Protein AF-A0A0D2JDR6-F1 (afdb_monomer)

Nearest PDB structures (foldseek):
  6xr1-assembly1_A  TM=2.570E-01  e=1.522E-04  synthetic construct
  6e9t-assembly1_B  TM=3.190E-01  e=8.571E-01  synthetic construct
  8qah-assembly1_A  TM=3.171E-01  e=9.928E-01  synthetic construct
  8qai-assembly1_A  TM=2.479E-01  e=4.761E-01  synthetic construct
  8qah-assembly2_B  TM=2.322E-01  e=1.193E+00  synthetic construct

Sequence (736 aa):
MDPAVQAMADRVEAALALVCDPALRTAARRREGASTTRRLLFIATTGIETACAALPQGLLLRPAAIASLRAIMVDESASILESDLAIATCTCFLKAPSCLRQMADAGYAQALMRLAARGACSGTPLGQACLVMHALCMCSPSVRRDLLMMPEDAAGVLISAAKAPRIQQRAGVGGPLLMLGVLSRDRREHGSGDSSAATAAEAAAAAEVAERIAGDSALMEVVRRHLAGNGGMFEPALRLVESLLSHHARRRPREAAAAALGDGSSVLRCGGGVRLGDPHLENRISVLAPLLATCGDVQRAAVADAVVKHGFIGHLLRALTDPSFNIKCKAISVLVELCDCPLSCAAVCAHPAALASLAGAMRAAGAAVGAAGGDEARGFASLANDALLGIRLLIAHSAAAGDAFAAMALAPSGSGILDEVARQLATPVLHPHPRLGARRYLRVLYAAATALDAITRAARGGGRLAALRTRRPLVRGAAQALVRVADDFRRDEHPRGGGPPEQNEDWVLDAAEMLLAALDRLTDATADDGGADAALGALRESGPEALQTFTDAAVRAAGALLAVRSDGGPGAEAYEQRLLQDEALAADMPLRLAMRFEDLQQQQQQQQEQPHGLAGSTISNGCGRRGRAAGAAPSAAGAAAVSGRERRGTGSSSSGSHALPVIGERSGQGLGRAGGDRCAACGKTPADGVRLRLCRGCRSVRYCSLACMRSAWPGHRQACQERQAAASAAAAPQTV

Organism: NCBI:txid145388

Radius of gyration: 38.15 Å; Cα contacts (8 Å, |Δi|>4): 828; chains: 1; bounding box: 114×77×124 Å

Secondary structure (DSSP, 8-state):
--HHHHHHHHHHHHHHHHHH-HHHHHHHHHHS-HHHHHHHHHHHHHHHHHHHHHPPTT----HHHHHHHHHHHH-TT--HHHHHHHHHHHHHHTT-HHHHHHHHHTTHHHHHHHHHHTT---STHHHHHHHHHHHHHHH-HHHHHHHHT-SS-HHHHHHHHHH-HHHHHH--S-HHHHHHHHHH---TTS--TT-HHHHHHHHHHHHHHHHHHHH-HHHHHHHHHHHTS-STTHHHHHHHHHHHHT-TT-HHHHHHHHHHHTTTHHHHHTTT-PPTT-TTHHHHHHHHHHHHHHS-HHHHHHHHHHHHHTTHHHHHHHHTTSS-HHHHHHHHHHHHHHHHSHHHHHHHHHSTTHHHHHHHHHHHHHHHHTT--HHHHHHHHHHHHHHHHHHHHHHHH-HHHHHHHHHHHHSGGGHHHHHHHHHHHH-----SSTTHHHHHHHHHHHHHHHHHHHHHHHHHHTT-HHHHHT-HHHHHHHHHHHHHHHHHHHHH-S--SSPPPPTHHHHHHHHHHHHHHHHHHHH-TTSSSSHHHHHHHHHHTT-HHHHHHHHHHHHHHHHHHHHHHHS--TTHHHHHHHHHHHHHHHTTHHHHHHHHHHHHHHHHHHHHHS--TTS-------------------------------------------------------------SS-TTT---GGGT---EE-TTTS--EESSHHHHHHHHHHHHHHHHHHHHHHHHHHS----

Solvent-accessible surface area (backbone atoms only — not comparable to full-atom values): 40844 Å² total; per-residue (Å²): 127,60,68,70,60,51,54,44,52,53,48,48,45,50,49,50,49,60,69,67,32,66,66,55,52,53,48,51,75,71,73,57,66,80,64,59,61,51,51,56,48,51,52,50,52,53,51,44,44,56,45,52,74,69,55,64,94,78,63,71,78,56,69,66,57,57,50,52,56,48,51,54,44,60,42,86,82,53,50,58,66,58,51,43,51,51,42,52,54,49,51,45,37,70,83,36,72,60,40,38,41,54,42,34,76,69,52,44,58,62,30,53,47,52,47,59,64,66,63,59,55,86,58,68,50,49,32,49,44,29,44,43,48,41,52,28,37,74,66,26,70,65,38,43,46,52,57,63,66,45,91,60,66,55,62,60,46,36,52,52,52,57,58,34,65,71,49,67,72,68,36,76,48,37,18,39,38,39,38,52,16,60,57,22,41,71,68,80,86,65,83,69,87,86,57,69,67,68,52,49,54,47,44,50,39,14,48,51,48,27,46,54,55,40,68,33,63,68,48,37,50,50,36,27,56,28,35,32,34,83,51,74,36,22,65,22,32,46,47,28,39,48,21,26,55,64,41,82,90,45,68,60,21,33,52,33,34,47,57,36,42,54,40,39,47,33,67,57,48,30,83,76,52,82,52,94,83,46,90,54,51,55,61,50,36,57,44,47,28,58,46,47,74,69,42,55,72,71,52,33,50,40,31,28,50,37,36,59,78,67,54,43,60,63,54,38,51,49,32,46,69,45,91,49,66,67,42,23,44,33,27,36,48,32,48,31,56,32,33,72,37,71,73,30,25,53,55,46,65,68,37,84,60,44,65,56,39,34,50,48,40,24,27,54,20,50,62,42,35,80,75,40,62,75,69,56,19,52,51,25,50,49,40,24,40,40,23,38,42,32,51,32,38,38,33,75,76,27,66,67,48,23,45,51,52,20,52,49,40,71,35,87,91,10,52,51,46,48,53,39,42,16,47,57,29,53,57,71,90,82,60,95,51,80,67,74,51,47,59,56,48,44,52,38,44,27,17,36,22,46,48,46,29,33,32,48,51,41,22,54,77,65,75,41,41,44,71,54,21,68,39,44,60,41,56,44,10,46,46,53,36,40,32,53,51,27,52,53,57,62,70,55,76,65,72,83,65,94,64,80,83,58,83,68,53,58,44,48,49,53,23,41,53,29,34,51,56,27,50,41,63,47,50,36,69,86,55,89,67,68,16,20,59,39,28,51,45,41,47,55,75,60,36,67,70,49,41,52,47,39,30,55,16,39,50,46,40,43,50,52,54,53,54,68,69,66,65,72,48,98,62,40,67,69,50,45,62,54,39,74,75,44,53,80,53,67,71,44,45,42,56,53,45,32,54,52,41,51,52,51,45,53,53,52,51,52,62,69,65,52,67,84,78,79,86,76,77,83,78,84,75,81,90,86,84,88,82,85,83,89,83,79,85,83,87,89,78,83,85,86,87,82,88,82,83,83,79,86,82,87,80,86,80,84,88,86,89,82,82,84,86,88,88,81,90,75,85,88,81,80,95,69,93,78,78,64,74,36,16,76,56,79,60,54,29,59,89,75,74,41,69,67,42,63,40,87,77,48,66,70,51,26,22,60,42,71,66,39,44,60,73,38,35,82,79,39,51,64,63,32,51,55,46,40,53,52,51,56,62,69,65,54,78,81,87,125

Structure (mmCIF, N/CA/C/O backbone):
data_AF-A0A0D2JDR6-F1
#
_entry.id   AF-A0A0D2JDR6-F1
#
loop_
_atom_site.group_PDB
_atom_site.id
_atom_site.type_symbol
_atom_site.label_atom_id
_atom_site.label_alt_id
_atom_site.label_comp_id
_atom_site.label_asym_id
_atom_site.label_entity_id
_atom_site.label_seq_id
_atom_site.pdbx_PDB_ins_code
_atom_site.Cartn_x
_atom_site.Cartn_y
_atom_site.Cartn_z
_atom_site.occupancy
_atom_site.B_iso_or_equiv
_atom_site.auth_seq_id
_atom_site.auth_comp_id
_atom_site.auth_asym_id
_atom_site.auth_atom_id
_atom_site.pdbx_PDB_model_num
ATOM 1 N N . MET A 1 1 ? 54.634 16.281 -10.674 1.00 61.72 1 MET A N 1
ATOM 2 C CA . MET A 1 1 ? 54.167 14.951 -11.121 1.00 61.72 1 MET A CA 1
ATOM 3 C C . MET A 1 1 ? 55.330 13.991 -11.023 1.00 61.72 1 MET A C 1
ATOM 5 O O . MET A 1 1 ? 56.448 14.424 -11.273 1.00 61.72 1 MET A O 1
ATOM 9 N N . ASP A 1 2 ? 55.083 12.740 -10.639 1.00 81.38 2 ASP A N 1
ATOM 10 C CA . ASP A 1 2 ? 56.110 11.694 -10.668 1.00 81.38 2 ASP A CA 1
ATOM 11 C C . ASP A 1 2 ? 56.667 11.564 -12.108 1.00 81.38 2 ASP A C 1
ATOM 13 O O . ASP A 1 2 ? 55.871 11.412 -13.045 1.00 81.38 2 ASP A O 1
ATOM 17 N N . PRO A 1 3 ? 57.992 11.668 -12.324 1.00 80.81 3 PRO A N 1
ATOM 18 C CA . PRO A 1 3 ? 58.598 11.550 -13.650 1.00 80.81 3 PRO A CA 1
ATOM 19 C C . PRO A 1 3 ? 58.279 10.220 -14.351 1.00 80.81 3 PRO A C 1
ATOM 21 O O . PRO A 1 3 ? 58.197 10.198 -15.578 1.00 80.81 3 PRO A O 1
ATOM 24 N N . ALA A 1 4 ? 58.020 9.134 -13.613 1.00 73.31 4 ALA A N 1
ATOM 25 C CA . ALA A 1 4 ? 57.590 7.862 -14.195 1.00 73.31 4 ALA A CA 1
ATOM 26 C C . ALA A 1 4 ? 56.189 7.960 -14.825 1.00 73.31 4 ALA A C 1
ATOM 28 O O . ALA A 1 4 ? 55.940 7.419 -15.903 1.00 73.31 4 ALA A O 1
ATOM 29 N N . VAL A 1 5 ? 55.287 8.709 -14.188 1.00 68.81 5 VAL A N 1
ATOM 30 C CA . VAL A 1 5 ? 53.920 8.936 -14.675 1.00 68.81 5 VAL A CA 1
ATOM 31 C C . VAL A 1 5 ? 53.923 9.862 -15.892 1.00 68.81 5 VAL A C 1
ATOM 33 O O . VAL A 1 5 ? 53.205 9.610 -16.859 1.00 68.81 5 VAL A O 1
ATOM 36 N N . GLN A 1 6 ? 54.772 10.894 -15.883 1.00 77.50 6 GLN A N 1
ATOM 37 C CA . GLN A 1 6 ? 54.958 11.781 -17.033 1.00 77.50 6 GLN A CA 1
ATOM 38 C C . GLN A 1 6 ? 55.521 11.017 -18.239 1.00 77.50 6 GLN A C 1
ATOM 40 O O . GLN A 1 6 ? 54.956 11.091 -19.327 1.00 77.50 6 GLN A O 1
ATOM 45 N N . ALA A 1 7 ? 56.554 10.196 -18.029 1.00 78.38 7 ALA A N 1
ATOM 46 C CA . ALA A 1 7 ? 57.124 9.358 -19.080 1.00 78.38 7 ALA A CA 1
ATOM 47 C C . ALA A 1 7 ? 56.100 8.368 -19.660 1.00 78.38 7 ALA A C 1
ATOM 49 O O . ALA A 1 7 ? 56.141 8.056 -20.849 1.00 78.38 7 ALA A O 1
ATOM 50 N N . MET A 1 8 ? 55.167 7.872 -18.845 1.00 71.19 8 MET A N 1
ATOM 51 C CA . MET A 1 8 ? 54.102 6.992 -19.320 1.00 71.19 8 MET A CA 1
ATOM 52 C C . MET A 1 8 ? 53.042 7.743 -20.134 1.00 71.19 8 MET A C 1
ATOM 54 O O . MET A 1 8 ? 52.621 7.243 -21.176 1.00 71.19 8 MET A O 1
ATOM 58 N N . ALA A 1 9 ? 52.662 8.956 -19.721 1.00 71.50 9 ALA A N 1
ATOM 59 C CA . ALA A 1 9 ? 51.778 9.822 -20.501 1.00 71.50 9 ALA A CA 1
ATOM 60 C C . ALA A 1 9 ? 52.396 10.182 -21.864 1.00 71.50 9 ALA A C 1
ATOM 62 O O . ALA A 1 9 ? 51.727 10.061 -22.889 1.00 71.50 9 ALA A O 1
ATOM 63 N N . ASP A 1 10 ? 53.689 10.518 -21.889 1.00 78.31 10 ASP A N 1
ATOM 64 C CA . ASP A 1 10 ? 54.413 10.828 -23.125 1.00 78.31 10 ASP A CA 1
ATOM 65 C C . ASP A 1 10 ? 54.530 9.590 -24.044 1.00 78.31 10 ASP A C 1
ATOM 67 O O . ASP A 1 10 ? 54.461 9.717 -25.264 1.00 78.31 10 ASP A O 1
ATOM 71 N N . ARG A 1 11 ? 54.623 8.367 -23.491 1.00 76.44 11 ARG A N 1
ATOM 72 C CA . ARG A 1 11 ? 54.581 7.115 -24.280 1.00 76.44 11 ARG A CA 1
ATOM 73 C C . ARG A 1 11 ? 53.215 6.857 -24.909 1.00 76.44 11 ARG A C 1
ATOM 75 O O . ARG A 1 11 ? 53.161 6.419 -26.057 1.00 76.44 11 ARG A O 1
ATOM 82 N N . VAL A 1 12 ? 52.127 7.114 -24.182 1.00 72.88 12 VAL A N 1
ATOM 83 C CA . VAL A 1 12 ? 50.764 7.014 -24.732 1.00 72.88 12 VAL A CA 1
ATOM 84 C C . VAL A 1 12 ? 50.573 8.044 -25.839 1.00 72.88 12 VAL A C 1
ATOM 86 O O . VAL A 1 12 ? 50.060 7.711 -26.903 1.00 72.88 12 VAL A O 1
ATOM 89 N N . GLU A 1 13 ? 51.036 9.274 -25.627 1.00 75.06 13 GLU A N 1
ATOM 90 C CA . GLU A 1 13 ? 50.954 10.345 -26.619 1.00 75.06 13 GLU A CA 1
ATOM 91 C C . GLU A 1 13 ? 51.784 10.029 -27.870 1.00 75.06 13 GLU A C 1
ATOM 93 O O . GLU A 1 13 ? 51.283 10.175 -28.981 1.00 75.06 13 GLU A O 1
ATOM 98 N N . ALA A 1 14 ? 52.999 9.499 -27.712 1.00 77.94 14 ALA A N 1
ATOM 99 C CA . ALA A 1 14 ? 53.830 9.053 -28.828 1.00 77.94 14 ALA A CA 1
ATOM 100 C C . ALA A 1 14 ? 53.193 7.886 -29.600 1.00 77.94 14 ALA A C 1
ATOM 102 O O . ALA A 1 14 ? 53.212 7.879 -30.831 1.00 77.94 14 ALA A O 1
ATOM 103 N N . ALA A 1 15 ? 52.590 6.920 -28.900 1.00 74.19 15 ALA A N 1
ATOM 104 C CA . ALA A 1 15 ? 51.867 5.819 -29.531 1.00 74.19 15 ALA A CA 1
ATOM 105 C C . ALA A 1 15 ? 50.641 6.319 -30.314 1.00 74.19 15 ALA A C 1
ATOM 107 O O . ALA A 1 15 ? 50.420 5.893 -31.447 1.00 74.19 15 ALA A O 1
ATOM 108 N N . LEU A 1 16 ? 49.878 7.263 -29.750 1.00 72.69 16 LEU A N 1
ATOM 109 C CA . LEU A 1 16 ? 48.751 7.900 -30.431 1.00 72.69 16 LEU A CA 1
ATOM 110 C C . LEU A 1 16 ? 49.211 8.713 -31.643 1.00 72.69 16 LEU A C 1
ATOM 112 O O . LEU A 1 16 ? 48.622 8.582 -32.712 1.00 72.69 16 LEU A O 1
ATOM 116 N N . ALA A 1 17 ? 50.278 9.501 -31.517 1.00 78.12 17 ALA A N 1
ATOM 117 C CA . ALA A 1 17 ? 50.835 10.286 -32.615 1.00 78.12 17 ALA A CA 1
ATOM 118 C C . ALA A 1 17 ? 51.295 9.394 -33.778 1.00 78.12 17 ALA A C 1
ATOM 120 O O . ALA A 1 17 ? 50.984 9.685 -34.932 1.00 78.12 17 ALA A O 1
ATOM 121 N N . LEU A 1 18 ? 51.952 8.269 -33.475 1.00 74.50 18 LEU A N 1
ATOM 122 C CA . LEU A 1 18 ? 52.395 7.289 -34.469 1.00 74.50 18 LEU A CA 1
ATOM 123 C C . LEU A 1 18 ? 51.217 6.674 -35.241 1.00 74.50 18 LEU A C 1
ATOM 125 O O . LEU A 1 18 ? 51.289 6.480 -36.451 1.00 74.50 18 LEU A O 1
ATOM 129 N N . VAL A 1 19 ? 50.119 6.385 -34.541 1.00 71.38 19 VAL A N 1
ATOM 130 C CA . VAL A 1 19 ? 48.874 5.872 -35.133 1.00 71.38 19 VAL A CA 1
ATOM 131 C C . VAL A 1 19 ? 48.177 6.940 -35.983 1.00 71.38 19 VAL A C 1
ATOM 133 O O . VAL A 1 19 ? 47.602 6.626 -37.026 1.00 71.38 19 VAL A O 1
ATOM 136 N N . CYS A 1 20 ? 48.220 8.201 -35.551 1.00 72.44 20 CYS A N 1
ATOM 137 C CA . CYS A 1 20 ? 47.551 9.314 -36.221 1.00 72.44 20 CYS A CA 1
ATOM 138 C C . CYS A 1 20 ? 48.311 9.833 -37.454 1.00 72.44 20 CYS A C 1
ATOM 140 O O . CYS A 1 20 ? 47.731 10.575 -38.252 1.00 72.44 20 CYS A O 1
ATOM 142 N N . ASP A 1 21 ? 49.576 9.454 -37.651 1.00 81.31 21 ASP A N 1
ATOM 143 C CA . ASP A 1 21 ? 50.417 9.954 -38.742 1.00 81.31 21 ASP A CA 1
ATOM 144 C C . ASP A 1 21 ? 49.872 9.526 -40.131 1.00 81.31 21 ASP A C 1
ATOM 146 O O . ASP A 1 21 ? 49.854 8.335 -40.465 1.00 81.31 21 ASP A O 1
ATOM 150 N N . PRO A 1 22 ? 49.423 10.472 -40.983 1.00 74.75 22 PRO A N 1
ATOM 151 C CA . PRO A 1 22 ? 48.917 10.178 -42.326 1.00 74.75 22 PRO A CA 1
ATOM 152 C C . PRO A 1 22 ? 49.938 9.481 -43.238 1.00 74.75 22 PRO A C 1
ATOM 154 O O . PRO A 1 22 ? 49.554 8.688 -44.105 1.00 74.75 22 PRO A O 1
ATOM 157 N N . ALA A 1 23 ? 51.233 9.759 -43.067 1.00 77.75 23 ALA A N 1
ATOM 158 C CA . ALA A 1 23 ? 52.304 9.187 -43.873 1.00 77.75 23 ALA A CA 1
ATOM 159 C C . ALA A 1 23 ? 52.525 7.712 -43.523 1.00 77.75 23 ALA A C 1
ATOM 161 O O . ALA A 1 23 ? 52.591 6.876 -44.427 1.00 77.75 23 ALA A O 1
ATOM 162 N N . LEU A 1 24 ? 52.537 7.370 -42.230 1.00 69.12 24 LEU A N 1
ATOM 163 C CA . LEU A 1 24 ? 52.586 5.976 -41.776 1.00 69.12 24 LEU A CA 1
ATOM 164 C C . LEU A 1 24 ? 51.322 5.209 -42.172 1.00 69.12 24 LEU A C 1
ATOM 166 O O . LEU A 1 24 ? 51.422 4.069 -42.628 1.00 69.12 24 LEU A O 1
ATOM 170 N N . ARG A 1 25 ? 50.146 5.847 -42.110 1.00 69.06 25 ARG A N 1
ATOM 171 C CA . ARG A 1 25 ? 48.881 5.275 -42.604 1.00 69.06 25 ARG A CA 1
ATOM 172 C C . ARG A 1 25 ? 48.943 4.949 -44.095 1.00 69.06 25 ARG A C 1
ATOM 174 O O . ARG A 1 25 ? 48.587 3.848 -44.518 1.00 69.06 25 ARG A O 1
ATOM 181 N N . THR A 1 26 ? 49.442 5.882 -44.898 1.00 72.88 26 THR A N 1
ATOM 182 C CA . THR A 1 26 ? 49.574 5.708 -46.351 1.00 72.88 26 THR A CA 1
ATOM 183 C C . THR A 1 26 ? 50.638 4.664 -46.700 1.00 72.88 26 THR A C 1
ATOM 185 O O . THR A 1 26 ? 50.440 3.866 -47.616 1.00 72.88 26 THR A O 1
ATOM 188 N N . ALA A 1 27 ? 51.744 4.617 -45.953 1.00 68.50 27 ALA A N 1
ATOM 189 C CA . ALA A 1 27 ? 52.803 3.626 -46.123 1.00 68.50 27 ALA A CA 1
ATOM 190 C C . ALA A 1 27 ? 52.337 2.207 -45.751 1.00 68.50 27 ALA A C 1
ATOM 192 O O . ALA A 1 27 ? 52.567 1.273 -46.522 1.00 68.50 27 ALA A O 1
ATOM 193 N N . ALA A 1 28 ? 51.619 2.053 -44.634 1.00 63.12 28 ALA A N 1
ATOM 194 C CA . ALA A 1 28 ? 51.037 0.782 -44.206 1.00 63.12 28 ALA A CA 1
ATOM 195 C C . ALA A 1 28 ? 50.004 0.252 -45.214 1.00 63.12 28 ALA A C 1
ATOM 197 O O . ALA A 1 28 ? 49.991 -0.941 -45.499 1.00 63.12 28 ALA A O 1
ATOM 198 N N . ARG A 1 29 ? 49.192 1.134 -45.820 1.00 66.75 29 ARG A N 1
ATOM 199 C CA . ARG A 1 29 ? 48.246 0.761 -46.892 1.00 66.75 29 ARG A CA 1
ATOM 200 C C . ARG A 1 29 ? 48.942 0.309 -48.185 1.00 66.75 29 ARG A C 1
ATOM 202 O O . ARG A 1 29 ? 48.348 -0.444 -48.949 1.00 66.75 29 ARG A O 1
ATOM 209 N N . ARG A 1 30 ? 50.169 0.776 -48.456 1.00 72.69 30 ARG A N 1
ATOM 210 C CA . ARG A 1 30 ? 50.883 0.531 -49.724 1.00 72.69 30 ARG A CA 1
ATOM 211 C C . ARG A 1 30 ? 51.831 -0.668 -49.711 1.00 72.69 30 ARG A C 1
ATOM 213 O O . ARG A 1 30 ? 52.105 -1.182 -50.791 1.00 72.69 30 ARG A O 1
ATOM 220 N N . ARG A 1 31 ? 52.392 -1.070 -48.562 1.00 58.88 31 ARG A N 1
ATOM 221 C CA . ARG A 1 31 ? 53.557 -1.979 -48.552 1.00 58.88 31 ARG A CA 1
ATOM 222 C C . ARG A 1 31 ? 53.323 -3.403 -48.059 1.00 58.88 31 ARG A C 1
ATOM 224 O O . ARG A 1 31 ? 54.016 -4.282 -48.551 1.00 58.88 31 ARG A O 1
ATOM 231 N N . GLU A 1 32 ? 52.392 -3.683 -47.151 1.00 58.03 32 GLU A N 1
ATOM 232 C CA . GLU A 1 32 ? 52.292 -5.026 -46.557 1.00 58.03 32 GLU A CA 1
ATOM 233 C C . GLU A 1 32 ? 50.845 -5.362 -46.186 1.00 58.03 32 GLU A C 1
ATOM 235 O O . GLU A 1 32 ? 50.112 -4.516 -45.681 1.00 58.03 32 GLU A O 1
ATOM 240 N N . GLY A 1 33 ? 50.414 -6.595 -46.466 1.00 62.78 33 GLY A N 1
ATOM 241 C CA . GLY A 1 33 ? 49.032 -7.037 -46.256 1.00 62.78 33 GLY A CA 1
ATOM 242 C C . GLY A 1 33 ? 48.537 -6.893 -44.808 1.00 62.78 33 GLY A C 1
ATOM 243 O O . GLY A 1 33 ? 49.309 -6.663 -43.880 1.00 62.78 33 GLY A O 1
ATOM 244 N N . ALA A 1 34 ? 47.231 -7.113 -44.601 1.00 61.09 34 ALA A N 1
ATOM 245 C CA . ALA A 1 34 ? 46.470 -6.886 -43.356 1.00 61.09 34 ALA A CA 1
ATOM 246 C C . ALA A 1 34 ? 47.070 -7.443 -42.033 1.00 61.09 34 ALA A C 1
ATOM 248 O O . ALA A 1 34 ? 46.591 -7.116 -40.947 1.00 61.09 34 ALA A O 1
ATOM 249 N N . SER A 1 35 ? 48.106 -8.280 -42.106 1.00 67.50 35 SER A N 1
ATOM 250 C CA . SER A 1 35 ? 48.873 -8.843 -40.990 1.00 67.50 35 SER A CA 1
ATOM 251 C C . SER A 1 35 ? 49.709 -7.801 -40.227 1.00 67.50 35 SER A C 1
ATOM 253 O O . SER A 1 35 ? 49.631 -7.742 -38.997 1.00 67.50 35 SER A O 1
ATOM 255 N N . THR A 1 36 ? 50.485 -6.957 -40.920 1.00 69.25 36 THR A N 1
ATOM 256 C CA . THR A 1 36 ? 51.422 -6.020 -40.263 1.00 69.25 36 THR A CA 1
ATOM 257 C C . THR A 1 36 ? 50.670 -4.901 -39.545 1.00 69.25 36 THR A C 1
ATOM 259 O O . THR A 1 36 ? 50.969 -4.584 -38.393 1.00 69.25 36 THR A O 1
ATOM 262 N N . THR A 1 37 ? 49.615 -4.371 -40.168 1.00 66.44 37 THR A N 1
ATOM 263 C CA . THR A 1 37 ? 48.755 -3.351 -39.556 1.00 66.44 37 THR A CA 1
ATOM 264 C C . THR A 1 37 ? 48.070 -3.877 -38.293 1.00 66.44 37 THR A C 1
ATOM 266 O O . THR A 1 37 ? 48.038 -3.173 -37.290 1.00 66.44 37 THR A O 1
ATOM 269 N N . ARG A 1 38 ? 47.600 -5.137 -38.282 1.00 68.62 38 ARG A N 1
ATOM 270 C CA . ARG A 1 38 ? 47.027 -5.770 -37.078 1.00 68.62 38 ARG A CA 1
ATOM 271 C C . ARG A 1 38 ? 48.042 -5.922 -35.943 1.00 68.62 38 ARG A C 1
ATOM 273 O O . ARG A 1 38 ? 47.671 -5.725 -34.791 1.00 68.62 38 ARG A O 1
ATOM 280 N N . ARG A 1 39 ? 49.307 -6.246 -36.242 1.00 73.88 39 ARG A N 1
ATOM 281 C CA . ARG A 1 39 ? 50.368 -6.346 -35.220 1.00 73.88 39 ARG A CA 1
ATOM 282 C C . ARG A 1 39 ? 50.695 -4.995 -34.593 1.00 73.88 39 ARG A C 1
ATOM 284 O O . ARG A 1 39 ? 50.770 -4.909 -33.373 1.00 73.88 39 ARG A O 1
ATOM 291 N N . LEU A 1 40 ? 50.847 -3.949 -35.406 1.00 67.62 40 LEU A N 1
ATOM 292 C CA . LEU A 1 40 ? 51.085 -2.591 -34.903 1.00 67.62 40 LEU A CA 1
ATOM 293 C C . LEU A 1 40 ? 49.915 -2.101 -34.046 1.00 67.62 40 LEU A C 1
ATOM 295 O O . LEU A 1 40 ? 50.133 -1.533 -32.979 1.00 67.62 40 LEU A O 1
ATOM 299 N N . LEU A 1 41 ? 48.682 -2.405 -34.462 1.00 66.69 41 LEU A N 1
ATOM 300 C CA . LEU A 1 41 ? 47.494 -2.097 -33.676 1.00 66.69 41 LEU A CA 1
ATOM 301 C C . LEU A 1 41 ? 47.496 -2.831 -32.336 1.00 66.69 41 LEU A C 1
ATOM 303 O O . LEU A 1 41 ? 47.289 -2.211 -31.302 1.00 66.69 41 LEU A O 1
ATOM 307 N N . PHE A 1 42 ? 47.767 -4.137 -32.334 1.00 73.69 42 PHE A N 1
ATOM 308 C CA . PHE A 1 42 ? 47.809 -4.939 -31.112 1.00 73.69 42 PHE A CA 1
ATOM 309 C C . PHE A 1 42 ? 48.840 -4.397 -30.113 1.00 73.69 42 PHE A C 1
ATOM 311 O O . PHE A 1 42 ? 48.538 -4.261 -28.928 1.00 73.69 42 PHE A O 1
ATOM 318 N N . ILE A 1 43 ? 50.024 -4.011 -30.596 1.00 74.12 43 ILE A N 1
ATOM 319 C CA . ILE A 1 43 ? 51.077 -3.397 -29.776 1.00 74.12 43 ILE A CA 1
ATOM 320 C C . ILE A 1 43 ? 50.606 -2.055 -29.201 1.00 74.12 43 ILE A C 1
ATOM 322 O O . ILE A 1 43 ? 50.753 -1.827 -28.001 1.00 74.12 43 ILE A O 1
ATOM 326 N N . ALA A 1 44 ? 49.993 -1.195 -30.021 1.00 69.94 44 ALA A N 1
ATOM 327 C CA . ALA A 1 44 ? 49.460 0.088 -29.567 1.00 69.94 44 ALA A CA 1
ATOM 328 C C . ALA A 1 44 ? 48.347 -0.094 -28.520 1.00 69.94 44 ALA A C 1
ATOM 330 O O . ALA A 1 44 ? 48.382 0.541 -27.470 1.00 69.94 44 ALA A O 1
ATOM 331 N N . THR A 1 45 ? 47.407 -1.011 -28.761 1.00 67.75 45 THR A N 1
ATOM 332 C CA . THR A 1 45 ? 46.274 -1.272 -27.856 1.00 67.75 45 THR A CA 1
ATOM 333 C C . THR A 1 45 ? 46.752 -1.821 -26.511 1.00 67.75 45 THR A C 1
ATOM 335 O O . THR A 1 45 ? 46.358 -1.316 -25.466 1.00 67.75 45 THR A O 1
ATOM 338 N N . THR A 1 46 ? 47.672 -2.791 -26.529 1.00 74.06 46 THR A N 1
ATOM 339 C CA . THR A 1 46 ? 48.252 -3.381 -25.309 1.00 74.06 46 THR A CA 1
ATOM 340 C C . THR A 1 46 ? 49.073 -2.350 -24.528 1.00 74.06 46 THR A C 1
ATOM 342 O O . THR A 1 46 ? 49.031 -2.307 -23.297 1.00 74.06 46 THR A O 1
ATOM 345 N N . GLY A 1 47 ? 49.801 -1.479 -25.237 1.00 74.75 47 GLY A N 1
ATOM 346 C CA . GLY A 1 47 ? 50.538 -0.367 -24.638 1.00 74.75 47 GLY A CA 1
ATOM 347 C C . GLY A 1 47 ? 49.619 0.642 -23.946 1.00 74.75 47 GLY A C 1
ATOM 348 O O . GLY A 1 47 ? 49.900 1.045 -22.819 1.00 74.75 47 GLY A O 1
ATOM 349 N N . ILE A 1 48 ? 48.497 0.994 -24.581 1.00 69.88 48 ILE A N 1
ATOM 350 C CA . ILE A 1 48 ? 47.473 1.879 -24.011 1.00 69.88 48 ILE A CA 1
ATOM 351 C C . ILE A 1 48 ? 46.798 1.222 -22.802 1.00 69.88 48 ILE A C 1
ATOM 353 O O . ILE A 1 48 ? 46.689 1.866 -21.766 1.00 69.88 48 ILE A O 1
ATOM 357 N N . GLU A 1 49 ? 46.411 -0.055 -22.874 1.00 68.94 49 GLU A N 1
ATOM 358 C CA . GLU A 1 49 ? 45.809 -0.777 -21.740 1.00 68.94 49 GLU A CA 1
ATOM 359 C C . GLU A 1 49 ? 46.733 -0.809 -20.518 1.00 68.94 49 GLU A C 1
ATOM 361 O O . GLU A 1 49 ? 46.304 -0.512 -19.400 1.00 68.94 49 GLU A O 1
ATOM 366 N N . THR A 1 50 ? 48.011 -1.126 -20.740 1.00 73.69 50 THR A N 1
ATOM 367 C CA . THR A 1 50 ? 49.027 -1.197 -19.682 1.00 73.69 50 THR A CA 1
ATOM 368 C C . THR A 1 50 ? 49.272 0.181 -19.069 1.00 73.69 50 THR A C 1
ATOM 370 O O . THR A 1 50 ? 49.338 0.317 -17.848 1.00 73.69 50 THR A O 1
ATOM 373 N N . ALA A 1 51 ? 49.347 1.221 -19.904 1.00 68.44 51 ALA A N 1
ATOM 374 C CA . ALA A 1 51 ? 49.513 2.589 -19.437 1.00 68.44 51 ALA A CA 1
ATOM 375 C C . ALA A 1 51 ? 48.276 3.089 -18.677 1.00 68.44 51 ALA A C 1
ATOM 377 O O . ALA A 1 51 ? 48.406 3.646 -17.593 1.00 68.44 51 ALA A O 1
ATOM 378 N N . CYS A 1 52 ? 47.065 2.839 -19.176 1.00 66.56 52 CYS A N 1
ATOM 379 C CA . CYS A 1 52 ? 45.829 3.216 -18.494 1.00 66.56 52 CYS A CA 1
ATOM 380 C C . CYS A 1 52 ? 45.660 2.507 -17.145 1.00 66.56 52 CYS A C 1
ATOM 382 O O . CYS A 1 52 ? 45.157 3.120 -16.207 1.00 66.56 52 CYS A O 1
ATOM 384 N N . ALA A 1 53 ? 46.097 1.250 -17.019 1.00 70.94 53 ALA A N 1
ATOM 385 C CA . ALA A 1 53 ? 46.043 0.511 -15.758 1.00 70.94 53 ALA A CA 1
ATOM 386 C C . ALA A 1 53 ? 46.994 1.066 -14.681 1.00 70.94 53 ALA A C 1
ATOM 388 O O . ALA A 1 53 ? 46.726 0.896 -13.494 1.00 70.94 53 ALA A O 1
ATOM 389 N N . ALA A 1 54 ? 48.080 1.729 -15.084 1.00 71.56 54 ALA A N 1
ATOM 390 C CA . ALA A 1 54 ? 49.090 2.278 -14.181 1.00 71.56 54 ALA A CA 1
ATOM 391 C C . ALA A 1 54 ? 48.955 3.799 -13.945 1.00 71.56 54 ALA A C 1
ATOM 393 O O . ALA A 1 54 ? 49.742 4.375 -13.192 1.00 71.56 54 ALA A O 1
ATOM 394 N N . LEU A 1 55 ? 47.969 4.468 -14.558 1.00 66.88 55 LEU A N 1
ATOM 395 C CA . LEU A 1 55 ? 47.711 5.891 -14.332 1.00 66.88 55 LEU A CA 1
ATOM 396 C C . LEU A 1 55 ? 47.039 6.122 -12.962 1.00 66.88 55 LEU A C 1
ATOM 398 O O . LEU A 1 55 ? 45.985 5.540 -12.696 1.00 66.88 55 LEU A O 1
ATOM 402 N N . PRO A 1 56 ? 47.582 7.001 -12.097 1.00 66.94 56 PRO A N 1
ATOM 403 C CA . PRO A 1 56 ? 46.909 7.385 -10.861 1.00 66.94 56 PRO A CA 1
ATOM 404 C C . PRO A 1 56 ? 45.615 8.162 -11.150 1.00 66.94 56 PRO A C 1
ATOM 406 O O . PRO A 1 56 ? 45.520 8.911 -12.129 1.00 66.94 56 PRO A O 1
ATOM 409 N N . GLN A 1 57 ? 44.614 8.005 -10.275 1.00 64.69 57 GLN A N 1
ATOM 410 C CA . GLN A 1 57 ? 43.349 8.740 -10.360 1.00 64.69 57 GLN A CA 1
ATOM 411 C C . GLN A 1 57 ? 43.627 10.253 -10.368 1.00 64.69 57 GLN A C 1
ATOM 413 O O . GLN A 1 57 ? 44.188 10.785 -9.415 1.00 64.69 57 GLN A O 1
ATOM 418 N N . GLY A 1 58 ? 43.249 10.941 -11.450 1.00 60.22 58 GLY A N 1
ATOM 419 C CA . GLY A 1 58 ? 43.390 12.396 -11.574 1.00 60.22 58 GLY A CA 1
ATOM 420 C C . GLY A 1 58 ? 44.323 12.890 -12.680 1.00 60.22 58 GLY A C 1
ATOM 421 O O . GLY A 1 58 ? 44.370 14.098 -12.901 1.00 60.22 58 GLY A O 1
ATOM 422 N N . LEU A 1 59 ? 45.014 12.012 -13.423 1.00 69.94 59 LEU A N 1
ATOM 423 C CA . LEU A 1 59 ? 45.671 12.465 -14.652 1.00 69.94 59 LEU A CA 1
ATOM 424 C C . LEU A 1 59 ? 44.641 12.864 -15.711 1.00 69.94 59 LEU A C 1
ATOM 426 O O . LEU A 1 59 ? 43.611 12.208 -15.895 1.00 69.94 59 LEU A O 1
ATOM 430 N N . LEU A 1 60 ? 44.965 13.946 -16.406 1.00 73.19 60 LEU A N 1
ATOM 431 C CA . LEU A 1 60 ? 44.212 14.491 -17.520 1.00 73.19 60 LEU A CA 1
ATOM 432 C C . LEU A 1 60 ? 44.986 14.216 -18.808 1.00 73.19 60 LEU A C 1
ATOM 434 O O . LEU A 1 60 ? 46.206 14.386 -18.851 1.00 73.19 60 LEU A O 1
ATOM 438 N N . LEU A 1 61 ? 44.283 13.799 -19.858 1.00 73.88 61 LEU A N 1
ATOM 439 C CA . LEU A 1 61 ? 44.882 13.688 -21.183 1.00 73.88 61 LEU A CA 1
ATOM 440 C C . LEU A 1 61 ? 45.230 15.091 -21.685 1.00 73.88 61 LEU A C 1
ATOM 442 O O . LEU A 1 61 ? 44.478 16.050 -21.480 1.00 73.88 61 LEU A O 1
ATOM 446 N N . ARG A 1 62 ? 46.363 15.215 -22.381 1.00 82.69 62 ARG A N 1
ATOM 447 C CA . ARG A 1 62 ? 46.699 16.465 -23.066 1.00 82.69 62 ARG A CA 1
ATOM 448 C C . ARG A 1 62 ? 45.652 16.750 -24.154 1.00 82.69 62 ARG A C 1
ATOM 450 O O . ARG A 1 62 ? 45.265 15.826 -24.876 1.00 82.69 62 ARG A O 1
ATOM 457 N N . PRO A 1 63 ? 45.232 18.015 -24.339 1.00 79.19 63 PRO A N 1
ATOM 458 C CA . PRO A 1 63 ? 44.266 18.388 -25.374 1.00 79.19 63 PRO A CA 1
ATOM 459 C C . PRO A 1 63 ? 44.643 17.919 -26.788 1.00 79.19 63 PRO A C 1
ATOM 461 O O . PRO A 1 63 ? 43.757 17.604 -27.575 1.00 79.19 63 PRO A O 1
ATOM 464 N N . ALA A 1 64 ? 45.939 17.812 -27.105 1.00 78.25 64 ALA A N 1
ATOM 465 C CA . ALA A 1 64 ? 46.426 17.334 -28.402 1.00 78.25 64 ALA A CA 1
ATOM 466 C C . ALA A 1 64 ? 46.104 15.849 -28.660 1.00 78.25 64 ALA A C 1
ATOM 468 O O . ALA A 1 64 ? 45.647 15.491 -29.749 1.00 78.25 64 ALA A O 1
ATOM 469 N N . ALA A 1 65 ? 46.262 14.991 -27.648 1.00 77.38 65 ALA A N 1
ATOM 470 C CA . ALA A 1 65 ? 45.878 13.582 -27.727 1.00 77.38 65 ALA A CA 1
ATOM 471 C C . ALA A 1 65 ? 44.355 13.434 -27.905 1.00 77.38 65 ALA A C 1
ATOM 473 O O . ALA A 1 65 ? 43.893 12.666 -28.751 1.00 77.38 65 ALA A O 1
ATOM 474 N N . ILE A 1 66 ? 43.578 14.244 -27.174 1.00 77.56 66 ILE A N 1
ATOM 475 C CA . ILE A 1 66 ? 42.115 14.317 -27.296 1.00 77.56 66 ILE A CA 1
ATOM 476 C C . ILE A 1 66 ? 41.698 14.833 -28.688 1.00 77.56 66 ILE A C 1
ATOM 478 O O . ILE A 1 66 ? 40.740 14.337 -29.274 1.00 77.56 66 ILE A O 1
ATOM 482 N N . ALA A 1 67 ? 42.397 15.802 -29.272 1.00 79.69 67 ALA A N 1
ATOM 483 C CA . ALA A 1 67 ? 42.085 16.280 -30.619 1.00 79.69 67 ALA A CA 1
ATOM 484 C C . ALA A 1 67 ? 42.378 15.213 -31.690 1.00 79.69 67 ALA A C 1
ATOM 486 O O . ALA A 1 67 ? 41.586 15.029 -32.613 1.00 79.69 67 ALA A O 1
ATOM 487 N N . SER A 1 68 ? 43.477 14.472 -31.532 1.00 79.69 68 SER A N 1
ATOM 488 C CA . SER A 1 68 ? 43.933 13.467 -32.501 1.00 79.69 68 SER A CA 1
ATOM 489 C C . SER A 1 68 ? 43.000 12.253 -32.569 1.00 79.69 68 SER A C 1
ATOM 491 O O . SER A 1 68 ? 42.574 11.847 -33.649 1.00 79.69 68 SER A O 1
ATOM 493 N N . LEU A 1 69 ? 42.595 11.726 -31.412 1.00 76.25 69 LEU A N 1
ATOM 494 C CA . LEU A 1 69 ? 41.609 10.644 -31.320 1.00 76.25 69 LEU A CA 1
ATOM 495 C C . LEU A 1 69 ? 40.234 11.071 -31.877 1.00 76.25 69 LEU A C 1
ATOM 497 O O . LEU A 1 69 ? 39.593 10.306 -32.598 1.00 76.25 69 LEU A O 1
ATOM 501 N N . ARG A 1 70 ? 39.807 12.318 -31.628 1.00 78.69 70 ARG A N 1
ATOM 502 C CA . ARG A 1 70 ? 38.570 12.868 -32.205 1.00 78.69 70 ARG A CA 1
ATOM 503 C C . ARG A 1 70 ? 38.658 12.973 -33.727 1.00 78.69 70 ARG A C 1
ATOM 505 O O . ARG A 1 70 ? 37.690 12.637 -34.404 1.00 78.69 70 ARG A O 1
ATOM 512 N N . ALA A 1 71 ? 39.794 13.417 -34.263 1.00 80.00 71 ALA A N 1
ATOM 513 C CA . ALA A 1 71 ? 40.004 13.529 -35.704 1.00 80.00 71 ALA A CA 1
ATOM 514 C C . ALA A 1 71 ? 39.880 12.167 -36.405 1.00 80.00 71 ALA A C 1
ATOM 516 O O . ALA A 1 71 ? 39.199 12.086 -37.423 1.00 80.00 71 ALA A O 1
ATOM 517 N N . ILE A 1 72 ? 40.437 11.096 -35.820 1.00 78.25 72 ILE A N 1
ATOM 518 C CA . ILE A 1 72 ? 40.277 9.723 -36.335 1.00 78.25 72 ILE A CA 1
ATOM 519 C C . ILE A 1 72 ? 38.800 9.324 -36.401 1.00 78.25 72 ILE A C 1
ATOM 521 O O . ILE A 1 72 ? 38.355 8.756 -37.391 1.00 78.25 72 ILE A O 1
ATOM 525 N N . MET A 1 73 ? 38.030 9.613 -35.352 1.00 73.12 73 MET A N 1
ATOM 526 C CA . MET A 1 73 ? 36.633 9.178 -35.272 1.00 73.12 73 MET A CA 1
ATOM 527 C C . MET A 1 73 ? 35.686 9.974 -36.178 1.00 73.12 73 MET A C 1
ATOM 529 O O . MET A 1 73 ? 34.636 9.464 -36.566 1.00 73.12 73 MET A O 1
ATOM 533 N N . VAL A 1 74 ? 36.019 11.229 -36.490 1.00 77.50 74 VAL A N 1
ATOM 534 C CA . VAL A 1 74 ? 35.211 12.073 -37.384 1.00 77.50 74 VAL A CA 1
ATOM 535 C C . VAL A 1 74 ? 35.530 11.796 -38.857 1.00 77.50 74 VAL A C 1
ATOM 537 O O . VAL A 1 74 ? 34.632 11.914 -39.693 1.00 77.50 74 VAL A O 1
ATOM 540 N N . ASP A 1 75 ? 36.761 11.382 -39.171 1.00 81.31 75 ASP A N 1
ATOM 541 C CA . ASP A 1 75 ? 37.205 11.067 -40.531 1.00 81.31 75 ASP A CA 1
ATOM 542 C C . ASP A 1 75 ? 36.326 9.976 -41.169 1.00 81.31 75 ASP A C 1
ATOM 544 O O . ASP A 1 75 ? 36.194 8.857 -40.672 1.00 81.31 75 ASP A O 1
ATOM 548 N N . GLU A 1 76 ? 35.668 10.318 -42.276 1.00 74.38 76 GLU A N 1
ATOM 549 C CA . GLU A 1 76 ? 34.789 9.404 -43.017 1.00 74.38 76 GLU A CA 1
ATOM 550 C C . GLU A 1 76 ? 35.572 8.342 -43.789 1.00 74.38 76 GLU A C 1
ATOM 552 O O . GLU A 1 76 ? 35.029 7.296 -44.136 1.00 74.38 76 GLU A O 1
ATOM 557 N N . SER A 1 77 ? 36.857 8.602 -44.031 1.00 77.62 77 SER A N 1
ATOM 558 C CA . SER A 1 77 ? 37.770 7.721 -44.755 1.00 77.62 77 SER A CA 1
ATOM 559 C C . SER A 1 77 ? 38.574 6.786 -43.841 1.00 77.62 77 SER A C 1
ATOM 561 O O . SER A 1 77 ? 39.402 5.995 -44.323 1.00 77.62 77 SER A O 1
ATOM 563 N N . ALA A 1 78 ? 38.329 6.863 -42.527 1.00 73.94 78 ALA A N 1
ATOM 564 C CA . ALA A 1 78 ? 38.938 5.985 -41.543 1.00 73.94 78 ALA A CA 1
ATOM 565 C C . ALA A 1 78 ? 38.543 4.525 -41.809 1.00 73.94 78 ALA A C 1
ATOM 567 O O . ALA A 1 78 ? 37.387 4.173 -42.045 1.00 73.94 78 ALA A O 1
ATOM 568 N N . SER A 1 79 ? 39.538 3.649 -41.775 1.00 77.81 79 SER A N 1
ATOM 569 C CA . SER A 1 79 ? 39.357 2.209 -41.893 1.00 77.81 79 SER A CA 1
ATOM 570 C C . SER A 1 79 ? 38.678 1.625 -40.647 1.00 77.81 79 SER A C 1
ATOM 572 O O . SER A 1 79 ? 38.743 2.184 -39.548 1.00 77.81 79 SER A O 1
ATOM 574 N N . ILE A 1 80 ? 38.077 0.438 -40.797 1.00 72.50 80 ILE A N 1
ATOM 575 C CA . ILE A 1 80 ? 37.503 -0.344 -39.682 1.00 72.50 80 ILE A CA 1
ATOM 576 C C . ILE A 1 80 ? 38.529 -0.509 -38.550 1.00 72.50 80 ILE A C 1
ATOM 578 O O . ILE A 1 80 ? 38.205 -0.378 -37.378 1.00 72.50 80 ILE A O 1
ATOM 582 N N . LEU A 1 81 ? 39.796 -0.713 -38.909 1.00 70.75 81 LEU A N 1
ATOM 583 C CA . LEU A 1 81 ? 40.879 -0.930 -37.959 1.00 70.75 81 LEU A CA 1
ATOM 584 C C . LEU A 1 81 ? 41.207 0.325 -37.125 1.00 70.75 81 LEU A C 1
ATOM 586 O O . LEU A 1 81 ? 41.476 0.226 -35.932 1.00 70.75 81 LEU A O 1
ATOM 590 N N . GLU A 1 82 ? 41.161 1.511 -37.734 1.00 72.38 82 GLU A N 1
ATOM 591 C CA . GLU A 1 82 ? 41.354 2.791 -37.031 1.00 72.38 82 GLU A CA 1
ATOM 592 C C . GLU A 1 82 ? 40.180 3.083 -36.083 1.00 72.38 82 GLU A C 1
ATOM 594 O O . GLU A 1 82 ? 40.376 3.579 -34.973 1.00 72.38 82 GLU A O 1
ATOM 599 N N . SER A 1 83 ? 38.973 2.688 -36.493 1.00 71.62 83 SER A N 1
ATOM 600 C CA . SER A 1 83 ? 37.754 2.768 -35.682 1.00 71.62 83 SER A CA 1
ATOM 601 C C . SER A 1 83 ? 37.829 1.847 -34.458 1.00 71.62 83 SER A C 1
ATOM 603 O O . SER A 1 83 ? 37.539 2.273 -33.340 1.00 71.62 83 SER A O 1
ATOM 605 N N . ASP A 1 84 ? 38.285 0.606 -34.649 1.00 73.94 84 ASP A N 1
ATOM 606 C CA . ASP A 1 84 ? 38.467 -0.378 -33.578 1.00 73.94 84 ASP A CA 1
ATOM 607 C C . ASP A 1 84 ? 39.501 0.088 -32.548 1.00 73.94 84 ASP A C 1
ATOM 609 O O . ASP A 1 84 ? 39.278 -0.034 -31.342 1.00 73.94 84 ASP A O 1
ATOM 613 N N . LEU A 1 85 ? 40.611 0.677 -33.004 1.00 75.81 85 LEU A N 1
ATOM 614 C CA . LEU A 1 85 ? 41.636 1.222 -32.116 1.00 75.81 85 LEU A CA 1
ATOM 615 C C . LEU A 1 85 ? 41.123 2.421 -31.314 1.00 75.81 85 LEU A C 1
ATOM 617 O O . LEU A 1 85 ? 41.389 2.511 -30.113 1.00 75.81 85 LEU A O 1
ATOM 621 N N . ALA A 1 86 ? 40.365 3.321 -31.944 1.00 75.19 86 ALA A N 1
ATOM 622 C CA . ALA A 1 86 ? 39.731 4.432 -31.243 1.00 75.19 86 ALA A CA 1
ATOM 623 C C . ALA A 1 86 ? 38.763 3.927 -30.157 1.00 75.19 86 ALA A C 1
ATOM 625 O O . ALA A 1 86 ? 38.816 4.403 -29.021 1.00 75.19 86 ALA A O 1
ATOM 626 N N . ILE A 1 87 ? 37.941 2.915 -30.455 1.00 73.12 87 ILE A N 1
ATOM 627 C CA . ILE A 1 87 ? 37.006 2.309 -29.492 1.00 73.12 87 ILE A CA 1
ATOM 628 C C . ILE A 1 87 ? 37.754 1.612 -28.351 1.00 73.12 87 ILE A C 1
ATOM 630 O O . ILE A 1 87 ? 37.400 1.805 -27.185 1.00 73.12 87 ILE A O 1
ATOM 634 N N . ALA A 1 88 ? 38.801 0.842 -28.648 1.00 77.44 88 ALA A N 1
ATOM 635 C CA . ALA A 1 88 ? 39.601 0.167 -27.629 1.00 77.44 88 ALA A CA 1
ATOM 636 C C . ALA A 1 88 ? 40.296 1.176 -26.701 1.00 77.44 88 ALA A C 1
ATOM 638 O O . ALA A 1 88 ? 40.243 1.040 -25.478 1.00 77.44 88 ALA A O 1
ATOM 639 N N . THR A 1 89 ? 40.836 2.256 -27.268 1.00 76.31 89 THR A N 1
ATOM 640 C CA . THR A 1 89 ? 41.430 3.370 -26.516 1.00 76.31 89 THR A CA 1
ATOM 641 C C . THR A 1 89 ? 40.391 4.040 -25.612 1.00 76.31 89 THR A C 1
ATOM 643 O O . THR A 1 89 ? 40.631 4.226 -24.421 1.00 76.31 89 THR A O 1
ATOM 646 N N . CYS A 1 90 ? 39.184 4.307 -26.124 1.00 74.94 90 CYS A N 1
ATOM 647 C CA . CYS A 1 90 ? 38.082 4.837 -25.318 1.00 74.94 90 CYS A CA 1
ATOM 648 C C . CYS A 1 90 ? 37.639 3.870 -24.205 1.00 74.94 90 CYS A C 1
ATOM 650 O O . CYS A 1 90 ? 37.309 4.297 -23.100 1.00 74.94 90 CYS A O 1
ATOM 652 N N . THR A 1 91 ? 37.661 2.564 -24.474 1.00 76.62 91 THR A N 1
ATOM 653 C CA . THR A 1 91 ? 37.304 1.517 -23.505 1.00 76.62 91 THR A CA 1
ATOM 654 C C . THR A 1 91 ? 38.320 1.453 -22.364 1.00 76.62 91 THR A C 1
ATOM 656 O O . THR A 1 91 ? 37.936 1.250 -21.214 1.00 76.62 91 THR A O 1
ATOM 659 N N . CYS A 1 92 ? 39.602 1.707 -22.635 1.00 76.31 92 CYS A N 1
ATOM 660 C CA . CYS A 1 92 ? 40.630 1.817 -21.596 1.00 76.31 92 CYS A CA 1
ATOM 661 C C . CYS A 1 92 ? 40.349 2.986 -20.641 1.00 76.31 92 CYS A C 1
ATOM 663 O O . CYS A 1 92 ? 40.516 2.850 -19.426 1.00 76.31 92 CYS A O 1
ATOM 665 N N . PHE A 1 93 ? 39.845 4.104 -21.171 1.00 76.75 93 PHE A N 1
ATOM 666 C CA . PHE A 1 93 ? 39.491 5.280 -20.373 1.00 76.75 93 PHE A CA 1
ATOM 667 C C . PHE A 1 93 ? 38.239 5.097 -19.508 1.00 76.75 93 PHE A C 1
ATOM 669 O O . PHE A 1 93 ? 38.058 5.866 -18.566 1.00 76.75 93 PHE A O 1
ATOM 676 N N . LEU A 1 94 ? 37.429 4.049 -19.720 1.00 73.94 94 LEU A N 1
ATOM 677 C CA . LEU A 1 94 ? 36.301 3.721 -18.833 1.00 73.94 94 LEU A CA 1
ATOM 678 C C . LEU A 1 94 ? 36.723 3.506 -17.373 1.00 73.94 94 LEU A C 1
ATOM 680 O O . LEU A 1 94 ? 35.917 3.697 -16.465 1.00 73.94 94 LEU A O 1
ATOM 684 N N . LYS A 1 95 ? 37.984 3.124 -17.137 1.00 77.62 95 LYS A N 1
ATOM 685 C CA . LYS A 1 95 ? 38.539 2.913 -15.793 1.00 77.62 95 LYS A CA 1
ATOM 686 C C . LYS A 1 95 ? 38.951 4.219 -15.093 1.00 77.62 95 LYS A C 1
ATOM 688 O O . LYS A 1 95 ? 39.263 4.184 -13.906 1.00 77.62 95 LYS A O 1
ATOM 693 N N . ALA A 1 96 ? 38.935 5.360 -15.793 1.00 80.44 96 ALA A N 1
ATOM 694 C CA . ALA A 1 96 ? 39.387 6.661 -15.297 1.00 80.44 96 ALA A CA 1
ATOM 695 C C . ALA A 1 96 ? 38.292 7.747 -15.457 1.00 80.44 96 ALA A C 1
ATOM 697 O O . ALA A 1 96 ? 38.191 8.379 -16.513 1.00 80.44 96 ALA A O 1
ATOM 698 N N . PRO A 1 97 ? 37.491 8.035 -14.409 1.00 72.81 97 PRO A N 1
ATOM 699 C CA . PRO A 1 97 ? 36.365 8.977 -14.483 1.00 72.81 97 PRO A CA 1
ATOM 700 C C . PRO A 1 97 ? 36.735 10.402 -14.934 1.00 72.81 97 PRO A C 1
ATOM 702 O O . PRO A 1 97 ? 35.943 11.064 -15.605 1.00 72.81 97 PRO A O 1
ATOM 705 N N . SER A 1 98 ? 37.942 10.877 -14.601 1.00 76.06 98 SER A N 1
ATOM 706 C CA . SER A 1 98 ? 38.446 12.192 -15.028 1.00 76.06 98 SER A CA 1
ATOM 707 C C . SER A 1 98 ? 38.622 12.282 -16.546 1.00 76.06 98 SER A C 1
ATOM 709 O O . SER A 1 98 ? 38.245 13.286 -17.147 1.00 76.06 98 SER A O 1
ATOM 711 N N . CYS A 1 99 ? 39.126 11.217 -17.176 1.00 76.94 99 CYS A N 1
ATOM 712 C CA . CYS A 1 99 ? 39.315 11.146 -18.624 1.00 76.94 99 CYS A CA 1
ATOM 713 C C . CYS A 1 99 ? 37.970 11.113 -19.362 1.00 76.94 99 CYS A C 1
ATOM 715 O O . CYS A 1 99 ? 37.802 11.819 -20.354 1.00 76.94 99 CYS A O 1
ATOM 717 N N . LEU A 1 100 ? 36.982 10.374 -18.842 1.00 74.75 100 LEU A N 1
ATOM 718 C CA . LEU A 1 100 ? 35.632 10.345 -19.418 1.00 74.75 100 LEU A CA 1
ATOM 719 C C . LEU A 1 100 ? 34.986 11.729 -19.447 1.00 74.75 100 LEU A C 1
ATOM 721 O O . LEU A 1 100 ? 34.371 12.099 -20.444 1.00 74.75 100 LEU A O 1
ATOM 725 N N . ARG A 1 101 ? 35.156 12.518 -18.382 1.00 76.31 101 ARG A N 1
ATOM 726 C CA . ARG A 1 101 ? 34.618 13.881 -18.329 1.00 76.31 101 ARG A CA 1
ATOM 727 C C . ARG A 1 101 ? 35.284 14.804 -19.354 1.00 76.31 101 ARG A C 1
ATOM 729 O O . ARG A 1 101 ? 34.589 15.529 -20.050 1.00 76.31 101 ARG A O 1
ATOM 736 N N . GLN A 1 102 ? 36.602 14.708 -19.529 1.00 79.31 102 GLN A N 1
ATOM 737 C CA . GLN A 1 102 ? 37.302 15.476 -20.565 1.00 79.31 102 GLN A CA 1
ATOM 738 C C . GLN A 1 102 ? 36.889 15.085 -21.986 1.00 79.31 102 GLN A C 1
ATOM 740 O O . GLN A 1 102 ? 36.720 15.947 -22.843 1.00 79.31 102 GLN A O 1
ATOM 745 N N . MET A 1 103 ? 36.721 13.788 -22.248 1.00 76.31 103 MET A N 1
ATOM 746 C CA . MET A 1 103 ? 36.250 13.301 -23.546 1.00 76.31 103 MET A CA 1
ATOM 747 C C . MET A 1 103 ? 34.822 13.769 -23.832 1.00 76.31 103 MET A C 1
ATOM 749 O O . MET A 1 103 ? 34.515 14.179 -24.953 1.00 76.31 103 MET A O 1
ATOM 753 N N . ALA A 1 104 ? 33.963 13.734 -22.810 1.00 74.75 104 ALA A N 1
ATOM 754 C CA . ALA A 1 104 ? 32.611 14.264 -22.865 1.00 74.75 104 ALA A CA 1
ATOM 755 C C . ALA A 1 104 ? 32.608 15.747 -23.267 1.00 74.75 104 ALA A C 1
ATOM 757 O O . ALA A 1 104 ? 31.967 16.104 -24.254 1.00 74.75 104 ALA A O 1
ATOM 758 N N . ASP A 1 105 ? 33.393 16.574 -22.575 1.00 77.69 105 ASP A N 1
ATOM 759 C CA . ASP A 1 105 ? 33.496 18.013 -22.844 1.00 77.69 105 ASP A CA 1
ATOM 760 C C . ASP A 1 105 ? 34.123 18.313 -24.224 1.00 77.69 105 ASP A C 1
ATOM 762 O O . ASP A 1 105 ? 33.862 19.351 -24.827 1.00 77.69 105 ASP A O 1
ATOM 766 N N . ALA A 1 106 ? 34.907 17.379 -24.773 1.00 79.44 106 ALA A N 1
ATOM 767 C CA . ALA A 1 106 ? 35.522 17.489 -26.095 1.00 79.44 106 ALA A CA 1
ATOM 768 C C . ALA A 1 106 ? 34.625 17.028 -27.266 1.00 79.44 106 ALA A C 1
ATOM 770 O O . ALA A 1 106 ? 35.086 17.024 -28.414 1.00 79.44 106 ALA A O 1
ATOM 771 N N . GLY A 1 107 ? 33.367 16.639 -27.016 1.00 76.62 107 GLY A N 1
ATOM 772 C CA . GLY A 1 107 ? 32.401 16.267 -28.060 1.00 76.62 107 GLY A CA 1
ATOM 773 C C . GLY A 1 107 ? 32.573 14.851 -28.627 1.00 76.62 107 GLY A C 1
ATOM 774 O O . GLY A 1 107 ? 32.167 14.579 -29.758 1.00 76.62 107 GLY A O 1
ATOM 775 N N . TYR A 1 108 ? 33.178 13.929 -27.869 1.00 76.62 108 TYR A N 1
ATOM 776 C CA . TYR A 1 108 ? 33.430 12.552 -28.329 1.00 76.62 108 TYR A CA 1
ATOM 777 C C . TYR A 1 108 ? 32.170 11.731 -28.577 1.00 76.62 108 TYR A C 1
ATOM 779 O O . TYR A 1 108 ? 32.184 10.831 -29.414 1.00 76.62 108 TYR A O 1
ATOM 787 N N . ALA A 1 109 ? 31.082 12.026 -27.867 1.00 70.94 109 ALA A N 1
ATOM 788 C CA . ALA A 1 109 ? 29.844 11.264 -27.975 1.00 70.94 109 ALA A CA 1
ATOM 789 C C . ALA A 1 109 ? 29.268 11.294 -29.398 1.00 70.94 109 ALA A C 1
ATOM 791 O O . ALA A 1 109 ? 28.885 10.255 -29.931 1.00 70.94 109 ALA A O 1
ATOM 792 N N . GLN A 1 110 ? 29.303 12.461 -30.047 1.00 74.81 110 GLN A N 1
ATOM 793 C CA . GLN A 1 110 ? 28.842 12.626 -31.425 1.00 74.81 110 GLN A CA 1
ATOM 794 C C . GLN A 1 110 ? 29.690 11.810 -32.409 1.00 74.81 110 GLN A C 1
ATOM 796 O O . GLN A 1 110 ? 29.167 11.169 -33.319 1.00 74.81 110 GLN A O 1
ATOM 801 N N . ALA A 1 111 ? 31.008 11.806 -32.211 1.00 78.00 111 ALA A N 1
ATOM 802 C CA . ALA A 1 111 ? 31.931 11.083 -33.072 1.00 78.00 111 ALA A CA 1
ATOM 803 C C . ALA A 1 111 ? 31.844 9.554 -32.860 1.00 78.00 111 ALA A C 1
ATOM 805 O O . ALA A 1 111 ? 31.871 8.812 -33.838 1.00 78.00 111 ALA A O 1
ATOM 806 N N . LEU A 1 112 ? 31.624 9.073 -31.626 1.00 72.12 112 LEU A N 1
ATOM 807 C CA . LEU A 1 112 ? 31.343 7.652 -31.350 1.00 72.12 112 LEU A CA 1
ATOM 808 C C . LEU A 1 112 ? 30.014 7.199 -31.963 1.00 72.12 112 LEU A C 1
ATOM 810 O O . LEU A 1 112 ? 29.939 6.098 -32.506 1.00 72.12 112 LEU A O 1
ATOM 814 N N . MET A 1 113 ? 28.976 8.039 -31.916 1.00 70.94 113 MET A N 1
ATOM 815 C CA . MET A 1 113 ? 27.680 7.722 -32.522 1.00 70.94 113 MET A CA 1
ATOM 816 C C . MET A 1 113 ? 27.752 7.639 -34.042 1.00 70.94 113 MET A C 1
ATOM 818 O O . MET A 1 113 ? 27.210 6.699 -34.617 1.00 70.94 113 MET A O 1
ATOM 822 N N . ARG A 1 114 ? 28.456 8.565 -34.703 1.00 75.56 114 ARG A N 1
ATOM 823 C CA . ARG A 1 114 ? 28.679 8.499 -36.157 1.00 75.56 114 ARG A CA 1
ATOM 824 C C . ARG A 1 114 ? 29.429 7.236 -36.555 1.00 75.56 114 ARG A C 1
ATOM 826 O O . ARG A 1 114 ? 29.057 6.571 -37.520 1.00 75.56 114 ARG A O 1
ATOM 833 N N . LEU A 1 115 ? 30.437 6.863 -35.770 1.00 72.38 115 LEU A N 1
ATOM 834 C CA . LEU A 1 115 ? 31.173 5.614 -35.947 1.00 72.38 115 LEU A CA 1
ATOM 835 C C . LEU A 1 115 ? 30.253 4.389 -35.823 1.00 72.38 115 LEU A C 1
ATOM 837 O O . LEU A 1 115 ? 30.312 3.477 -36.647 1.00 72.38 115 LEU A O 1
ATOM 841 N N . ALA A 1 116 ? 29.360 4.395 -34.829 1.00 69.12 116 ALA A N 1
ATOM 842 C CA . ALA A 1 116 ? 28.366 3.347 -34.616 1.00 69.12 116 ALA A CA 1
ATOM 843 C C . ALA A 1 116 ? 27.330 3.276 -35.758 1.00 69.12 116 ALA A C 1
ATOM 845 O O . ALA A 1 116 ? 27.000 2.183 -36.223 1.00 69.12 116 ALA A O 1
ATOM 846 N N . ALA A 1 117 ? 26.848 4.427 -36.237 1.00 66.62 117 ALA A N 1
ATOM 847 C CA . ALA A 1 117 ? 25.839 4.548 -37.289 1.00 66.62 117 ALA A CA 1
ATOM 848 C C . ALA A 1 117 ? 26.337 4.079 -38.664 1.00 66.62 117 ALA A C 1
ATOM 850 O O . ALA A 1 117 ? 25.564 3.520 -39.439 1.00 66.62 117 ALA A O 1
ATOM 851 N N . ARG A 1 118 ? 27.635 4.239 -38.957 1.00 70.62 118 ARG A N 1
ATOM 852 C CA . ARG A 1 118 ? 28.245 3.823 -40.233 1.00 70.62 118 ARG A CA 1
ATOM 853 C C . ARG A 1 118 ? 28.241 2.308 -40.464 1.00 70.62 118 ARG A C 1
ATOM 855 O O . ARG A 1 118 ? 28.633 1.867 -41.539 1.00 70.62 118 ARG A O 1
ATOM 862 N N . GLY A 1 119 ? 27.852 1.491 -39.479 1.00 58.91 119 GLY A N 1
ATOM 863 C CA . GLY A 1 119 ? 27.800 0.030 -39.623 1.00 58.91 119 GLY A CA 1
ATOM 864 C C . GLY A 1 119 ? 29.160 -0.620 -39.918 1.00 58.91 119 GLY A C 1
ATOM 865 O O . GLY A 1 119 ? 29.223 -1.819 -40.183 1.00 58.91 119 GLY A O 1
ATOM 866 N N . ALA A 1 120 ? 30.251 0.151 -39.843 1.00 53.53 120 ALA A N 1
ATOM 867 C CA . ALA A 1 120 ? 31.616 -0.276 -40.144 1.00 53.53 120 ALA A CA 1
ATOM 868 C C . ALA A 1 120 ? 32.162 -1.276 -39.106 1.00 53.53 120 ALA A C 1
ATOM 870 O O . ALA A 1 120 ? 33.147 -1.969 -39.343 1.00 53.53 120 ALA A O 1
ATOM 871 N N . CYS A 1 121 ? 31.485 -1.402 -37.968 1.00 50.94 121 CYS A N 1
ATOM 872 C CA . CYS A 1 121 ? 31.839 -2.294 -36.879 1.00 50.94 121 CYS A CA 1
ATOM 873 C C . CYS A 1 121 ? 31.278 -3.707 -37.115 1.00 50.94 121 CYS A C 1
ATOM 875 O O . CYS A 1 121 ? 30.319 -4.129 -36.464 1.00 50.94 121 CYS A O 1
ATOM 877 N N . SER A 1 122 ? 31.869 -4.481 -38.029 1.00 44.81 122 SER A N 1
ATOM 878 C CA . SER A 1 122 ? 31.563 -5.912 -38.155 1.00 44.81 122 SER A CA 1
ATOM 879 C C . SER A 1 122 ? 32.233 -6.716 -37.021 1.00 44.81 122 SER A C 1
ATOM 881 O O . SER A 1 122 ? 33.197 -7.439 -37.258 1.00 44.81 122 SER A O 1
ATOM 883 N N . GLY A 1 123 ? 31.759 -6.595 -35.772 1.00 61.47 123 GLY A N 1
ATOM 884 C CA . GLY A 1 123 ? 32.330 -7.323 -34.624 1.00 61.47 123 GLY A CA 1
ATOM 885 C C . GLY A 1 123 ? 32.038 -6.744 -33.228 1.00 61.47 123 GLY A C 1
ATOM 886 O O . GLY A 1 123 ? 31.123 -5.947 -33.045 1.00 61.47 123 GLY A O 1
ATOM 887 N N . THR A 1 124 ? 32.861 -7.157 -32.252 1.00 57.12 124 THR A N 1
ATOM 888 C CA . THR A 1 124 ? 32.991 -6.649 -30.864 1.00 57.12 124 THR A CA 1
ATOM 889 C C . THR A 1 124 ? 32.959 -5.117 -30.646 1.00 57.12 124 THR A C 1
ATOM 891 O O . THR A 1 124 ? 32.415 -4.710 -29.614 1.00 57.12 124 THR A O 1
ATOM 894 N N . PRO A 1 125 ? 33.456 -4.245 -31.550 1.00 64.19 125 PRO A N 1
ATOM 895 C CA . PRO A 1 125 ? 33.468 -2.782 -31.381 1.00 64.19 125 PRO A CA 1
ATOM 896 C C . PRO A 1 125 ? 32.129 -2.102 -31.062 1.00 64.19 125 PRO A C 1
ATOM 898 O O . PRO A 1 125 ? 32.118 -1.154 -30.284 1.00 64.19 125 PRO A O 1
ATOM 901 N N . LEU A 1 126 ? 30.983 -2.544 -31.598 1.00 68.62 126 LEU A N 1
ATOM 902 C CA . LEU A 1 126 ? 29.722 -1.812 -31.375 1.00 68.62 126 LEU A CA 1
ATOM 903 C C . LEU A 1 126 ? 29.230 -1.911 -29.920 1.00 68.62 126 LEU A C 1
ATOM 905 O O . LEU A 1 126 ? 28.734 -0.933 -29.359 1.00 68.62 126 LEU A O 1
ATOM 909 N N . GLY A 1 127 ? 29.394 -3.079 -29.292 1.00 67.38 127 GLY A N 1
ATOM 910 C CA . GLY A 1 127 ? 29.063 -3.270 -27.877 1.00 67.38 127 GLY A CA 1
ATOM 911 C C . GLY A 1 127 ? 29.948 -2.413 -26.970 1.00 67.38 127 GLY A C 1
ATOM 912 O O . GLY A 1 127 ? 29.448 -1.769 -26.050 1.00 67.38 127 GLY A O 1
ATOM 913 N N . GLN A 1 128 ? 31.245 -2.336 -27.284 1.00 72.56 128 GLN A N 1
ATOM 914 C CA . GLN A 1 128 ? 32.205 -1.485 -26.578 1.00 72.56 128 GLN A CA 1
ATOM 915 C C . GLN A 1 128 ? 31.921 0.006 -26.792 1.00 72.56 128 GLN A C 1
ATOM 917 O O . GLN A 1 128 ? 31.901 0.760 -25.825 1.00 72.56 128 GLN A O 1
ATOM 922 N N . ALA A 1 129 ? 31.594 0.430 -28.015 1.00 72.31 129 ALA A N 1
ATOM 923 C CA . ALA A 1 129 ? 31.182 1.803 -28.294 1.00 72.31 129 ALA A CA 1
ATOM 924 C C . ALA A 1 129 ? 29.929 2.188 -27.488 1.00 72.31 129 ALA A C 1
ATOM 926 O O . ALA A 1 129 ? 29.904 3.247 -26.867 1.00 72.31 129 ALA A O 1
ATOM 927 N N . CYS A 1 130 ? 28.921 1.310 -27.410 1.00 70.94 130 CYS A N 1
ATOM 928 C CA . CYS A 1 130 ? 27.733 1.552 -26.585 1.00 70.94 130 CYS A CA 1
ATOM 929 C C . CYS A 1 130 ? 28.059 1.642 -25.086 1.00 70.94 130 CYS A C 1
ATOM 931 O O . CYS A 1 130 ? 27.462 2.458 -24.390 1.00 70.94 130 CYS A O 1
ATOM 933 N N . LEU A 1 131 ? 29.012 0.849 -24.582 1.00 70.75 131 LEU A N 1
ATOM 934 C CA . LEU A 1 131 ? 29.481 0.951 -23.195 1.00 70.75 131 LEU A CA 1
ATOM 935 C C . LEU A 1 131 ? 30.199 2.269 -22.915 1.00 70.75 131 LEU A C 1
ATOM 937 O O . LEU A 1 131 ? 29.943 2.897 -21.889 1.00 70.75 131 LEU A O 1
ATOM 941 N N . VAL A 1 132 ? 31.078 2.692 -23.826 1.00 75.38 132 VAL A N 1
ATOM 942 C CA . VAL A 1 132 ? 31.772 3.980 -23.735 1.00 75.38 132 VAL A CA 1
ATOM 943 C C . VAL A 1 132 ? 30.756 5.115 -23.732 1.00 75.38 132 VAL A C 1
ATOM 945 O O . VAL A 1 132 ? 30.807 5.973 -22.856 1.00 75.38 132 VAL A O 1
ATOM 948 N N . MET A 1 133 ? 29.784 5.094 -24.644 1.00 73.88 133 MET A N 1
ATOM 949 C CA . MET A 1 133 ? 28.729 6.106 -24.680 1.00 73.88 133 MET A CA 1
ATOM 950 C C . MET A 1 133 ? 27.879 6.096 -23.409 1.00 73.88 133 MET A C 1
ATOM 952 O O . MET A 1 133 ? 27.597 7.160 -22.868 1.00 73.88 133 MET A O 1
ATOM 956 N N . HIS A 1 134 ? 27.548 4.918 -22.876 1.00 75.88 134 HIS A N 1
ATOM 957 C CA . HIS A 1 134 ? 26.796 4.799 -21.627 1.00 75.88 134 HIS A CA 1
ATOM 958 C C . HIS A 1 134 ? 27.559 5.430 -20.463 1.00 75.88 134 HIS A C 1
ATOM 960 O O . HIS A 1 134 ? 27.000 6.225 -19.711 1.00 75.88 134 HIS A O 1
ATOM 966 N N . ALA A 1 135 ? 28.854 5.140 -20.342 1.00 76.56 135 ALA A N 1
ATOM 967 C CA . ALA A 1 135 ? 29.691 5.751 -19.319 1.00 76.56 135 ALA A CA 1
ATOM 968 C C . ALA A 1 135 ? 29.813 7.272 -19.497 1.00 76.56 135 ALA A C 1
ATOM 970 O O . ALA A 1 135 ? 29.680 8.006 -18.521 1.00 76.56 135 ALA A O 1
ATOM 971 N N . LEU A 1 136 ? 29.984 7.760 -20.730 1.00 76.62 136 LEU A N 1
ATOM 972 C CA . LEU A 1 136 ? 30.027 9.196 -21.019 1.00 76.62 136 LEU A CA 1
ATOM 973 C C . LEU A 1 136 ? 28.705 9.895 -20.649 1.00 76.62 136 LEU A C 1
ATOM 975 O O . LEU A 1 136 ? 28.743 10.961 -20.034 1.00 76.62 136 LEU A O 1
ATOM 979 N N . CYS A 1 137 ? 27.549 9.285 -20.937 1.00 77.31 137 CYS A N 1
ATOM 980 C CA . CYS A 1 137 ? 26.238 9.801 -20.524 1.00 77.31 137 CYS A CA 1
ATOM 981 C C . CYS A 1 137 ? 26.074 9.863 -19.003 1.00 77.31 137 CYS A C 1
ATOM 983 O O . CYS A 1 137 ? 25.471 10.804 -18.489 1.00 77.31 137 CYS A O 1
ATOM 985 N N . MET A 1 138 ? 26.593 8.868 -18.279 1.00 76.31 138 MET A N 1
ATOM 986 C CA . MET A 1 138 ? 26.531 8.843 -16.815 1.00 76.31 138 MET A CA 1
ATOM 987 C C . MET A 1 138 ? 27.474 9.878 -16.183 1.00 76.31 138 MET A C 1
ATOM 989 O O . MET A 1 138 ? 27.160 10.419 -15.124 1.00 76.31 138 MET A O 1
ATOM 993 N N . CYS A 1 139 ? 28.601 10.186 -16.832 1.00 77.94 139 CYS A N 1
ATOM 994 C CA . CYS A 1 139 ? 29.593 11.145 -16.341 1.00 77.94 139 CYS A CA 1
ATOM 995 C C . CYS A 1 139 ? 29.279 12.611 -16.682 1.00 77.94 139 CYS A C 1
ATOM 997 O O . CYS A 1 139 ? 29.697 13.496 -15.933 1.00 77.94 139 CYS A O 1
ATOM 999 N N . SER A 1 140 ? 28.575 12.894 -17.786 1.00 80.56 140 SER A N 1
ATOM 1000 C CA . SER A 1 140 ? 28.289 14.266 -18.227 1.00 80.56 140 SER A CA 1
ATOM 1001 C C . SER A 1 140 ? 26.850 14.440 -18.737 1.00 80.56 140 SER A C 1
ATOM 1003 O O . SER A 1 140 ? 26.484 13.877 -19.773 1.00 80.56 140 SER A O 1
ATOM 1005 N N . PRO A 1 141 ? 26.031 15.284 -18.075 1.00 78.00 141 PRO A N 1
ATOM 1006 C CA . PRO A 1 141 ? 24.704 15.659 -18.568 1.00 78.00 141 PRO A CA 1
ATOM 1007 C C . PRO A 1 141 ? 24.739 16.316 -19.953 1.00 78.00 141 PRO A C 1
ATOM 1009 O O . PRO A 1 141 ? 23.813 16.136 -20.739 1.00 78.00 141 PRO A O 1
ATOM 1012 N N . SER A 1 142 ? 25.814 17.049 -20.265 1.00 77.88 142 SER A N 1
ATOM 1013 C CA . SER A 1 142 ? 25.987 17.714 -21.559 1.00 77.88 142 SER A CA 1
ATOM 1014 C C . SER A 1 142 ? 26.061 16.698 -22.696 1.00 77.88 142 SER A C 1
ATOM 1016 O O . SER A 1 142 ? 25.359 16.855 -23.683 1.00 77.88 142 SER A O 1
ATOM 1018 N N . VAL A 1 143 ? 26.786 15.588 -22.511 1.00 80.19 143 VAL A N 1
ATOM 1019 C CA . VAL A 1 143 ? 26.844 14.501 -23.505 1.00 80.19 143 VAL A CA 1
ATOM 1020 C C . VAL A 1 143 ? 25.474 13.896 -23.763 1.00 80.19 143 VAL A C 1
ATOM 1022 O O . VAL A 1 143 ? 25.113 13.631 -24.906 1.00 80.19 143 VAL A O 1
ATOM 1025 N N . ARG A 1 144 ? 24.700 13.657 -22.704 1.00 79.75 144 ARG A N 1
ATOM 1026 C CA . ARG A 1 144 ? 23.347 13.124 -22.850 1.00 79.75 144 ARG A CA 1
ATOM 1027 C C . ARG A 1 144 ? 22.461 14.085 -23.642 1.00 79.75 144 ARG A C 1
ATOM 1029 O O . ARG A 1 144 ? 21.750 13.643 -24.540 1.00 79.75 144 ARG A O 1
ATOM 1036 N N . ARG A 1 145 ? 22.523 15.380 -23.325 1.00 81.31 145 ARG A N 1
ATOM 1037 C CA . ARG A 1 145 ? 21.806 16.426 -24.059 1.00 81.31 145 ARG A CA 1
ATOM 1038 C C . ARG A 1 145 ? 22.223 16.450 -25.524 1.00 81.31 145 ARG A C 1
ATOM 1040 O O . ARG A 1 145 ? 21.353 16.435 -26.383 1.00 81.31 145 ARG A O 1
ATOM 1047 N N . ASP A 1 146 ? 23.520 16.415 -25.804 1.00 81.31 146 ASP A N 1
ATOM 1048 C CA . ASP A 1 146 ? 24.040 16.427 -27.170 1.00 81.31 146 ASP A CA 1
ATOM 1049 C C . ASP A 1 146 ? 23.538 15.218 -27.964 1.00 81.31 146 ASP A C 1
ATOM 1051 O O . ASP A 1 146 ? 23.109 15.380 -29.100 1.00 81.31 146 ASP A O 1
ATOM 1055 N N . LEU A 1 147 ? 23.506 14.028 -27.349 1.00 78.75 147 LEU A N 1
ATOM 1056 C CA . LEU A 1 147 ? 22.965 12.805 -27.954 1.00 78.75 147 LEU A CA 1
ATOM 1057 C C . LEU A 1 147 ? 21.459 12.880 -28.223 1.00 78.75 147 LEU A C 1
ATOM 1059 O O . LEU A 1 147 ? 21.004 12.410 -29.263 1.00 78.75 147 LEU A O 1
ATOM 1063 N N . LEU A 1 148 ? 20.689 13.461 -27.299 1.00 78.94 148 LEU A N 1
ATOM 1064 C CA . LEU A 1 148 ? 19.248 13.671 -27.464 1.00 78.94 148 LEU A CA 1
ATOM 1065 C C . LEU A 1 148 ? 18.929 14.715 -28.543 1.00 78.94 148 LEU A C 1
ATOM 1067 O O . LEU A 1 148 ? 17.878 14.634 -29.169 1.00 78.94 148 LEU A O 1
ATOM 1071 N N . MET A 1 149 ? 19.832 15.672 -28.761 1.00 78.44 149 MET A N 1
ATOM 1072 C CA . MET A 1 149 ? 19.678 16.768 -29.721 1.00 78.44 149 MET A CA 1
ATOM 1073 C C . MET A 1 149 ? 20.382 16.503 -31.061 1.00 78.44 149 MET A C 1
ATOM 1075 O O . MET A 1 149 ? 20.455 17.403 -31.900 1.00 78.44 149 MET A O 1
ATOM 1079 N N . MET A 1 150 ? 20.924 15.299 -31.283 1.00 76.12 150 MET A N 1
ATOM 1080 C CA . MET A 1 150 ? 21.577 14.983 -32.552 1.00 76.12 150 MET A CA 1
ATOM 1081 C C . MET A 1 150 ? 20.566 15.024 -33.713 1.00 76.12 150 MET A C 1
ATOM 1083 O O . MET A 1 150 ? 19.474 14.470 -33.594 1.00 76.12 150 MET A O 1
ATOM 1087 N N . PRO A 1 151 ? 20.930 15.631 -34.862 1.00 58.00 151 PRO A N 1
ATOM 1088 C CA . PRO A 1 151 ? 20.069 15.660 -36.048 1.00 58.00 151 PRO A CA 1
ATOM 1089 C C . PRO A 1 151 ? 19.949 14.285 -36.727 1.00 58.00 151 PRO A C 1
ATOM 1091 O O . PRO A 1 151 ? 18.998 14.031 -37.460 1.00 58.00 151 PRO A O 1
ATOM 1094 N N . GLU A 1 152 ? 20.920 13.400 -36.496 1.00 64.31 152 GLU A N 1
ATOM 1095 C CA . GLU A 1 152 ? 20.897 12.001 -36.926 1.00 64.31 152 GLU A CA 1
ATOM 1096 C C . GLU A 1 152 ? 20.057 11.182 -35.926 1.00 64.31 152 GLU A C 1
ATOM 1098 O O . GLU A 1 152 ? 20.152 11.416 -34.722 1.00 64.31 152 GLU A O 1
ATOM 1103 N N . ASP A 1 153 ? 19.250 10.216 -36.396 1.00 77.62 153 ASP A N 1
ATOM 1104 C CA . ASP A 1 153 ? 18.350 9.400 -35.556 1.00 77.62 153 ASP A CA 1
ATOM 1105 C C . ASP A 1 153 ? 19.125 8.420 -34.651 1.00 77.62 153 ASP A C 1
ATOM 1107 O O . ASP A 1 153 ? 19.146 7.206 -34.861 1.00 77.62 153 ASP A O 1
ATOM 1111 N N . ALA A 1 154 ? 19.788 8.961 -33.626 1.00 76.88 154 ALA A N 1
ATOM 1112 C CA . ALA A 1 154 ? 20.555 8.234 -32.621 1.00 76.88 154 ALA A CA 1
ATOM 1113 C C . ALA A 1 154 ? 19.729 7.112 -31.975 1.00 76.88 154 ALA A C 1
ATOM 1115 O O . ALA A 1 154 ? 20.217 5.994 -31.793 1.00 76.88 154 ALA A O 1
ATOM 1116 N N . ALA A 1 155 ? 18.457 7.397 -31.682 1.00 79.25 155 ALA A N 1
ATOM 1117 C CA . ALA A 1 155 ? 17.509 6.408 -31.192 1.00 79.25 155 ALA A CA 1
ATOM 1118 C C . ALA A 1 155 ? 17.285 5.300 -32.230 1.00 79.25 155 ALA A C 1
ATOM 1120 O O . ALA A 1 155 ? 17.431 4.131 -31.890 1.00 79.25 155 ALA A O 1
ATOM 1121 N N . GLY A 1 156 ? 17.022 5.634 -33.494 1.00 82.56 156 GLY A N 1
ATOM 1122 C CA . GLY A 1 156 ? 16.867 4.668 -34.586 1.00 82.56 156 GLY A CA 1
ATOM 1123 C C . GLY A 1 156 ? 18.088 3.770 -34.801 1.00 82.56 156 GLY A C 1
ATOM 1124 O O . GLY A 1 156 ? 17.934 2.561 -35.004 1.00 82.56 156 GLY A O 1
ATOM 1125 N N . VAL A 1 157 ? 19.304 4.313 -34.680 1.00 83.06 157 VAL A N 1
ATOM 1126 C CA . VAL A 1 157 ? 20.558 3.539 -34.749 1.00 83.06 157 VAL A CA 1
ATOM 1127 C C . VAL A 1 157 ? 20.656 2.558 -33.579 1.00 83.06 157 VAL A C 1
ATOM 1129 O O . VAL A 1 157 ? 20.909 1.371 -33.791 1.00 83.06 157 VAL A O 1
ATOM 1132 N N . LEU A 1 158 ? 20.400 3.015 -32.350 1.00 81.50 158 LEU A N 1
ATOM 1133 C CA . LEU A 1 158 ? 20.434 2.166 -31.155 1.00 81.50 158 LEU A CA 1
ATOM 1134 C C . LEU A 1 158 ? 19.334 1.096 -31.169 1.00 81.50 158 LEU A C 1
ATOM 1136 O O . LEU A 1 158 ? 19.595 -0.053 -30.817 1.00 81.50 158 LEU A O 1
ATOM 1140 N N . ILE A 1 159 ? 18.130 1.441 -31.627 1.00 83.62 159 ILE A N 1
ATOM 1141 C CA . ILE A 1 159 ? 17.010 0.514 -31.821 1.00 83.62 159 ILE A CA 1
ATOM 1142 C C . ILE A 1 159 ? 17.391 -0.553 -32.859 1.00 83.62 159 ILE A C 1
ATOM 1144 O O . ILE A 1 159 ? 17.203 -1.749 -32.632 1.00 83.62 159 ILE A O 1
ATOM 1148 N N . SER A 1 160 ? 17.979 -0.149 -33.987 1.00 83.69 160 SER A N 1
ATOM 1149 C CA . SER A 1 160 ? 18.430 -1.074 -35.035 1.00 83.69 160 SER A CA 1
ATOM 1150 C C . SER A 1 160 ? 19.539 -2.003 -34.539 1.00 83.69 160 SER A C 1
ATOM 1152 O O . SER A 1 160 ? 19.479 -3.214 -34.766 1.00 83.69 160 SER A O 1
ATOM 1154 N N . ALA A 1 161 ? 20.503 -1.468 -33.787 1.00 81.94 161 ALA A N 1
ATOM 1155 C CA . ALA A 1 161 ? 21.562 -2.244 -33.151 1.00 81.94 161 ALA A CA 1
ATOM 1156 C C . ALA A 1 161 ? 21.009 -3.243 -32.122 1.00 81.94 161 ALA A C 1
ATOM 1158 O O . ALA A 1 161 ? 21.430 -4.401 -32.101 1.00 81.94 161 ALA A O 1
ATOM 1159 N N . ALA A 1 162 ? 20.036 -2.827 -31.306 1.00 82.81 162 ALA A N 1
ATOM 1160 C CA . ALA A 1 162 ? 19.392 -3.678 -30.309 1.00 82.81 162 ALA A CA 1
ATOM 1161 C C . ALA A 1 162 ? 18.635 -4.858 -30.941 1.00 82.81 162 ALA A C 1
ATOM 1163 O O . ALA A 1 162 ? 18.588 -5.932 -30.345 1.00 82.81 162 ALA A O 1
ATOM 1164 N N . LYS A 1 163 ? 18.084 -4.696 -32.151 1.00 87.06 163 LYS A N 1
ATOM 1165 C CA . LYS A 1 163 ? 17.355 -5.752 -32.879 1.00 87.06 163 LYS A CA 1
ATOM 1166 C C . LYS A 1 163 ? 18.258 -6.780 -33.567 1.00 87.06 163 LYS A C 1
ATOM 1168 O O . LYS A 1 163 ? 17.801 -7.882 -33.861 1.00 87.06 163 LYS A O 1
ATOM 1173 N N . ALA A 1 164 ? 19.517 -6.449 -33.843 1.00 84.94 164 ALA A N 1
ATOM 1174 C CA . ALA A 1 164 ? 20.400 -7.284 -34.651 1.00 84.94 164 ALA A CA 1
ATOM 1175 C C . ALA A 1 164 ? 20.839 -8.575 -33.911 1.00 84.94 164 ALA A C 1
ATOM 1177 O O . ALA A 1 164 ? 21.615 -8.502 -32.952 1.00 84.94 164 ALA A O 1
ATOM 1178 N N . PRO A 1 165 ? 20.459 -9.785 -34.382 1.00 78.88 165 PRO A N 1
ATOM 1179 C CA . PRO A 1 165 ? 20.736 -11.044 -33.673 1.00 78.88 165 PRO A CA 1
ATOM 1180 C C . PRO A 1 165 ? 22.231 -11.321 -33.477 1.00 78.88 165 PRO A C 1
ATOM 1182 O O . PRO A 1 165 ? 22.654 -11.838 -32.445 1.00 78.88 165 PRO A O 1
ATOM 1185 N N . ARG A 1 166 ? 23.056 -10.936 -34.462 1.00 76.56 166 ARG A N 1
ATOM 1186 C CA . ARG A 1 166 ? 24.520 -11.094 -34.406 1.00 76.56 166 ARG A CA 1
ATOM 1187 C C . ARG A 1 166 ? 25.152 -10.262 -33.292 1.00 76.56 166 ARG A C 1
ATOM 1189 O O . ARG A 1 166 ? 26.134 -10.700 -32.699 1.00 76.56 166 ARG A O 1
ATOM 1196 N N . ILE A 1 167 ? 24.589 -9.086 -33.012 1.00 70.12 167 ILE A N 1
ATOM 1197 C CA . ILE A 1 167 ? 25.047 -8.208 -31.933 1.00 70.12 167 ILE A CA 1
ATOM 1198 C C . ILE A 1 167 ? 24.616 -8.797 -30.586 1.00 70.12 167 ILE A C 1
ATOM 1200 O O . ILE A 1 167 ? 25.447 -8.912 -29.692 1.00 70.12 167 ILE A O 1
ATOM 1204 N N . GLN A 1 168 ? 23.382 -9.299 -30.477 1.00 71.75 168 GLN A N 1
ATOM 1205 C CA . GLN A 1 168 ? 22.886 -9.968 -29.264 1.00 71.75 168 GLN A CA 1
ATOM 1206 C C . GLN A 1 168 ? 23.716 -11.203 -28.870 1.00 71.75 168 GLN A C 1
ATOM 1208 O O . GLN A 1 168 ? 23.994 -11.401 -27.692 1.00 71.75 168 GLN A O 1
ATOM 1213 N N . GLN A 1 169 ? 24.134 -12.023 -29.841 1.00 72.75 169 GLN A N 1
ATOM 1214 C CA . GLN A 1 169 ? 24.887 -13.258 -29.576 1.00 72.75 169 GLN A CA 1
ATOM 1215 C C . GLN A 1 169 ? 26.364 -13.023 -29.231 1.00 72.75 169 GLN A C 1
ATOM 1217 O O . GLN A 1 169 ? 26.928 -13.772 -28.439 1.00 72.75 169 GLN A O 1
ATOM 1222 N N . ARG A 1 170 ? 27.010 -12.020 -29.842 1.00 66.62 170 ARG A N 1
ATOM 1223 C CA . ARG A 1 170 ? 28.459 -11.788 -29.691 1.00 66.62 170 ARG A CA 1
ATOM 1224 C C . ARG A 1 170 ? 28.818 -10.753 -28.640 1.00 66.62 170 ARG A C 1
ATOM 1226 O O . ARG A 1 170 ? 29.915 -10.823 -28.100 1.00 66.62 170 ARG A O 1
ATOM 1233 N N . ALA A 1 171 ? 27.953 -9.771 -28.393 1.00 53.41 171 ALA A N 1
ATOM 1234 C CA . ALA A 1 171 ? 28.354 -8.618 -27.602 1.00 53.41 171 ALA A CA 1
ATOM 1235 C C . ALA A 1 171 ? 28.503 -8.933 -26.115 1.00 53.41 171 ALA A C 1
ATOM 1237 O O . ALA A 1 171 ? 29.174 -8.164 -25.447 1.00 53.41 171 ALA A O 1
ATOM 1238 N N . GLY A 1 172 ? 27.882 -9.990 -25.571 1.00 57.88 172 GLY A N 1
ATOM 1239 C CA . GLY A 1 172 ? 27.896 -10.272 -24.123 1.00 57.88 172 GLY A CA 1
ATOM 1240 C C . GLY A 1 172 ? 27.379 -9.120 -23.242 1.00 57.88 172 GLY A C 1
ATOM 1241 O O . GLY A 1 172 ? 27.408 -9.213 -22.021 1.00 57.88 172 GLY A O 1
ATOM 1242 N N . VAL A 1 173 ? 26.919 -8.025 -23.849 1.00 60.91 173 VAL A N 1
ATOM 1243 C CA . VAL A 1 173 ? 26.755 -6.726 -23.217 1.00 60.91 173 VAL A CA 1
ATOM 1244 C C . VAL A 1 173 ? 25.556 -6.047 -23.865 1.00 60.91 173 VAL A C 1
ATOM 1246 O O . VAL A 1 173 ? 25.580 -5.702 -25.048 1.00 60.91 173 VAL A O 1
ATOM 1249 N N . GLY A 1 174 ? 24.512 -5.802 -23.075 1.00 73.19 174 GLY A N 1
ATOM 1250 C CA . GLY A 1 174 ? 23.306 -5.089 -23.500 1.00 73.19 174 GLY A CA 1
ATOM 1251 C C . GLY A 1 174 ? 23.483 -3.586 -23.652 1.00 73.19 174 GLY A C 1
ATOM 1252 O O . GLY A 1 174 ? 22.596 -2.828 -23.278 1.00 73.19 174 GLY A O 1
ATOM 1253 N N . GLY A 1 175 ? 24.613 -3.158 -24.216 1.00 78.44 175 GLY A N 1
ATOM 1254 C CA . GLY A 1 175 ? 24.976 -1.757 -24.417 1.00 78.44 175 GLY A CA 1
ATOM 1255 C C . GLY A 1 175 ? 23.882 -0.940 -25.114 1.00 78.44 175 GLY A C 1
ATOM 1256 O O . GLY A 1 175 ? 23.511 0.100 -24.577 1.00 78.44 175 GLY A O 1
ATOM 1257 N N . PRO A 1 176 ? 23.300 -1.402 -26.241 1.00 81.94 176 PRO A N 1
ATOM 1258 C CA . PRO A 1 176 ? 22.216 -0.674 -26.901 1.00 81.94 176 PRO A CA 1
ATOM 1259 C C . PRO A 1 176 ? 20.974 -0.485 -26.017 1.00 81.94 176 PRO A C 1
ATOM 1261 O O . PRO A 1 176 ? 20.421 0.608 -25.973 1.00 81.94 176 PRO A O 1
ATOM 1264 N N . LEU A 1 177 ? 20.558 -1.512 -25.263 1.00 82.00 177 LEU A N 1
ATOM 1265 C CA . LEU A 1 177 ? 19.402 -1.414 -24.360 1.00 82.00 177 LEU A CA 1
ATOM 1266 C C . LEU A 1 177 ? 19.688 -0.499 -23.163 1.00 82.00 177 LEU A C 1
ATOM 1268 O O . LEU A 1 177 ? 18.838 0.311 -22.805 1.00 82.00 177 LEU A O 1
ATOM 1272 N N . LEU A 1 178 ? 20.895 -0.573 -22.589 1.00 80.50 178 LEU A N 1
ATOM 1273 C CA . LEU A 1 178 ? 21.332 0.338 -21.525 1.00 80.50 178 LEU A CA 1
ATOM 1274 C C . LEU A 1 178 ? 21.320 1.791 -22.001 1.00 80.50 178 LEU A C 1
ATOM 1276 O O . LEU A 1 178 ? 20.813 2.660 -21.299 1.00 80.50 178 LEU A O 1
ATOM 1280 N N . MET A 1 179 ? 21.831 2.050 -23.206 1.00 81.44 179 MET A N 1
ATOM 1281 C CA . MET A 1 179 ? 21.819 3.383 -23.808 1.00 81.44 179 MET A CA 1
ATOM 1282 C C . MET A 1 179 ? 20.403 3.895 -24.040 1.00 81.44 179 MET A C 1
ATOM 1284 O O . MET A 1 179 ? 20.107 5.031 -23.685 1.00 81.44 179 MET A O 1
ATOM 1288 N N . LEU A 1 180 ? 19.507 3.060 -24.569 1.00 81.56 180 LEU A N 1
ATOM 1289 C CA . LEU A 1 180 ? 18.098 3.425 -24.720 1.00 81.56 180 LEU A CA 1
ATOM 1290 C C . LEU A 1 180 ? 17.445 3.720 -23.362 1.00 81.56 180 LEU A C 1
ATOM 1292 O O . LEU A 1 180 ? 16.692 4.686 -23.248 1.00 81.56 180 LEU A O 1
ATOM 1296 N N . GLY A 1 181 ? 17.776 2.956 -22.317 1.00 78.81 181 GLY A N 1
ATOM 1297 C CA . GLY A 1 181 ? 17.317 3.207 -20.949 1.00 78.81 181 GLY A CA 1
ATOM 1298 C C . GLY A 1 181 ? 17.826 4.539 -20.393 1.00 78.81 181 GLY A C 1
ATOM 1299 O O . GLY A 1 181 ? 17.053 5.305 -19.821 1.00 78.81 181 GLY A O 1
ATOM 1300 N N . VAL A 1 182 ? 19.104 4.862 -20.609 1.00 84.12 182 VAL A N 1
ATOM 1301 C CA . VAL A 1 182 ? 19.690 6.143 -20.184 1.00 84.12 182 VAL A CA 1
ATOM 1302 C C . VAL A 1 182 ? 19.097 7.311 -20.959 1.00 84.12 182 VAL A C 1
ATOM 1304 O O . VAL A 1 182 ? 18.730 8.303 -20.342 1.00 84.12 182 VAL A O 1
ATOM 1307 N N . LEU A 1 183 ? 18.962 7.212 -22.283 1.00 81.12 183 LEU A N 1
ATOM 1308 C CA . LEU A 1 183 ? 18.397 8.282 -23.106 1.00 81.12 183 LEU A CA 1
ATOM 1309 C C . LEU A 1 183 ? 16.928 8.536 -22.767 1.00 81.12 183 LEU A C 1
ATOM 1311 O O . LEU A 1 183 ? 16.528 9.695 -22.686 1.00 81.12 183 LEU A O 1
ATOM 1315 N N . SER A 1 184 ? 16.160 7.487 -22.473 1.00 79.44 184 SER A N 1
ATOM 1316 C CA . SER A 1 184 ? 14.749 7.613 -22.109 1.00 79.44 184 SER A CA 1
ATOM 1317 C C . SER A 1 184 ? 14.505 8.078 -20.669 1.00 79.44 184 SER A C 1
ATOM 1319 O O . SER A 1 184 ? 13.428 8.582 -20.408 1.00 79.44 184 SER A O 1
ATOM 1321 N N . ARG A 1 185 ? 15.440 7.987 -19.715 1.00 81.00 185 ARG A N 1
ATOM 1322 C CA . ARG A 1 185 ? 15.133 8.264 -18.293 1.00 81.00 185 ARG A CA 1
ATOM 1323 C C . ARG A 1 185 ? 14.776 9.731 -17.991 1.00 81.00 185 ARG A C 1
ATOM 1325 O O . ARG A 1 185 ? 15.634 10.606 -18.109 1.00 81.00 185 ARG A O 1
ATOM 1332 N N . ASP A 1 186 ? 13.565 10.022 -17.521 1.00 72.75 186 ASP A N 1
ATOM 1333 C CA . ASP A 1 186 ? 13.211 11.384 -17.084 1.00 72.75 186 ASP A CA 1
ATOM 1334 C C . ASP A 1 186 ? 14.054 11.792 -15.855 1.00 72.75 186 ASP A C 1
ATOM 1336 O O . ASP A 1 186 ? 14.253 11.005 -14.930 1.00 72.75 186 ASP A O 1
ATOM 1340 N N . ARG A 1 187 ? 14.614 13.008 -15.859 1.00 68.19 187 ARG A N 1
ATOM 1341 C CA . ARG A 1 187 ? 15.593 13.470 -14.855 1.00 68.19 187 ARG A CA 1
ATOM 1342 C C . ARG A 1 187 ? 14.995 14.363 -13.769 1.00 68.19 187 ARG A C 1
ATOM 1344 O O . ARG A 1 187 ? 15.738 14.962 -12.995 1.00 68.19 187 ARG A O 1
ATOM 1351 N N . ARG A 1 188 ? 13.665 14.442 -13.684 1.00 62.66 188 ARG A N 1
ATOM 1352 C CA . ARG A 1 188 ? 12.950 15.299 -12.720 1.00 62.66 188 ARG A CA 1
ATOM 1353 C C . ARG A 1 188 ? 13.247 15.014 -11.240 1.00 62.66 188 ARG A C 1
ATOM 1355 O O . ARG A 1 188 ? 12.880 15.826 -10.401 1.00 62.66 188 ARG A O 1
ATOM 1362 N N . GLU A 1 189 ? 13.925 13.919 -10.901 1.00 53.09 189 GLU A N 1
ATOM 1363 C CA . GLU A 1 189 ? 14.177 13.517 -9.508 1.00 53.09 189 GLU A CA 1
ATOM 1364 C C . GLU A 1 189 ? 15.251 14.341 -8.769 1.00 53.09 189 GLU A C 1
ATOM 1366 O O . GLU A 1 189 ? 15.416 14.172 -7.562 1.00 53.09 189 GLU A O 1
ATOM 1371 N N . HIS A 1 190 ? 15.993 15.241 -9.424 1.00 50.84 190 HIS A N 1
ATOM 1372 C CA . HIS A 1 190 ? 16.992 16.083 -8.746 1.00 50.84 190 HIS A CA 1
ATOM 1373 C C . HIS A 1 190 ? 16.574 17.554 -8.774 1.00 50.84 190 HIS A C 1
ATOM 1375 O O . HIS A 1 190 ? 16.919 18.304 -9.684 1.00 50.84 190 HIS A O 1
ATOM 1381 N N . GLY A 1 191 ? 15.799 17.946 -7.758 1.00 50.12 191 GLY A N 1
ATOM 1382 C CA . GLY A 1 191 ? 15.190 19.268 -7.576 1.00 50.12 191 GLY A CA 1
ATOM 1383 C C . GLY A 1 191 ? 16.163 20.409 -7.260 1.00 50.12 191 GLY A C 1
ATOM 1384 O O . GLY A 1 191 ? 15.987 21.105 -6.266 1.00 50.12 191 GLY A O 1
ATOM 1385 N N . SER A 1 192 ? 17.174 20.632 -8.100 1.00 57.53 192 SER A N 1
ATOM 1386 C CA . SER A 1 192 ? 17.907 21.901 -8.110 1.00 57.53 192 SER A CA 1
ATOM 1387 C C . SER A 1 192 ? 17.089 22.919 -8.911 1.00 57.53 192 SER A C 1
ATOM 1389 O O . SER A 1 192 ? 16.901 22.766 -10.118 1.00 57.53 192 SER A O 1
ATOM 1391 N N . GLY A 1 193 ? 16.543 23.922 -8.221 1.00 57.66 193 GLY A N 1
ATOM 1392 C CA . GLY A 1 193 ? 15.549 24.869 -8.741 1.00 57.66 193 GLY A CA 1
ATOM 1393 C C . GLY A 1 193 ? 16.025 25.838 -9.830 1.00 57.66 193 GLY A C 1
ATOM 1394 O O . GLY A 1 193 ? 15.208 26.596 -10.345 1.00 57.66 193 GLY A O 1
ATOM 1395 N N . ASP A 1 194 ? 17.297 25.800 -10.235 1.00 55.41 194 ASP A N 1
ATOM 1396 C CA . ASP A 1 194 ? 17.914 26.938 -10.929 1.00 55.41 194 ASP A CA 1
ATOM 1397 C C . ASP A 1 194 ? 18.059 26.779 -12.458 1.00 55.41 194 ASP A C 1
ATOM 1399 O O . ASP A 1 194 ? 18.627 27.648 -13.115 1.00 55.41 194 ASP A O 1
ATOM 1403 N N . SER A 1 195 ? 17.523 25.720 -13.090 1.00 60.12 195 SER A N 1
ATOM 1404 C CA . SER A 1 195 ? 17.534 25.619 -14.571 1.00 60.12 195 SER A CA 1
ATOM 1405 C C . SER A 1 195 ? 16.290 24.957 -15.187 1.00 60.12 195 SER A C 1
ATOM 1407 O O . SER A 1 195 ? 16.316 23.832 -15.685 1.00 60.12 195 SER A O 1
ATOM 1409 N N . SER A 1 196 ? 15.160 25.667 -15.201 1.00 70.31 196 SER A N 1
ATOM 1410 C CA . SER A 1 196 ? 13.868 25.123 -15.662 1.00 70.31 196 SER A CA 1
ATOM 1411 C C . SER A 1 196 ? 13.747 24.916 -17.184 1.00 70.31 196 SER A C 1
ATOM 1413 O O . SER A 1 196 ? 13.063 23.994 -17.624 1.00 70.31 196 SER A O 1
ATOM 1415 N N . ALA A 1 197 ? 14.412 25.727 -18.014 1.00 72.44 197 ALA A N 1
ATOM 1416 C CA . ALA A 1 197 ? 14.233 25.663 -19.472 1.00 72.44 197 ALA A CA 1
ATOM 1417 C C . ALA A 1 197 ? 15.036 24.530 -20.140 1.00 72.44 197 ALA A C 1
ATOM 1419 O O . ALA A 1 197 ? 14.501 23.776 -20.954 1.00 72.44 197 ALA A O 1
ATOM 1420 N N . ALA A 1 198 ? 16.313 24.368 -19.775 1.00 69.25 198 ALA A N 1
ATOM 1421 C CA . ALA A 1 198 ? 17.174 23.331 -20.355 1.00 69.25 198 ALA A CA 1
ATOM 1422 C C . ALA A 1 198 ? 16.720 21.916 -19.952 1.00 69.25 198 ALA A C 1
ATOM 1424 O O . ALA A 1 198 ? 16.802 20.982 -20.748 1.00 69.25 198 ALA A O 1
ATOM 1425 N N . THR A 1 199 ? 16.188 21.774 -18.736 1.00 78.19 199 THR A N 1
ATOM 1426 C CA . THR A 1 199 ? 15.624 20.516 -18.230 1.00 78.19 199 THR A CA 1
ATOM 1427 C C . THR A 1 199 ? 14.311 20.150 -18.923 1.00 78.19 199 THR A C 1
ATOM 1429 O O . THR A 1 199 ? 14.071 18.971 -19.175 1.00 78.19 199 THR A O 1
ATOM 1432 N N . ALA A 1 200 ? 13.488 21.133 -19.305 1.00 81.88 200 ALA A N 1
ATOM 1433 C CA . ALA A 1 200 ? 12.256 20.890 -20.052 1.00 81.88 200 ALA A CA 1
ATOM 1434 C C . ALA A 1 200 ? 12.520 20.362 -21.473 1.00 81.88 200 ALA A C 1
ATOM 1436 O O . ALA A 1 200 ? 11.864 19.409 -21.894 1.00 81.88 200 ALA A O 1
ATOM 1437 N N . ALA A 1 201 ? 13.495 20.935 -22.191 1.00 82.56 201 ALA A N 1
ATOM 1438 C CA . ALA A 1 201 ? 13.881 20.465 -23.524 1.00 82.56 201 ALA A CA 1
ATOM 1439 C C . ALA A 1 201 ? 14.473 19.044 -23.485 1.00 82.56 201 ALA A C 1
ATOM 1441 O O . ALA A 1 201 ? 14.091 18.193 -24.286 1.00 82.56 201 ALA A O 1
ATOM 1442 N N . GLU A 1 202 ? 15.342 18.757 -22.509 1.00 80.69 202 GLU A N 1
ATOM 1443 C CA . GLU A 1 202 ? 15.911 17.417 -22.313 1.00 80.69 202 GLU A CA 1
ATOM 1444 C C . GLU A 1 202 ? 14.825 16.381 -21.974 1.00 80.69 202 GLU A C 1
ATOM 1446 O O . GLU A 1 202 ? 14.810 15.292 -22.547 1.00 80.69 202 GLU A O 1
ATOM 1451 N N . ALA A 1 203 ? 13.870 16.731 -21.105 1.00 81.25 203 ALA A N 1
ATOM 1452 C CA . ALA A 1 203 ? 12.739 15.865 -20.775 1.00 81.25 203 ALA A CA 1
ATOM 1453 C C . ALA A 1 203 ? 11.817 15.620 -21.983 1.00 81.25 203 ALA A C 1
ATOM 1455 O O . ALA A 1 203 ? 11.342 14.501 -22.178 1.00 81.25 203 ALA A O 1
ATOM 1456 N N . ALA A 1 204 ? 11.583 16.640 -22.817 1.00 85.50 204 ALA A N 1
ATOM 1457 C CA . ALA A 1 204 ? 10.805 16.499 -24.045 1.00 85.50 204 ALA A CA 1
ATOM 1458 C C . ALA A 1 204 ? 11.489 15.554 -25.047 1.00 85.50 204 ALA A C 1
ATOM 1460 O O . ALA A 1 204 ? 10.831 14.653 -25.568 1.00 85.50 204 ALA A O 1
ATOM 1461 N N . ALA A 1 205 ? 12.802 15.696 -25.249 1.00 84.62 205 ALA A N 1
ATOM 1462 C CA . ALA A 1 205 ? 13.573 14.816 -26.126 1.00 84.62 205 ALA A CA 1
ATOM 1463 C C . ALA A 1 205 ? 13.628 13.372 -25.592 1.00 84.62 205 ALA A C 1
ATOM 1465 O O . ALA A 1 205 ? 13.408 12.421 -26.340 1.00 84.62 205 ALA A O 1
ATOM 1466 N N . ALA A 1 206 ? 13.838 13.182 -24.284 1.00 83.50 206 ALA A N 1
ATOM 1467 C CA . ALA A 1 206 ? 13.796 11.859 -23.655 1.00 83.50 206 ALA A CA 1
ATOM 1468 C C . ALA A 1 206 ? 12.420 11.185 -23.809 1.00 83.50 206 ALA A C 1
ATOM 1470 O O . ALA A 1 206 ? 12.342 9.980 -24.063 1.00 83.50 206 ALA A O 1
ATOM 1471 N N . ALA A 1 207 ? 11.335 11.960 -23.701 1.00 83.62 207 ALA A N 1
ATOM 1472 C CA . ALA A 1 207 ? 9.980 11.473 -23.936 1.00 83.62 207 ALA A CA 1
ATOM 1473 C C . ALA A 1 207 ? 9.751 11.082 -25.406 1.00 83.62 207 ALA A C 1
ATOM 1475 O O . ALA A 1 207 ? 9.119 10.062 -25.666 1.00 83.62 207 ALA A O 1
ATOM 1476 N N . GLU A 1 208 ? 10.285 11.837 -26.370 1.00 87.00 208 GLU A N 1
ATOM 1477 C CA . GLU A 1 208 ? 10.214 11.471 -27.790 1.00 87.00 208 GLU A CA 1
ATOM 1478 C C . GLU A 1 208 ? 10.967 10.164 -28.080 1.00 87.00 208 GLU A C 1
ATOM 1480 O O . GLU A 1 208 ? 10.448 9.280 -28.764 1.00 87.00 208 GLU A O 1
ATOM 1485 N N . VAL A 1 209 ? 12.159 9.992 -27.503 1.00 85.94 209 VAL A N 1
ATOM 1486 C CA . VAL A 1 209 ? 12.915 8.735 -27.599 1.00 85.94 209 VAL A CA 1
ATOM 1487 C C . VAL A 1 209 ? 12.117 7.574 -26.998 1.00 85.94 209 VAL A C 1
ATOM 1489 O O . VAL A 1 209 ? 12.029 6.513 -27.615 1.00 85.94 209 VAL A O 1
ATOM 1492 N N . ALA A 1 210 ? 11.482 7.772 -25.839 1.00 83.38 210 ALA A N 1
ATOM 1493 C CA . ALA A 1 210 ? 10.617 6.768 -25.222 1.00 83.38 210 ALA A CA 1
ATOM 1494 C C . ALA A 1 210 ? 9.415 6.397 -26.111 1.00 83.38 210 ALA A C 1
ATOM 1496 O O . ALA A 1 210 ? 9.097 5.218 -26.239 1.00 83.38 210 ALA A O 1
ATOM 1497 N N . GLU A 1 211 ? 8.781 7.369 -26.772 1.00 86.94 211 GLU A N 1
ATOM 1498 C CA . GLU A 1 211 ? 7.690 7.145 -27.734 1.00 86.94 211 GLU A CA 1
ATOM 1499 C C . GLU A 1 211 ? 8.152 6.351 -28.967 1.00 86.94 211 GLU A C 1
ATOM 1501 O O . GLU A 1 211 ? 7.442 5.450 -29.422 1.00 86.94 211 GLU A O 1
ATOM 1506 N N . ARG A 1 212 ? 9.355 6.631 -29.490 1.00 87.06 212 ARG A N 1
ATOM 1507 C CA . ARG A 1 212 ? 9.948 5.863 -30.601 1.00 87.06 212 ARG A CA 1
ATOM 1508 C C . ARG A 1 212 ? 10.246 4.422 -30.194 1.00 87.06 212 ARG A C 1
ATOM 1510 O O . ARG A 1 212 ? 9.868 3.504 -30.917 1.00 87.06 212 ARG A O 1
ATOM 1517 N N . ILE A 1 213 ? 10.862 4.219 -29.027 1.00 85.19 213 ILE A N 1
ATOM 1518 C CA . ILE A 1 213 ? 11.116 2.885 -28.457 1.00 85.19 213 ILE A CA 1
ATOM 1519 C C . ILE A 1 213 ? 9.797 2.121 -28.303 1.00 85.19 213 ILE A C 1
ATOM 1521 O O . ILE A 1 213 ? 9.686 0.980 -28.741 1.00 85.19 213 ILE A O 1
ATOM 1525 N N . ALA A 1 214 ? 8.786 2.773 -27.728 1.00 84.94 214 ALA A N 1
ATOM 1526 C CA . ALA A 1 214 ? 7.463 2.202 -27.507 1.00 84.94 214 ALA A CA 1
ATOM 1527 C C . ALA A 1 214 ? 6.731 1.841 -28.809 1.00 84.94 214 ALA A C 1
ATOM 1529 O O . ALA A 1 214 ? 5.917 0.919 -28.830 1.00 84.94 214 ALA A O 1
ATOM 1530 N N . GLY A 1 215 ? 7.004 2.571 -29.894 1.00 88.00 215 GLY A N 1
ATOM 1531 C CA . GLY A 1 215 ? 6.458 2.307 -31.221 1.00 88.00 215 GLY A CA 1
ATOM 1532 C C . GLY A 1 215 ? 7.104 1.131 -31.961 1.00 88.00 215 GLY A C 1
ATOM 1533 O O . GLY A 1 215 ? 6.502 0.636 -32.913 1.00 88.00 215 GLY A O 1
ATOM 1534 N N . ASP A 1 216 ? 8.286 0.664 -31.544 1.00 91.25 216 ASP A N 1
ATOM 1535 C CA . ASP A 1 216 ? 9.000 -0.434 -32.204 1.00 91.25 216 ASP A CA 1
ATOM 1536 C C . ASP A 1 216 ? 8.658 -1.791 -31.560 1.00 91.25 216 ASP A C 1
ATOM 1538 O O . ASP A 1 216 ? 9.271 -2.238 -30.586 1.00 91.25 216 ASP A O 1
ATOM 1542 N N . SER A 1 217 ? 7.666 -2.484 -32.127 1.00 88.38 217 SER A N 1
ATOM 1543 C CA . SER A 1 217 ? 7.212 -3.789 -31.627 1.00 88.38 217 SER A CA 1
ATOM 1544 C C . SER A 1 217 ? 8.295 -4.874 -31.672 1.00 88.38 217 SER A C 1
ATOM 1546 O O . SER A 1 217 ? 8.318 -5.752 -30.808 1.00 88.38 217 SER A O 1
ATOM 1548 N N . ALA A 1 218 ? 9.221 -4.809 -32.635 1.00 87.31 218 ALA A N 1
ATOM 1549 C CA . ALA A 1 218 ? 10.309 -5.773 -32.760 1.00 87.31 218 ALA A CA 1
ATOM 1550 C C . ALA A 1 218 ? 11.341 -5.599 -31.637 1.00 87.31 218 ALA A C 1
ATOM 1552 O O . ALA A 1 218 ? 11.839 -6.589 -31.096 1.00 87.31 218 ALA A O 1
ATOM 1553 N N . LEU A 1 219 ? 11.630 -4.355 -31.243 1.00 87.69 219 LEU A N 1
ATOM 1554 C CA . LEU A 1 219 ? 12.446 -4.070 -30.068 1.00 87.69 219 LEU A CA 1
ATOM 1555 C C . LEU A 1 219 ? 11.760 -4.547 -28.784 1.00 87.69 219 LEU A C 1
ATOM 1557 O O . LEU A 1 219 ? 12.403 -5.197 -27.963 1.00 87.69 219 LEU A O 1
ATOM 1561 N N . MET A 1 220 ? 10.463 -4.290 -28.612 1.00 90.12 220 MET A N 1
ATOM 1562 C CA . MET A 1 220 ? 9.751 -4.733 -27.406 1.00 90.12 220 MET A CA 1
ATOM 1563 C C . MET A 1 220 ? 9.674 -6.264 -27.296 1.00 90.12 220 MET A C 1
ATOM 1565 O O . MET A 1 220 ? 9.741 -6.802 -26.192 1.00 90.12 220 MET A O 1
ATOM 1569 N N . GLU A 1 221 ? 9.643 -6.986 -28.420 1.00 89.06 221 GLU A N 1
ATOM 1570 C CA . GLU A 1 221 ? 9.787 -8.448 -28.439 1.00 89.06 221 GLU A CA 1
ATOM 1571 C C . GLU A 1 221 ? 11.196 -8.906 -28.022 1.00 89.06 221 GLU A C 1
ATOM 1573 O O . GLU A 1 221 ? 11.354 -9.898 -27.309 1.00 89.06 221 GLU A O 1
ATOM 1578 N N . VAL A 1 222 ? 12.245 -8.180 -28.424 1.00 88.62 222 VAL A N 1
ATOM 1579 C CA . VAL A 1 222 ? 13.619 -8.420 -27.945 1.00 88.62 222 VAL A CA 1
ATOM 1580 C C . VAL A 1 222 ? 13.707 -8.210 -26.432 1.00 88.62 222 VAL A C 1
ATOM 1582 O O . VAL A 1 222 ? 14.253 -9.059 -25.728 1.00 88.62 222 VAL A O 1
ATOM 1585 N N . VAL A 1 223 ? 13.139 -7.112 -25.926 1.00 89.50 223 VAL A N 1
ATOM 1586 C CA . VAL A 1 223 ? 13.084 -6.800 -24.491 1.00 89.50 223 VAL A CA 1
ATOM 1587 C C . VAL A 1 223 ? 12.358 -7.913 -23.736 1.00 89.50 223 VAL A C 1
ATOM 1589 O O . VAL A 1 223 ? 12.917 -8.459 -22.790 1.00 89.50 223 VAL A O 1
ATOM 1592 N N . ARG A 1 224 ? 11.176 -8.335 -24.203 1.00 89.62 224 ARG A N 1
ATOM 1593 C CA . ARG A 1 224 ? 10.404 -9.446 -23.623 1.00 89.62 224 ARG A CA 1
ATOM 1594 C C . ARG A 1 224 ? 11.213 -10.743 -23.546 1.00 89.62 224 ARG A C 1
ATOM 1596 O O . ARG A 1 224 ? 11.248 -11.381 -22.494 1.00 89.62 224 ARG A O 1
ATOM 1603 N N . ARG A 1 225 ? 11.907 -11.118 -24.628 1.00 88.88 225 ARG A N 1
ATOM 1604 C CA . ARG A 1 225 ? 12.778 -12.307 -24.653 1.00 88.88 225 ARG A CA 1
ATOM 1605 C C . ARG A 1 225 ? 13.931 -12.208 -23.658 1.00 88.88 225 ARG A C 1
ATOM 1607 O O . ARG A 1 225 ? 14.259 -13.203 -23.017 1.00 88.88 225 ARG A O 1
ATOM 1614 N N . HIS A 1 226 ? 14.538 -11.032 -23.512 1.00 89.62 226 HIS A N 1
ATOM 1615 C CA . HIS A 1 226 ? 15.618 -10.825 -22.548 1.00 89.62 226 HIS A CA 1
ATOM 1616 C C . HIS A 1 226 ? 15.136 -10.804 -21.098 1.00 89.62 226 HIS A C 1
ATOM 1618 O O . HIS A 1 226 ? 15.844 -11.317 -20.239 1.00 89.62 226 HIS A O 1
ATOM 1624 N N . LEU A 1 227 ? 13.930 -10.300 -20.830 1.00 87.88 227 LEU A N 1
ATOM 1625 C CA . LEU A 1 227 ? 13.311 -10.362 -19.504 1.00 87.88 227 LEU A CA 1
ATOM 1626 C C . LEU A 1 227 ? 12.959 -11.793 -19.085 1.00 87.88 227 LEU A C 1
ATOM 1628 O O . LEU A 1 227 ? 12.996 -12.099 -17.900 1.00 87.88 227 LEU A O 1
ATOM 1632 N N . ALA A 1 228 ? 12.651 -12.670 -20.044 1.00 85.69 228 ALA A N 1
ATOM 1633 C CA . ALA A 1 228 ? 12.369 -14.081 -19.785 1.00 85.69 228 ALA A CA 1
ATOM 1634 C C . ALA A 1 228 ? 13.627 -14.943 -19.532 1.00 85.69 228 ALA A C 1
ATOM 1636 O O . ALA A 1 228 ? 13.504 -16.091 -19.097 1.00 85.69 228 ALA A O 1
ATOM 1637 N N . GLY A 1 229 ? 14.827 -14.433 -19.833 1.00 84.75 229 GLY A N 1
ATOM 1638 C CA . GLY A 1 229 ? 16.088 -15.171 -19.719 1.00 84.75 229 GLY A CA 1
ATOM 1639 C C . GLY A 1 229 ? 16.995 -14.654 -18.600 1.00 84.75 229 GLY A C 1
ATOM 1640 O O . GLY A 1 229 ? 17.082 -13.459 -18.366 1.00 84.75 229 GLY A O 1
ATOM 1641 N N . ASN A 1 230 ? 17.764 -15.540 -17.961 1.00 75.00 230 ASN A N 1
ATOM 1642 C CA . ASN A 1 230 ? 18.743 -15.178 -16.915 1.00 75.00 230 ASN A CA 1
ATOM 1643 C C . ASN A 1 230 ? 20.094 -14.678 -17.482 1.00 75.00 230 ASN A C 1
ATOM 1645 O O . ASN A 1 230 ? 21.131 -14.798 -16.835 1.00 75.00 230 ASN A O 1
ATOM 1649 N N . GLY A 1 231 ? 20.127 -14.210 -18.732 1.00 81.25 231 GLY A N 1
ATOM 1650 C CA . GLY A 1 231 ? 21.371 -13.786 -19.381 1.00 81.25 231 GLY A CA 1
ATOM 1651 C C . GLY A 1 231 ? 21.813 -12.387 -18.945 1.00 81.25 231 GLY A C 1
ATOM 1652 O O . GLY A 1 231 ? 21.019 -11.617 -18.413 1.00 81.25 231 GLY A O 1
ATOM 1653 N N . GLY A 1 232 ? 23.043 -11.986 -19.292 1.00 82.88 232 GLY A N 1
ATOM 1654 C CA . GLY A 1 232 ? 23.564 -10.624 -19.046 1.00 82.88 232 GLY A CA 1
ATOM 1655 C C . GLY A 1 232 ? 22.779 -9.478 -19.715 1.00 82.88 232 GLY A C 1
ATOM 1656 O O . GLY A 1 232 ? 23.115 -8.310 -19.552 1.00 82.88 232 GLY A O 1
ATOM 1657 N N . MET A 1 233 ? 21.724 -9.806 -20.465 1.00 85.50 233 MET A N 1
ATOM 1658 C CA . MET A 1 233 ? 20.788 -8.873 -21.092 1.00 85.50 233 MET A CA 1
ATOM 1659 C C . MET A 1 233 ? 19.557 -8.564 -20.229 1.00 85.50 233 MET A C 1
ATOM 1661 O O . MET A 1 233 ? 18.843 -7.615 -20.547 1.00 85.50 233 MET A O 1
ATOM 1665 N N . PHE A 1 234 ? 19.314 -9.333 -19.161 1.00 86.62 234 PHE A N 1
ATOM 1666 C CA . PHE A 1 234 ? 18.174 -9.144 -18.263 1.00 86.62 234 PHE A CA 1
ATOM 1667 C C . PHE A 1 234 ? 18.174 -7.735 -17.662 1.00 86.62 234 PHE A C 1
ATOM 1669 O O . PHE A 1 234 ? 17.228 -6.977 -17.847 1.00 86.62 234 PHE A O 1
ATOM 1676 N N . GLU A 1 235 ? 19.281 -7.352 -17.026 1.00 87.12 235 GLU A N 1
ATOM 1677 C CA . GLU A 1 235 ? 19.442 -6.052 -16.370 1.00 87.12 235 GLU A CA 1
ATOM 1678 C C . GLU A 1 235 ? 19.285 -4.861 -17.345 1.00 87.12 235 GLU A C 1
ATOM 1680 O O . GLU A 1 235 ? 18.495 -3.958 -17.066 1.00 87.12 235 GLU A O 1
ATOM 1685 N N . PRO A 1 236 ? 19.946 -4.845 -18.523 1.00 87.75 236 PRO A N 1
ATOM 1686 C CA . PRO A 1 236 ? 19.688 -3.851 -19.564 1.00 87.75 236 PRO A CA 1
ATOM 1687 C C . PRO A 1 236 ? 18.228 -3.735 -20.010 1.00 87.75 236 PRO A C 1
ATOM 168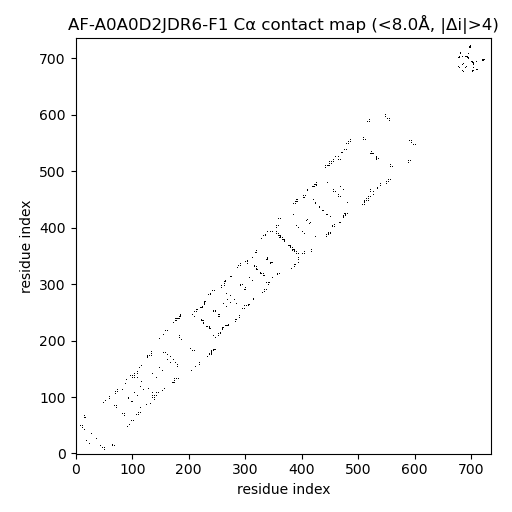9 O O . PRO A 1 236 ? 17.716 -2.626 -20.155 1.00 87.75 236 PRO A O 1
ATOM 1692 N N . ALA A 1 237 ? 17.564 -4.869 -20.250 1.00 88.44 237 ALA A N 1
ATOM 1693 C CA . ALA A 1 237 ? 16.170 -4.895 -20.682 1.00 88.44 237 ALA A CA 1
ATOM 1694 C C . ALA A 1 237 ? 15.245 -4.348 -19.588 1.00 88.44 237 ALA A C 1
ATOM 1696 O O . ALA A 1 237 ? 14.319 -3.589 -19.869 1.00 88.44 237 ALA A O 1
ATOM 1697 N N . LEU A 1 238 ? 15.542 -4.688 -18.338 1.00 87.25 238 LEU A N 1
ATOM 1698 C CA . LEU A 1 238 ? 14.790 -4.258 -17.177 1.00 87.25 238 LEU A CA 1
ATOM 1699 C C . LEU A 1 238 ? 14.911 -2.752 -16.930 1.00 87.25 238 LEU A C 1
ATOM 1701 O O . LEU A 1 238 ? 13.896 -2.080 -16.780 1.00 87.25 238 LEU A O 1
ATOM 1705 N N . ARG A 1 239 ? 16.128 -2.200 -16.992 1.00 87.56 239 ARG A N 1
ATOM 1706 C CA . ARG A 1 239 ? 16.355 -0.750 -16.872 1.00 87.56 239 ARG A CA 1
ATOM 1707 C C . ARG A 1 239 ? 15.649 0.046 -17.959 1.00 87.56 239 ARG A C 1
ATOM 1709 O O . ARG A 1 239 ? 15.145 1.130 -17.693 1.00 87.56 239 ARG A O 1
ATOM 1716 N N . LEU A 1 240 ? 15.609 -0.479 -19.184 1.00 88.81 240 LEU A N 1
ATOM 1717 C CA . LEU A 1 240 ? 14.848 0.149 -20.258 1.00 88.81 240 LEU A CA 1
ATOM 1718 C C . LEU A 1 240 ? 13.356 0.212 -19.905 1.00 88.81 240 LEU A C 1
ATOM 1720 O O . LEU A 1 240 ? 12.735 1.260 -20.055 1.00 88.81 240 LEU A O 1
ATOM 1724 N N . VAL A 1 241 ? 12.794 -0.884 -19.399 1.00 89.75 241 VAL A N 1
ATOM 1725 C CA . VAL A 1 241 ? 11.399 -0.930 -18.951 1.00 89.75 241 VAL A CA 1
ATOM 1726 C C . VAL A 1 241 ? 11.139 0.033 -17.790 1.00 89.75 241 VAL A C 1
ATOM 1728 O O . VAL A 1 241 ? 10.153 0.763 -17.841 1.00 89.75 241 VAL A O 1
ATOM 1731 N N . GLU A 1 242 ? 12.024 0.107 -16.793 1.00 87.12 242 GLU A N 1
ATOM 1732 C CA . GLU A 1 242 ? 11.931 1.092 -15.703 1.00 87.12 242 GLU A CA 1
ATOM 1733 C C . GLU A 1 242 ? 11.877 2.523 -16.239 1.00 87.12 242 GLU A C 1
ATOM 1735 O O . GLU A 1 242 ? 10.985 3.289 -15.867 1.00 87.12 242 GLU A O 1
ATOM 1740 N N . SER A 1 243 ? 12.778 2.866 -17.165 1.00 87.19 243 SER A N 1
ATOM 1741 C CA . SER A 1 243 ? 12.798 4.188 -17.793 1.00 87.19 243 SER A CA 1
ATOM 1742 C C . SER A 1 243 ? 11.514 4.491 -18.569 1.00 87.19 243 SER A C 1
ATOM 1744 O O . SER A 1 243 ? 11.052 5.631 -18.560 1.00 87.19 243 SER A O 1
ATOM 1746 N N . LEU A 1 244 ? 10.903 3.499 -19.224 1.00 87.88 244 LEU A N 1
ATOM 1747 C CA . LEU A 1 244 ? 9.622 3.680 -19.915 1.00 87.88 244 LEU A CA 1
ATOM 1748 C C . LEU A 1 244 ? 8.457 3.861 -18.924 1.00 87.88 244 LEU A C 1
ATOM 1750 O O . LEU A 1 244 ? 7.578 4.690 -19.163 1.00 87.88 244 LEU A O 1
ATOM 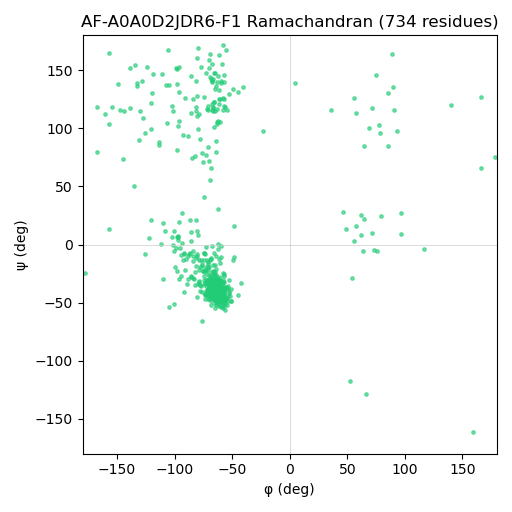1754 N N . LEU A 1 245 ? 8.461 3.137 -17.800 1.00 86.19 245 LEU A N 1
ATOM 1755 C CA . LEU A 1 245 ? 7.434 3.242 -16.755 1.00 86.19 245 LEU A CA 1
ATOM 1756 C C . LEU A 1 245 ? 7.506 4.572 -15.987 1.00 86.19 245 LEU A C 1
ATOM 1758 O O . LEU A 1 245 ? 6.461 5.093 -15.585 1.00 86.19 245 LEU A O 1
ATOM 1762 N N . SER A 1 246 ? 8.700 5.162 -15.842 1.00 85.00 246 SER A N 1
ATOM 1763 C CA . SER A 1 246 ? 8.886 6.458 -15.170 1.00 85.00 246 SER A CA 1
ATOM 1764 C C . SER A 1 246 ? 8.294 7.654 -15.933 1.00 85.00 246 SER A C 1
ATOM 1766 O O . SER A 1 246 ? 8.166 8.742 -15.375 1.00 85.00 246 SER A O 1
ATOM 1768 N N . HIS A 1 247 ? 7.891 7.489 -17.200 1.00 83.88 247 HIS A N 1
ATOM 1769 C CA . HIS A 1 247 ? 7.259 8.558 -17.986 1.00 83.88 247 HIS A CA 1
ATOM 1770 C C . HIS A 1 247 ? 5.805 8.778 -17.592 1.00 83.88 247 HIS A C 1
ATOM 1772 O O . HIS A 1 247 ? 4.876 8.352 -18.283 1.00 83.88 247 HIS A O 1
ATOM 1778 N N . HIS A 1 248 ? 5.578 9.487 -16.483 1.00 77.62 248 HIS A N 1
ATOM 1779 C CA . HIS A 1 248 ? 4.225 9.575 -15.944 1.00 77.62 248 HIS A CA 1
ATOM 1780 C C . HIS A 1 248 ? 3.219 10.340 -16.817 1.00 77.62 248 HIS A C 1
ATOM 1782 O O . HIS A 1 248 ? 2.011 10.120 -16.710 1.00 77.62 248 HIS A O 1
ATOM 1788 N N . ALA A 1 249 ? 3.714 11.214 -17.692 1.00 79.81 249 ALA A N 1
ATOM 1789 C CA . ALA A 1 249 ? 2.899 12.064 -18.552 1.00 79.81 249 ALA A CA 1
ATOM 1790 C C . ALA A 1 249 ? 2.522 11.417 -19.898 1.00 79.81 249 ALA A C 1
ATOM 1792 O O . ALA A 1 249 ? 1.710 11.979 -20.631 1.00 79.81 249 ALA A O 1
ATOM 1793 N N . ARG A 1 250 ? 3.111 10.268 -20.261 1.00 83.06 250 ARG A N 1
ATOM 1794 C CA . ARG A 1 250 ? 2.934 9.655 -21.586 1.00 83.06 250 ARG A CA 1
ATOM 1795 C C . ARG A 1 250 ? 2.339 8.257 -21.458 1.00 83.06 250 ARG A C 1
ATOM 1797 O O . ARG A 1 250 ? 2.901 7.379 -20.811 1.00 83.06 250 ARG A O 1
ATOM 1804 N N . ARG A 1 251 ? 1.183 8.047 -22.092 1.00 86.19 251 ARG A N 1
ATOM 1805 C CA . ARG A 1 251 ? 0.443 6.775 -22.050 1.00 86.19 251 ARG A CA 1
ATOM 1806 C C . ARG A 1 251 ? 1.148 5.672 -22.846 1.00 86.19 251 ARG A C 1
ATOM 1808 O O . ARG A 1 251 ? 1.292 4.566 -22.342 1.00 86.19 251 ARG A O 1
ATOM 1815 N N . ARG A 1 252 ? 1.646 5.980 -24.047 1.00 84.75 252 ARG A N 1
ATOM 1816 C CA . ARG A 1 252 ? 2.196 4.978 -24.974 1.00 84.75 252 ARG A CA 1
ATOM 1817 C C . ARG A 1 252 ? 3.471 4.277 -24.467 1.00 84.75 252 ARG A C 1
ATOM 1819 O O . ARG A 1 252 ? 3.520 3.055 -24.583 1.00 84.75 252 ARG A O 1
ATOM 1826 N N . PRO A 1 253 ? 4.472 4.955 -23.862 1.00 83.69 253 PRO A N 1
ATOM 1827 C CA . PRO A 1 253 ? 5.650 4.287 -23.302 1.00 83.69 253 PRO A CA 1
ATOM 1828 C C . PRO A 1 253 ? 5.299 3.299 -22.196 1.00 83.69 253 PRO A C 1
ATOM 1830 O O . PRO A 1 253 ? 5.835 2.193 -22.163 1.00 83.69 253 PRO A O 1
ATOM 1833 N N . ARG A 1 254 ? 4.334 3.659 -21.345 1.00 84.75 254 ARG A N 1
ATOM 1834 C CA . ARG A 1 254 ? 3.811 2.775 -20.300 1.00 84.75 254 ARG A CA 1
ATOM 1835 C C . ARG A 1 254 ? 3.088 1.572 -20.880 1.00 84.75 254 ARG A C 1
ATOM 1837 O O . ARG A 1 254 ? 3.333 0.458 -20.439 1.00 84.75 254 ARG A O 1
ATOM 1844 N N . GLU A 1 255 ? 2.239 1.779 -21.882 1.00 84.56 255 GLU A N 1
ATOM 1845 C CA . GLU A 1 255 ? 1.537 0.683 -22.558 1.00 84.56 255 GLU A CA 1
ATOM 1846 C C . GLU A 1 255 ? 2.508 -0.275 -23.246 1.00 84.56 255 GLU A C 1
ATOM 1848 O O . GLU A 1 255 ? 2.330 -1.487 -23.153 1.00 84.56 255 GLU A O 1
ATOM 1853 N N . ALA A 1 256 ? 3.566 0.239 -23.878 1.00 85.06 256 ALA A N 1
ATOM 1854 C CA . ALA A 1 256 ? 4.608 -0.594 -24.467 1.00 85.06 256 ALA A CA 1
ATOM 1855 C C . ALA A 1 256 ? 5.400 -1.361 -23.402 1.00 85.06 256 ALA A C 1
ATOM 1857 O O . ALA A 1 256 ? 5.628 -2.559 -23.563 1.00 85.06 256 ALA A O 1
ATOM 1858 N N . ALA A 1 257 ? 5.784 -0.709 -22.300 1.00 85.88 257 ALA A N 1
ATOM 1859 C CA . ALA A 1 257 ? 6.454 -1.360 -21.176 1.00 85.88 257 ALA A CA 1
ATOM 1860 C C . ALA A 1 257 ? 5.588 -2.476 -20.572 1.00 85.88 257 ALA A C 1
ATOM 1862 O O . ALA A 1 257 ? 6.053 -3.607 -20.432 1.00 85.88 257 ALA A O 1
ATOM 1863 N N . ALA A 1 258 ? 4.311 -2.188 -20.305 1.00 83.50 258 ALA A N 1
ATOM 1864 C CA . ALA A 1 258 ? 3.337 -3.167 -19.839 1.00 83.50 258 ALA A CA 1
ATOM 1865 C C . ALA A 1 258 ? 3.162 -4.310 -20.851 1.00 83.50 258 ALA A C 1
ATOM 1867 O O . ALA A 1 258 ? 3.161 -5.476 -20.469 1.00 83.50 258 ALA A O 1
ATOM 1868 N N . ALA A 1 259 ? 3.109 -4.012 -22.153 1.00 84.94 259 ALA A N 1
ATOM 1869 C CA . ALA A 1 259 ? 3.034 -5.032 -23.191 1.00 84.94 259 ALA A CA 1
ATOM 1870 C C . ALA A 1 259 ? 4.289 -5.920 -23.228 1.00 84.94 259 ALA A C 1
ATOM 1872 O O . ALA A 1 259 ? 4.159 -7.137 -23.353 1.00 84.94 259 ALA A O 1
ATOM 1873 N N . ALA A 1 260 ? 5.501 -5.363 -23.117 1.00 85.19 260 ALA A N 1
ATOM 1874 C CA . ALA A 1 260 ? 6.734 -6.157 -23.066 1.00 85.19 260 ALA A CA 1
ATOM 1875 C C . ALA A 1 260 ? 6.790 -7.057 -21.830 1.00 85.19 260 ALA A C 1
ATOM 1877 O O . ALA A 1 260 ? 7.213 -8.208 -21.939 1.00 85.19 260 ALA A O 1
ATOM 1878 N N . LEU A 1 261 ? 6.320 -6.558 -20.688 1.00 83.75 261 LEU A N 1
ATOM 1879 C CA . LEU A 1 261 ? 6.207 -7.332 -19.455 1.00 83.75 261 LEU A CA 1
ATOM 1880 C C . LEU A 1 261 ? 5.113 -8.406 -19.542 1.00 83.75 261 LEU A C 1
ATOM 1882 O O . LEU A 1 261 ? 5.264 -9.474 -18.949 1.00 83.75 261 LEU A O 1
ATOM 1886 N N . GLY A 1 262 ? 4.063 -8.166 -20.330 1.00 86.00 262 GLY A N 1
ATOM 1887 C CA . GLY A 1 262 ? 2.936 -9.077 -20.498 1.00 86.00 262 GLY A CA 1
ATOM 1888 C C . GLY A 1 262 ? 2.141 -9.214 -19.201 1.00 86.00 262 GLY A C 1
ATOM 1889 O O . GLY A 1 262 ? 1.782 -8.225 -18.572 1.00 86.00 262 GLY A O 1
ATOM 1890 N N . ASP A 1 263 ? 1.903 -10.450 -18.781 1.00 81.81 263 ASP A N 1
ATOM 1891 C CA . ASP A 1 263 ? 1.358 -10.802 -17.464 1.00 81.81 263 ASP A CA 1
ATOM 1892 C C . ASP A 1 263 ? 2.431 -10.778 -16.353 1.00 81.81 263 ASP A C 1
ATOM 1894 O O . ASP A 1 263 ? 2.199 -11.246 -15.246 1.00 81.81 263 ASP A O 1
ATOM 1898 N N . GLY A 1 264 ? 3.644 -10.294 -16.634 1.00 81.44 264 GLY A N 1
ATOM 1899 C CA . GLY A 1 264 ? 4.771 -10.329 -15.702 1.00 81.44 264 GLY A CA 1
ATOM 1900 C C . GLY A 1 264 ? 5.429 -11.707 -15.567 1.00 81.44 264 GLY A C 1
ATOM 1901 O O . GLY A 1 264 ? 6.494 -11.808 -14.954 1.00 81.44 264 GLY A O 1
ATOM 1902 N N . SER A 1 265 ? 4.884 -12.765 -16.183 1.00 83.44 265 SER A N 1
ATOM 1903 C CA . SER A 1 265 ? 5.444 -14.119 -16.116 1.00 83.44 265 SER A CA 1
ATOM 1904 C C . SER A 1 265 ? 6.884 -14.176 -16.618 1.00 83.44 265 SER A C 1
ATOM 1906 O O . SER A 1 265 ? 7.677 -14.949 -16.093 1.00 83.44 265 SER A O 1
ATOM 1908 N N . SER A 1 266 ? 7.262 -13.357 -17.602 1.00 81.00 266 SER A N 1
ATOM 1909 C CA . SER A 1 266 ? 8.641 -13.289 -18.107 1.00 81.00 266 SER A CA 1
ATOM 1910 C C . SER A 1 266 ? 9.629 -12.885 -17.004 1.00 81.00 266 SER A C 1
ATOM 1912 O O . SER A 1 266 ? 10.603 -13.596 -16.763 1.00 81.00 266 SER A O 1
ATOM 1914 N N . VAL A 1 267 ? 9.313 -11.826 -16.254 1.00 83.69 267 VAL A N 1
ATOM 1915 C CA . VAL A 1 267 ? 10.119 -11.328 -15.124 1.00 83.69 267 VAL A CA 1
ATOM 1916 C C . VAL A 1 267 ? 10.132 -12.318 -13.958 1.00 83.69 267 VAL A C 1
ATOM 1918 O O . VAL A 1 267 ? 11.142 -12.463 -13.262 1.00 83.69 267 VAL A O 1
ATOM 1921 N N . LEU A 1 268 ? 9.024 -13.031 -13.747 1.00 83.56 268 LEU A N 1
ATOM 1922 C CA . LEU A 1 268 ? 8.867 -13.969 -12.637 1.00 83.56 268 LEU A CA 1
ATOM 1923 C C . LEU A 1 268 ? 9.492 -15.350 -12.905 1.00 83.56 268 LEU A C 1
ATOM 1925 O O . LEU A 1 268 ? 10.015 -15.969 -11.983 1.00 83.56 268 LEU A O 1
ATOM 1929 N N . ARG A 1 269 ? 9.461 -15.859 -14.144 1.00 77.75 269 ARG A N 1
ATOM 1930 C CA . ARG A 1 269 ? 9.777 -17.273 -14.456 1.00 77.75 269 ARG A CA 1
ATOM 1931 C C . ARG A 1 269 ? 11.214 -17.554 -14.859 1.00 77.75 269 ARG A C 1
ATOM 1933 O O . ARG A 1 269 ? 11.566 -18.723 -14.976 1.00 77.75 269 ARG A O 1
ATOM 1940 N N . CYS A 1 270 ? 12.015 -16.520 -15.079 1.00 67.88 270 CYS A N 1
ATOM 1941 C CA . CYS A 1 270 ? 13.387 -16.565 -15.580 1.00 67.88 270 CYS A CA 1
ATOM 1942 C C . CYS A 1 270 ? 14.124 -17.908 -15.337 1.00 67.88 270 CYS A C 1
ATOM 1944 O O . CYS A 1 270 ? 14.608 -18.177 -14.236 1.00 67.88 270 CYS A O 1
ATOM 1946 N N . GLY A 1 271 ? 14.143 -18.760 -16.374 1.00 60.50 271 GLY A N 1
ATOM 1947 C CA . GLY A 1 271 ? 14.941 -19.982 -16.605 1.00 60.50 271 GLY A CA 1
ATOM 1948 C C . GLY A 1 271 ? 14.966 -21.134 -15.581 1.00 60.50 271 GLY A C 1
ATOM 1949 O O . GLY A 1 271 ? 15.186 -22.273 -15.977 1.00 60.50 271 GLY A O 1
ATOM 1950 N N . GLY A 1 272 ? 14.784 -20.885 -14.285 1.00 66.56 272 GLY A N 1
ATOM 1951 C CA . GLY A 1 272 ? 15.062 -21.856 -13.219 1.00 66.56 272 GLY A CA 1
ATOM 1952 C C . GLY A 1 272 ? 14.309 -21.606 -11.911 1.00 66.56 272 GLY A C 1
ATOM 1953 O O . GLY A 1 272 ? 14.664 -22.200 -10.890 1.00 66.56 272 GLY A O 1
ATOM 1954 N N . GLY A 1 273 ? 13.291 -20.737 -11.947 1.00 68.94 273 GLY A N 1
ATOM 1955 C CA . GLY A 1 273 ? 12.587 -20.241 -10.766 1.00 68.94 273 GLY A CA 1
ATOM 1956 C C . GLY A 1 273 ? 13.412 -19.208 -9.995 1.00 68.94 273 GLY A C 1
ATOM 1957 O O . GLY A 1 273 ? 14.639 -19.286 -9.932 1.00 68.94 273 GLY A O 1
ATOM 1958 N N . VAL A 1 274 ? 12.741 -18.220 -9.402 1.00 73.19 274 VAL A N 1
ATOM 1959 C CA . VAL A 1 274 ? 13.391 -17.266 -8.495 1.00 73.19 274 VAL A CA 1
ATOM 1960 C C . VAL A 1 274 ? 13.898 -18.055 -7.292 1.00 73.19 274 VAL A C 1
ATOM 1962 O O . VAL A 1 274 ? 13.126 -18.678 -6.569 1.00 73.19 274 VAL A O 1
ATOM 1965 N N . ARG A 1 275 ? 15.213 -18.080 -7.084 1.00 78.44 275 ARG A N 1
ATOM 1966 C CA . ARG A 1 275 ? 15.804 -18.678 -5.884 1.00 78.44 275 ARG A CA 1
ATOM 1967 C C . ARG A 1 275 ? 16.073 -17.594 -4.864 1.00 78.44 275 ARG A C 1
ATOM 1969 O O . ARG A 1 275 ? 16.297 -16.432 -5.197 1.00 78.44 275 ARG A O 1
ATOM 1976 N N . LEU A 1 276 ? 16.060 -17.986 -3.597 1.00 64.25 276 LEU A N 1
ATOM 1977 C CA . LEU A 1 276 ? 16.517 -17.088 -2.556 1.00 64.25 276 LEU A CA 1
ATOM 1978 C C . LEU A 1 276 ? 18.023 -16.877 -2.706 1.00 64.25 276 LEU A C 1
ATOM 1980 O O . LEU A 1 276 ? 18.767 -17.854 -2.705 1.00 64.25 276 LEU A O 1
ATOM 1984 N N . GLY A 1 277 ? 18.439 -15.627 -2.891 1.00 75.44 277 GLY A N 1
ATOM 1985 C CA . GLY A 1 277 ? 19.804 -15.286 -3.293 1.00 75.44 277 GLY A CA 1
ATOM 1986 C C . GLY A 1 277 ? 19.976 -15.047 -4.794 1.00 75.44 277 GLY A C 1
ATOM 1987 O O . GLY A 1 277 ? 21.110 -14.919 -5.241 1.00 75.44 277 GLY A O 1
ATOM 1988 N N . ASP A 1 278 ? 18.889 -14.974 -5.576 1.00 82.75 278 ASP A N 1
ATOM 1989 C CA . ASP A 1 278 ? 18.965 -14.420 -6.930 1.00 82.75 278 ASP A CA 1
ATOM 1990 C C . ASP A 1 278 ? 19.506 -12.976 -6.845 1.00 82.75 278 ASP A C 1
ATOM 1992 O O . ASP A 1 278 ? 18.834 -12.120 -6.255 1.00 82.75 278 ASP A O 1
ATOM 1996 N N . PRO A 1 279 ? 20.691 -12.681 -7.418 1.00 81.00 279 PRO A N 1
ATOM 1997 C CA . PRO A 1 279 ? 21.270 -11.338 -7.394 1.00 81.00 279 PRO A CA 1
ATOM 1998 C C . PRO A 1 279 ? 20.380 -10.300 -8.091 1.00 81.00 279 PRO A C 1
ATOM 2000 O O . PRO A 1 279 ? 20.556 -9.102 -7.890 1.00 81.00 279 PRO A O 1
ATOM 2003 N N . HIS A 1 280 ? 19.406 -10.743 -8.889 1.00 84.88 280 HIS A N 1
ATOM 2004 C CA . HIS A 1 280 ? 18.461 -9.888 -9.594 1.00 84.88 280 HIS A CA 1
ATOM 2005 C C . HIS A 1 280 ? 17.116 -9.731 -8.876 1.00 84.88 280 HIS A C 1
ATOM 2007 O O . HIS A 1 280 ? 16.222 -9.089 -9.428 1.00 84.88 280 HIS A O 1
ATOM 2013 N N . LEU A 1 281 ? 16.931 -10.295 -7.673 1.00 85.44 281 LEU A N 1
ATOM 2014 C CA . LEU A 1 281 ? 15.664 -10.187 -6.940 1.00 85.44 281 LEU A CA 1
ATOM 2015 C C . LEU A 1 281 ? 15.270 -8.724 -6.710 1.00 85.44 281 LEU A C 1
ATOM 2017 O O . LEU A 1 281 ? 14.126 -8.359 -6.969 1.00 85.44 281 LEU A O 1
ATOM 2021 N N . GLU A 1 282 ? 16.214 -7.882 -6.283 1.00 87.88 282 GLU A N 1
ATOM 2022 C CA . GLU A 1 282 ? 15.955 -6.453 -6.095 1.00 87.88 282 GLU A CA 1
ATOM 2023 C C . GLU A 1 282 ? 15.435 -5.818 -7.384 1.00 87.88 282 GLU A C 1
ATOM 2025 O O . GLU A 1 282 ? 14.393 -5.165 -7.384 1.00 87.88 282 GLU A O 1
ATOM 2030 N N . ASN A 1 283 ? 16.132 -6.052 -8.491 1.00 86.12 283 ASN A N 1
ATOM 2031 C CA . ASN A 1 283 ? 15.817 -5.464 -9.785 1.00 86.12 283 ASN A CA 1
ATOM 2032 C C . ASN A 1 283 ? 14.429 -5.930 -10.261 1.00 86.12 283 ASN A C 1
ATOM 2034 O O . ASN A 1 283 ? 13.593 -5.115 -10.640 1.00 86.12 283 ASN A O 1
ATOM 2038 N N . ARG A 1 284 ? 14.104 -7.222 -10.122 1.00 88.44 284 ARG A N 1
ATOM 2039 C CA . ARG A 1 284 ? 12.765 -7.755 -10.444 1.00 88.44 284 ARG A CA 1
ATOM 2040 C C . ARG A 1 284 ? 11.659 -7.067 -9.646 1.00 88.44 284 ARG A C 1
ATOM 2042 O O . ARG A 1 284 ? 10.667 -6.633 -10.224 1.00 88.44 284 ARG A O 1
ATOM 2049 N N . ILE A 1 285 ? 11.827 -6.953 -8.328 1.00 90.00 285 ILE A N 1
ATOM 2050 C CA . ILE A 1 285 ? 10.838 -6.302 -7.458 1.00 90.00 285 ILE A CA 1
ATOM 2051 C C . ILE A 1 285 ? 10.729 -4.804 -7.800 1.00 90.00 285 ILE A C 1
ATOM 2053 O O . ILE A 1 285 ? 9.625 -4.259 -7.800 1.00 90.00 285 ILE A O 1
ATOM 2057 N N . SER A 1 286 ? 11.846 -4.164 -8.168 1.00 85.88 286 SER A N 1
ATOM 2058 C CA . SER A 1 286 ? 11.904 -2.750 -8.580 1.00 85.88 286 SER A CA 1
ATOM 2059 C C . SER A 1 286 ? 11.000 -2.440 -9.766 1.00 85.88 286 SER A C 1
ATOM 2061 O O . SER A 1 286 ? 10.448 -1.348 -9.820 1.00 85.88 286 SER A O 1
ATOM 2063 N N . VAL A 1 287 ? 10.807 -3.396 -10.677 1.00 85.81 287 VAL A N 1
ATOM 2064 C CA . VAL A 1 287 ? 9.942 -3.226 -11.855 1.00 85.81 287 VAL A CA 1
ATOM 2065 C C . VAL A 1 287 ? 8.501 -3.613 -11.589 1.00 85.81 287 VAL A C 1
ATOM 2067 O O . VAL A 1 287 ? 7.591 -2.986 -12.128 1.00 85.81 287 VAL A O 1
ATOM 2070 N N . LEU A 1 288 ? 8.272 -4.613 -10.738 1.00 88.31 288 LEU A N 1
ATOM 2071 C CA . LEU A 1 288 ? 6.922 -5.081 -10.436 1.00 88.31 288 LEU A CA 1
ATOM 2072 C C . LEU A 1 288 ? 6.069 -4.011 -9.746 1.00 88.31 288 LEU A C 1
ATOM 2074 O O . LEU A 1 288 ? 4.889 -3.900 -10.063 1.00 88.31 288 LEU A O 1
ATOM 2078 N N . ALA A 1 289 ? 6.641 -3.205 -8.846 1.00 84.88 289 ALA A N 1
ATOM 2079 C CA . ALA A 1 289 ? 5.873 -2.170 -8.145 1.00 84.88 289 ALA A CA 1
ATOM 2080 C C . ALA A 1 289 ? 5.363 -1.075 -9.106 1.00 84.88 289 ALA A C 1
ATOM 2082 O O . ALA A 1 289 ? 4.149 -0.873 -9.180 1.00 84.88 289 ALA A O 1
ATOM 2083 N N . PRO A 1 290 ? 6.224 -0.417 -9.911 1.00 83.12 290 PRO A N 1
ATOM 2084 C CA . PRO A 1 290 ? 5.782 0.520 -10.938 1.00 83.12 290 PRO A CA 1
ATOM 2085 C C . PRO A 1 290 ? 4.849 -0.118 -11.965 1.00 83.12 290 PRO A C 1
ATOM 2087 O O . PRO A 1 290 ? 3.914 0.539 -12.415 1.00 83.12 290 PRO A O 1
ATOM 2090 N N . LEU A 1 291 ? 5.067 -1.387 -12.330 1.00 84.81 291 LEU A N 1
ATOM 2091 C CA . LEU A 1 291 ? 4.181 -2.097 -13.248 1.00 84.81 291 LEU A CA 1
ATOM 2092 C C . LEU A 1 291 ? 2.759 -2.177 -12.689 1.00 84.81 291 LEU A C 1
ATOM 2094 O O . LEU A 1 291 ? 1.826 -1.737 -13.351 1.00 84.81 291 LEU A O 1
ATOM 2098 N N . LEU A 1 292 ? 2.590 -2.684 -11.467 1.00 87.31 292 LEU A N 1
ATOM 2099 C CA . LEU A 1 292 ? 1.272 -2.819 -10.843 1.00 87.31 292 LEU A CA 1
ATOM 2100 C C . LEU A 1 292 ? 0.583 -1.461 -10.649 1.00 87.31 292 LEU A C 1
ATOM 2102 O O . LEU A 1 292 ? -0.613 -1.342 -10.928 1.00 87.31 292 LEU A O 1
ATOM 2106 N N . ALA A 1 293 ? 1.354 -0.440 -10.263 1.00 83.75 293 ALA A N 1
ATOM 2107 C CA . ALA A 1 293 ? 0.856 0.914 -10.038 1.00 83.75 293 ALA A CA 1
ATOM 2108 C C . ALA A 1 293 ? 0.448 1.644 -11.333 1.00 83.75 293 ALA A C 1
ATOM 2110 O O . ALA A 1 293 ? -0.392 2.544 -11.302 1.00 83.75 293 ALA A O 1
ATOM 2111 N N . THR A 1 294 ? 1.050 1.299 -12.477 1.00 81.31 294 THR A N 1
ATOM 2112 C CA . THR A 1 294 ? 0.774 1.953 -13.773 1.00 81.31 294 THR A CA 1
ATOM 2113 C C . THR A 1 294 ? -0.176 1.167 -14.671 1.00 81.31 294 THR A C 1
ATOM 2115 O O . THR A 1 294 ? -0.764 1.752 -15.582 1.00 81.31 294 THR A O 1
ATOM 2118 N N . CYS A 1 295 ? -0.344 -0.131 -14.422 1.00 81.94 295 CYS A N 1
ATOM 2119 C CA . CYS A 1 295 ? -1.267 -0.986 -15.155 1.00 81.94 295 CYS A CA 1
ATOM 2120 C C . CYS A 1 295 ? -2.729 -0.645 -14.855 1.00 81.94 295 CYS A C 1
ATOM 2122 O O . CYS A 1 295 ? -3.099 -0.348 -13.716 1.00 81.94 295 CYS A O 1
ATOM 2124 N N . GLY A 1 296 ? -3.574 -0.771 -15.883 1.00 84.69 296 GLY A N 1
ATOM 2125 C CA . GLY A 1 296 ? -5.025 -0.821 -15.698 1.00 84.69 296 GLY A CA 1
ATOM 2126 C C . GLY A 1 296 ? -5.456 -2.121 -15.011 1.00 84.69 296 GLY A C 1
ATOM 2127 O O . GLY A 1 296 ? -4.706 -3.100 -14.999 1.00 84.69 296 GLY A O 1
ATOM 2128 N N . ASP A 1 297 ? -6.682 -2.154 -14.488 1.00 84.88 297 ASP A N 1
ATOM 2129 C CA . ASP A 1 297 ? -7.181 -3.246 -13.635 1.00 84.88 297 ASP A CA 1
ATOM 2130 C C . ASP A 1 297 ? -7.048 -4.639 -14.269 1.00 84.88 297 ASP A C 1
ATOM 2132 O O . ASP A 1 297 ? -6.683 -5.597 -13.593 1.00 84.88 297 ASP A O 1
ATOM 2136 N N . VAL A 1 298 ? -7.260 -4.754 -15.587 1.00 85.88 298 VAL A N 1
ATOM 2137 C CA . VAL A 1 298 ? -7.122 -6.021 -16.331 1.00 85.88 298 VAL A CA 1
ATOM 2138 C C . VAL A 1 298 ? -5.682 -6.540 -16.306 1.00 85.88 298 VAL A C 1
ATOM 2140 O O . VAL A 1 298 ? -5.444 -7.720 -16.057 1.00 85.88 298 VAL A O 1
ATOM 2143 N N . GLN A 1 299 ? -4.708 -5.662 -16.549 1.00 83.25 299 GLN A N 1
ATOM 2144 C CA 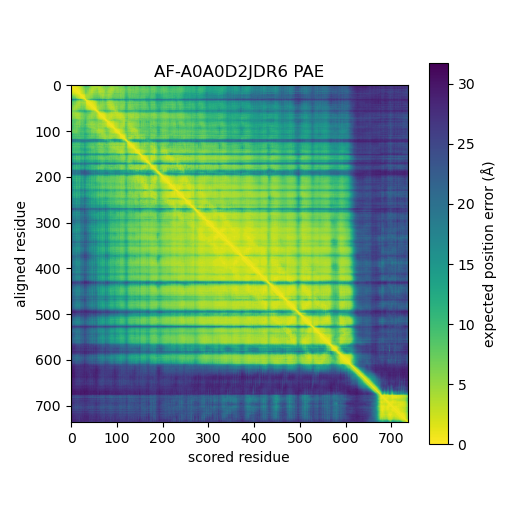. GLN A 1 299 ? -3.292 -6.029 -16.513 1.00 83.25 299 GLN A CA 1
ATOM 2145 C C . GLN A 1 299 ? -2.836 -6.294 -15.080 1.00 83.25 299 GLN A C 1
ATOM 2147 O O . GLN A 1 299 ? -2.127 -7.267 -14.844 1.00 83.25 299 GLN A O 1
ATOM 2152 N N . ARG A 1 300 ? -3.290 -5.484 -14.114 1.00 85.62 300 ARG A N 1
ATOM 2153 C CA . ARG A 1 300 ? -3.005 -5.705 -12.693 1.00 85.62 300 ARG A CA 1
ATOM 2154 C C . ARG A 1 300 ? -3.517 -7.073 -12.244 1.00 85.62 300 ARG A C 1
ATOM 2156 O O . ARG A 1 300 ? -2.776 -7.795 -11.590 1.00 85.62 300 ARG A O 1
ATOM 2163 N N . ALA A 1 301 ? -4.723 -7.464 -12.661 1.00 87.19 301 ALA A N 1
ATOM 2164 C CA . ALA A 1 301 ? -5.284 -8.785 -12.396 1.00 87.19 301 ALA A CA 1
ATOM 2165 C C . ALA A 1 301 ? -4.472 -9.915 -13.052 1.00 87.19 301 ALA A C 1
ATOM 2167 O O . ALA A 1 301 ? -4.245 -10.939 -12.415 1.00 87.19 301 ALA A O 1
ATOM 2168 N N . ALA A 1 302 ? -3.985 -9.730 -14.285 1.00 87.00 302 ALA A N 1
ATOM 2169 C CA . ALA A 1 302 ? -3.119 -10.707 -14.951 1.00 87.00 302 ALA A CA 1
ATOM 2170 C C . ALA A 1 302 ? -1.759 -10.866 -14.247 1.00 87.00 302 ALA A C 1
ATOM 2172 O O . ALA A 1 302 ? -1.309 -11.989 -14.028 1.00 87.00 302 ALA A O 1
ATOM 2173 N N . VAL A 1 303 ? -1.129 -9.759 -13.833 1.00 87.38 303 VAL A N 1
ATOM 2174 C CA . VAL A 1 303 ? 0.129 -9.789 -13.068 1.00 87.38 303 VAL A CA 1
ATOM 2175 C C . VAL A 1 303 ? -0.082 -10.410 -11.690 1.00 87.38 303 VAL A C 1
ATOM 2177 O O . VAL A 1 303 ? 0.716 -11.240 -11.261 1.00 87.38 303 VAL A O 1
ATOM 2180 N N . ALA A 1 304 ? -1.170 -10.055 -11.008 1.00 87.88 304 ALA A N 1
ATOM 2181 C CA . ALA A 1 304 ? -1.575 -10.666 -9.748 1.00 87.88 304 ALA A CA 1
ATOM 2182 C C . ALA A 1 304 ? -1.750 -12.185 -9.887 1.00 87.88 304 ALA A C 1
ATOM 2184 O O . ALA A 1 304 ? -1.191 -12.946 -9.097 1.00 87.88 304 ALA A O 1
ATOM 2185 N N . ASP A 1 305 ? -2.465 -12.634 -10.917 1.00 87.94 305 ASP A N 1
ATOM 2186 C CA . ASP A 1 305 ? -2.661 -14.050 -11.220 1.00 87.94 305 ASP A CA 1
ATOM 2187 C C . ASP A 1 305 ? -1.329 -14.765 -11.505 1.00 87.94 305 ASP A C 1
ATOM 2189 O O . ASP A 1 305 ? -1.074 -15.831 -10.943 1.00 87.94 305 ASP A O 1
ATOM 2193 N N . ALA A 1 306 ? -0.420 -14.157 -12.274 1.00 88.62 306 ALA A N 1
ATOM 2194 C CA . ALA A 1 306 ? 0.917 -14.703 -12.513 1.00 88.62 306 ALA A CA 1
ATOM 2195 C C . ALA A 1 306 ? 1.754 -14.797 -11.223 1.00 88.62 306 ALA A C 1
ATOM 2197 O O . ALA A 1 306 ? 2.392 -15.822 -10.966 1.00 88.62 306 ALA A O 1
ATOM 2198 N N . VAL A 1 307 ? 1.721 -13.766 -10.371 1.00 89.44 307 VAL A N 1
ATOM 2199 C CA . VAL A 1 307 ? 2.390 -13.753 -9.058 1.00 89.44 307 VAL A CA 1
ATOM 2200 C C . VAL A 1 307 ? 1.897 -14.902 -8.179 1.00 89.44 307 VAL A C 1
ATOM 2202 O O . VAL A 1 307 ? 2.712 -15.587 -7.552 1.00 89.44 307 VAL A O 1
ATOM 2205 N N . VAL A 1 308 ? 0.584 -15.143 -8.154 1.00 88.75 308 VAL A N 1
ATOM 2206 C CA . VAL A 1 308 ? -0.030 -16.239 -7.393 1.00 88.75 308 VAL A CA 1
ATOM 2207 C C . VAL A 1 308 ? 0.344 -17.594 -7.993 1.00 88.75 308 VAL A C 1
ATOM 2209 O O . VAL A 1 308 ? 0.887 -18.444 -7.285 1.00 88.75 308 VAL A O 1
ATOM 2212 N N . LYS A 1 309 ? 0.139 -17.786 -9.302 1.00 90.19 309 LYS A N 1
ATOM 2213 C CA . LYS A 1 309 ? 0.438 -19.036 -10.025 1.00 90.19 309 LYS A CA 1
ATOM 2214 C C . LYS A 1 309 ? 1.900 -19.458 -9.921 1.00 90.19 309 LYS A C 1
ATOM 2216 O O . LYS A 1 309 ? 2.199 -20.649 -9.954 1.00 90.19 309 LYS A O 1
ATOM 2221 N N . HIS A 1 310 ? 2.814 -18.500 -9.806 1.00 88.25 310 HIS A N 1
ATOM 2222 C CA . HIS A 1 310 ? 4.247 -18.764 -9.696 1.00 88.25 310 HIS A CA 1
ATOM 2223 C C . HIS A 1 310 ? 4.771 -18.767 -8.257 1.00 88.25 310 HIS A C 1
ATOM 2225 O O . HIS A 1 310 ? 5.979 -18.880 -8.060 1.00 88.25 310 HIS A O 1
ATOM 2231 N N . GLY A 1 311 ? 3.897 -18.667 -7.249 1.00 89.88 311 GLY A N 1
ATOM 2232 C CA . GLY A 1 311 ? 4.299 -18.703 -5.841 1.00 89.88 311 GLY A CA 1
ATOM 2233 C C . GLY A 1 311 ? 5.178 -17.519 -5.423 1.00 89.88 311 GLY A C 1
ATOM 2234 O O . GLY A 1 311 ? 5.902 -17.599 -4.429 1.00 89.88 311 GLY A O 1
ATOM 2235 N N . PHE A 1 312 ? 5.128 -16.404 -6.159 1.00 91.56 312 PHE A N 1
ATOM 2236 C CA . PHE A 1 312 ? 6.020 -15.266 -5.943 1.00 91.56 312 PHE A CA 1
ATOM 2237 C C . PHE A 1 312 ? 5.714 -14.496 -4.649 1.00 91.56 312 PHE A C 1
ATOM 2239 O O . PHE A 1 312 ? 6.604 -13.856 -4.090 1.00 91.56 312 PHE A O 1
ATOM 2246 N N . ILE A 1 313 ? 4.507 -14.656 -4.090 1.00 94.19 313 ILE A N 1
ATOM 2247 C CA . ILE A 1 313 ? 4.146 -14.142 -2.756 1.00 94.19 313 ILE A CA 1
ATOM 2248 C C . ILE A 1 313 ? 5.155 -14.616 -1.699 1.00 94.19 313 ILE A C 1
ATOM 2250 O O . ILE A 1 313 ? 5.639 -13.806 -0.912 1.00 94.19 313 ILE A O 1
ATOM 2254 N N . GLY A 1 314 ? 5.557 -15.892 -1.715 1.00 93.00 314 GLY A N 1
ATOM 2255 C CA . GLY A 1 314 ? 6.539 -16.416 -0.759 1.00 93.00 314 GLY A CA 1
ATOM 2256 C C . GLY A 1 314 ? 7.911 -15.736 -0.869 1.00 93.00 314 GLY A C 1
ATOM 2257 O O . GLY A 1 314 ? 8.584 -15.529 0.143 1.00 93.00 314 GLY A O 1
ATOM 2258 N N . HIS A 1 315 ? 8.310 -15.331 -2.079 1.00 92.44 315 HIS A N 1
ATOM 2259 C CA . HIS A 1 315 ? 9.546 -14.582 -2.314 1.00 92.44 315 HIS A CA 1
ATOM 2260 C C . HIS A 1 315 ? 9.446 -13.140 -1.816 1.00 92.44 315 HIS A C 1
ATOM 2262 O O . HIS A 1 315 ? 10.367 -12.679 -1.146 1.00 92.44 315 HIS A O 1
ATOM 2268 N N . LEU A 1 316 ? 8.322 -12.460 -2.062 1.00 94.88 316 LEU A N 1
ATOM 2269 C CA . LEU A 1 316 ? 8.069 -11.111 -1.545 1.00 94.88 316 LEU A CA 1
ATOM 2270 C C . LEU A 1 316 ? 8.068 -11.081 -0.014 1.00 94.88 316 LEU A C 1
ATOM 2272 O O . LEU A 1 316 ? 8.726 -10.243 0.595 1.00 94.88 316 LEU A O 1
ATOM 2276 N N . LEU A 1 317 ? 7.397 -12.043 0.622 1.00 95.38 317 LEU A N 1
ATOM 2277 C CA . LEU A 1 317 ? 7.356 -12.139 2.081 1.00 95.38 317 LEU A CA 1
ATOM 2278 C C . LEU A 1 317 ? 8.725 -12.425 2.693 1.00 95.38 317 LEU A C 1
ATOM 2280 O O . LEU A 1 317 ? 8.999 -11.971 3.803 1.00 95.38 317 LEU A O 1
ATOM 2284 N N . ARG A 1 318 ? 9.596 -13.144 1.977 1.00 93.62 318 ARG A N 1
ATOM 2285 C CA . ARG A 1 318 ? 10.978 -13.344 2.416 1.00 93.62 318 ARG A CA 1
ATOM 2286 C C . ARG A 1 318 ? 11.851 -12.118 2.153 1.00 93.62 318 ARG A C 1
ATOM 2288 O O . ARG A 1 318 ? 12.683 -11.795 2.993 1.00 93.62 318 ARG A O 1
ATOM 2295 N N . ALA A 1 319 ? 11.613 -11.387 1.067 1.00 93.94 319 ALA A N 1
ATOM 2296 C CA . ALA A 1 319 ? 12.271 -10.111 0.785 1.00 93.94 319 ALA A CA 1
ATOM 2297 C C . ALA A 1 319 ? 11.985 -9.050 1.870 1.00 93.94 319 ALA A C 1
ATOM 2299 O O . ALA A 1 319 ? 12.846 -8.228 2.162 1.00 93.94 319 ALA A O 1
ATOM 2300 N N . LEU A 1 320 ? 10.840 -9.118 2.563 1.00 95.19 320 LEU A N 1
ATOM 2301 C CA . LEU A 1 320 ? 10.573 -8.280 3.746 1.00 95.19 320 LEU A CA 1
ATOM 2302 C C . LEU A 1 320 ? 11.523 -8.551 4.931 1.00 95.19 320 LEU A C 1
ATOM 2304 O O . LEU A 1 320 ? 11.682 -7.696 5.804 1.00 95.19 320 LEU A O 1
ATOM 2308 N N . THR A 1 321 ? 12.164 -9.721 4.969 1.00 93.94 321 THR A N 1
ATOM 2309 C CA . THR A 1 321 ? 13.150 -10.093 6.001 1.00 93.94 321 THR A CA 1
ATOM 2310 C C . THR A 1 321 ? 14.599 -9.828 5.584 1.00 93.94 321 THR A C 1
ATOM 2312 O O . THR A 1 321 ? 15.503 -10.022 6.393 1.00 93.94 321 THR A O 1
ATOM 2315 N N . ASP A 1 322 ? 14.826 -9.367 4.351 1.00 93.94 322 ASP A N 1
ATOM 2316 C CA . ASP A 1 322 ? 16.159 -9.090 3.804 1.00 93.94 322 ASP A CA 1
ATOM 2317 C C . ASP A 1 322 ? 16.878 -7.983 4.599 1.00 93.94 322 ASP A C 1
ATOM 2319 O O . ASP A 1 322 ? 16.216 -7.064 5.063 1.00 93.94 322 ASP A O 1
ATOM 2323 N N . PRO A 1 323 ? 18.203 -7.996 4.809 1.00 92.38 323 PRO A N 1
ATOM 2324 C CA . PRO A 1 323 ? 18.883 -6.886 5.485 1.00 92.38 323 PRO A CA 1
ATOM 2325 C C . PRO A 1 323 ? 18.813 -5.558 4.707 1.00 92.38 323 PRO A C 1
ATOM 2327 O O . PRO A 1 323 ? 18.859 -4.493 5.325 1.00 92.38 323 PRO A O 1
ATOM 2330 N N . SER A 1 324 ? 18.675 -5.593 3.378 1.00 92.12 324 SER A N 1
ATOM 2331 C CA . SER A 1 324 ? 18.587 -4.406 2.530 1.00 92.12 324 SER A CA 1
ATOM 2332 C C . SER A 1 324 ? 17.251 -3.692 2.706 1.00 92.12 324 SER A C 1
ATOM 2334 O O . SER A 1 324 ? 16.180 -4.187 2.345 1.00 92.12 324 SER A O 1
ATOM 2336 N N . PHE A 1 325 ? 17.322 -2.461 3.207 1.00 91.62 325 PHE A N 1
ATOM 2337 C CA . PHE A 1 325 ? 16.167 -1.579 3.338 1.00 91.62 325 PHE A CA 1
ATOM 2338 C C . PHE A 1 325 ? 15.455 -1.336 1.993 1.00 91.62 325 PHE A C 1
ATOM 2340 O O . PHE A 1 325 ? 14.227 -1.342 1.933 1.00 91.62 325 PHE A O 1
ATOM 2347 N N . ASN A 1 326 ? 16.213 -1.193 0.901 1.00 89.50 326 ASN A N 1
ATOM 2348 C CA . ASN A 1 326 ? 15.659 -0.943 -0.431 1.00 89.50 326 ASN A CA 1
ATOM 2349 C C . ASN A 1 326 ? 14.796 -2.122 -0.914 1.00 89.50 326 ASN A C 1
ATOM 2351 O O . ASN A 1 326 ? 13.664 -1.935 -1.368 1.00 89.50 326 ASN A O 1
ATOM 2355 N N . ILE A 1 327 ? 15.289 -3.349 -0.714 1.00 91.50 327 ILE A N 1
ATOM 2356 C CA . ILE A 1 327 ? 14.558 -4.573 -1.054 1.00 91.50 327 ILE A CA 1
ATOM 2357 C C . ILE A 1 327 ? 13.251 -4.657 -0.260 1.00 91.50 327 ILE A C 1
ATOM 2359 O O . ILE A 1 327 ? 12.208 -4.921 -0.859 1.00 91.50 327 ILE A O 1
ATOM 2363 N N . LYS A 1 328 ? 13.265 -4.356 1.049 1.00 94.44 328 LYS A N 1
ATOM 2364 C CA . LYS A 1 328 ? 12.036 -4.327 1.867 1.00 94.44 328 LYS A CA 1
ATOM 2365 C C . LYS A 1 328 ? 11.014 -3.327 1.340 1.00 94.44 328 LYS A C 1
ATOM 2367 O O . LYS A 1 328 ? 9.851 -3.683 1.182 1.00 94.44 328 LYS A O 1
ATOM 2372 N N . CYS A 1 329 ? 11.442 -2.097 1.057 1.00 92.19 329 CYS A N 1
ATOM 2373 C CA . CYS A 1 329 ? 10.568 -1.030 0.563 1.00 92.19 329 CYS A CA 1
ATOM 2374 C C . CYS A 1 329 ? 9.910 -1.390 -0.767 1.00 92.19 329 CYS A C 1
ATOM 2376 O O . CYS A 1 329 ? 8.703 -1.225 -0.946 1.00 92.19 329 CYS A O 1
ATOM 2378 N N . LYS A 1 330 ? 10.687 -1.939 -1.698 1.00 92.44 330 LYS A N 1
ATOM 2379 C CA . LYS A 1 330 ? 10.154 -2.384 -2.984 1.00 92.44 330 LYS A CA 1
ATOM 2380 C C . LYS A 1 330 ? 9.221 -3.583 -2.802 1.00 92.44 330 LYS A C 1
ATOM 2382 O O . LYS A 1 330 ? 8.133 -3.593 -3.369 1.00 92.44 330 LYS A O 1
ATOM 2387 N N . ALA A 1 331 ? 9.594 -4.557 -1.969 1.00 95.19 331 ALA A N 1
ATOM 2388 C CA . ALA A 1 331 ? 8.782 -5.748 -1.720 1.00 95.19 331 ALA A CA 1
ATOM 2389 C C . ALA A 1 331 ? 7.436 -5.398 -1.079 1.00 95.19 331 ALA A C 1
ATOM 2391 O O . ALA A 1 331 ? 6.406 -5.936 -1.484 1.00 95.19 331 ALA A O 1
ATOM 2392 N N . ILE A 1 332 ? 7.430 -4.469 -0.120 1.00 95.69 332 ILE A N 1
ATOM 2393 C CA . ILE A 1 332 ? 6.197 -4.021 0.521 1.00 95.69 332 ILE A CA 1
ATOM 2394 C C . ILE A 1 332 ? 5.317 -3.243 -0.448 1.00 95.69 332 ILE A C 1
ATOM 2396 O O . ILE A 1 332 ? 4.115 -3.471 -0.471 1.00 95.69 332 ILE A O 1
ATOM 2400 N N . SER A 1 333 ? 5.915 -2.403 -1.300 1.00 92.62 333 SER A N 1
ATOM 2401 C CA . SER A 1 333 ? 5.179 -1.651 -2.319 1.00 92.62 333 SER A CA 1
ATOM 2402 C C . SER A 1 333 ? 4.466 -2.606 -3.276 1.00 92.62 333 SER A C 1
ATOM 2404 O O . SER A 1 333 ? 3.272 -2.462 -3.512 1.00 92.62 333 SER A O 1
ATOM 2406 N N . VAL A 1 334 ? 5.162 -3.650 -3.749 1.00 94.06 334 VAL A N 1
ATOM 2407 C CA . VAL A 1 334 ? 4.549 -4.705 -4.573 1.00 94.06 334 VAL A CA 1
ATOM 2408 C C . VAL A 1 334 ? 3.414 -5.406 -3.821 1.00 94.06 334 VAL A C 1
ATOM 2410 O O . VAL A 1 334 ? 2.348 -5.610 -4.389 1.00 94.06 334 VAL A O 1
ATOM 2413 N N . LEU A 1 335 ? 3.613 -5.770 -2.550 1.00 95.56 335 LEU A N 1
ATOM 2414 C CA . LEU A 1 335 ? 2.577 -6.441 -1.755 1.00 95.56 335 LEU A CA 1
ATOM 2415 C C . LEU A 1 335 ? 1.336 -5.569 -1.546 1.00 95.56 335 LEU A C 1
ATOM 2417 O O . LEU A 1 335 ? 0.230 -6.089 -1.637 1.00 95.56 335 LEU A O 1
ATOM 2421 N N . VAL A 1 336 ? 1.495 -4.267 -1.303 1.00 94.25 336 VAL A N 1
ATOM 2422 C CA . VAL A 1 336 ? 0.370 -3.330 -1.165 1.00 94.25 336 VAL A CA 1
ATOM 2423 C C . VAL A 1 336 ? -0.444 -3.275 -2.454 1.00 94.25 336 VAL A C 1
ATOM 2425 O O . VAL A 1 336 ? -1.659 -3.445 -2.406 1.00 94.25 336 VAL A O 1
ATOM 2428 N N . GLU A 1 337 ? 0.218 -3.123 -3.602 1.00 92.81 337 GLU A N 1
ATOM 2429 C CA . GLU A 1 337 ? -0.452 -3.095 -4.908 1.00 92.81 337 GLU A CA 1
ATOM 2430 C C . GLU A 1 337 ? -1.143 -4.430 -5.240 1.00 92.81 337 GLU A C 1
ATOM 2432 O O . GLU A 1 337 ? -2.225 -4.457 -5.825 1.00 92.81 337 GLU A O 1
ATOM 2437 N N . LEU A 1 338 ? -0.561 -5.560 -4.823 1.00 92.62 338 LEU A N 1
ATOM 2438 C CA . LEU A 1 338 ? -1.201 -6.872 -4.942 1.00 92.62 338 LEU A CA 1
ATOM 2439 C C . LEU A 1 338 ? -2.426 -7.000 -4.028 1.00 92.62 338 LEU A C 1
ATOM 2441 O O . LEU A 1 338 ? -3.424 -7.591 -4.431 1.00 92.62 338 LEU A O 1
ATOM 2445 N N . CYS A 1 339 ? -2.389 -6.462 -2.813 1.00 93.94 339 CYS A N 1
ATOM 2446 C CA . CYS A 1 339 ? -3.533 -6.511 -1.903 1.00 93.94 339 CYS A CA 1
ATOM 2447 C C . CYS A 1 339 ? -4.697 -5.603 -2.344 1.00 93.94 339 CYS A C 1
ATOM 2449 O O . CYS A 1 339 ? -5.819 -5.790 -1.875 1.00 93.94 339 CYS A O 1
ATOM 2451 N N . ASP A 1 340 ? -4.455 -4.644 -3.240 1.00 90.69 340 ASP A N 1
ATOM 2452 C CA . ASP A 1 340 ? -5.501 -3.804 -3.837 1.00 90.69 340 ASP A CA 1
ATOM 2453 C C . ASP A 1 340 ? -6.340 -4.575 -4.878 1.00 90.69 340 ASP A C 1
ATOM 2455 O O . ASP A 1 340 ? -7.504 -4.261 -5.117 1.00 90.69 340 ASP A O 1
ATOM 2459 N N . CYS A 1 341 ? -5.785 -5.645 -5.462 1.00 91.44 341 CYS A N 1
ATOM 2460 C CA . CYS A 1 341 ? -6.515 -6.542 -6.356 1.00 91.44 341 CYS A CA 1
ATOM 2461 C C . CYS A 1 341 ? -7.156 -7.708 -5.567 1.00 91.44 341 CYS A C 1
ATOM 2463 O O . CYS A 1 341 ? -6.434 -8.450 -4.895 1.00 91.44 341 CYS A O 1
ATOM 2465 N N . PRO A 1 342 ? -8.478 -7.960 -5.688 1.00 89.12 342 PRO A N 1
ATOM 2466 C CA . PRO A 1 342 ? -9.162 -8.990 -4.897 1.00 89.12 342 PRO A CA 1
ATOM 2467 C C . PRO A 1 342 ? -8.599 -10.410 -5.051 1.00 89.12 342 PRO A C 1
ATOM 2469 O O . PRO A 1 342 ? -8.523 -11.158 -4.074 1.00 89.12 342 PRO A O 1
ATOM 2472 N N . LEU A 1 343 ? -8.174 -10.779 -6.267 1.00 87.19 343 LEU A N 1
ATOM 2473 C CA . LEU A 1 343 ? -7.628 -12.107 -6.573 1.00 87.19 343 LEU A CA 1
ATOM 2474 C C . LEU A 1 343 ? -6.318 -12.368 -5.821 1.00 87.19 343 LEU A C 1
ATOM 2476 O O . LEU A 1 343 ? -6.185 -13.375 -5.124 1.00 87.19 343 LEU A O 1
ATOM 2480 N N . SER A 1 344 ? -5.355 -11.453 -5.926 1.00 89.94 344 SER A N 1
ATOM 2481 C CA . SER A 1 344 ? -4.091 -11.571 -5.199 1.00 89.94 344 SER A CA 1
ATOM 2482 C C . SER A 1 344 ? -4.263 -11.325 -3.711 1.00 89.94 344 SER A C 1
ATOM 2484 O O . SER A 1 344 ? -3.590 -11.992 -2.933 1.00 89.94 344 SER A O 1
ATOM 2486 N N . CYS A 1 345 ? -5.175 -10.449 -3.286 1.00 92.44 345 CYS A N 1
ATOM 2487 C CA . CYS A 1 345 ? -5.429 -10.227 -1.867 1.00 92.44 345 CYS A CA 1
ATOM 2488 C C . CYS A 1 345 ? -5.901 -11.509 -1.171 1.00 92.44 345 CYS A C 1
ATOM 2490 O O . CYS A 1 345 ? -5.387 -11.850 -0.108 1.00 92.44 345 CYS A O 1
ATOM 2492 N N . ALA A 1 346 ? -6.790 -12.289 -1.798 1.00 90.50 346 ALA A N 1
ATOM 2493 C CA . ALA A 1 346 ? -7.187 -13.598 -1.280 1.00 90.50 346 ALA A CA 1
ATOM 2494 C C . ALA A 1 346 ? -5.986 -14.552 -1.131 1.00 90.50 346 ALA A C 1
ATOM 2496 O O . ALA A 1 346 ? -5.850 -15.223 -0.107 1.00 90.50 346 ALA A O 1
ATOM 2497 N N . ALA A 1 347 ? -5.078 -14.572 -2.110 1.00 90.75 347 ALA A N 1
ATOM 2498 C CA . ALA A 1 347 ? -3.872 -15.396 -2.056 1.00 90.75 347 ALA A CA 1
ATOM 2499 C C . ALA A 1 347 ? -2.859 -14.920 -0.997 1.00 90.75 347 ALA A C 1
ATOM 2501 O O . ALA A 1 347 ? -2.251 -15.746 -0.316 1.00 90.75 347 ALA A O 1
ATOM 2502 N N . VAL A 1 348 ? -2.691 -13.604 -0.817 1.00 92.81 348 VAL A N 1
ATOM 2503 C CA . VAL A 1 348 ? -1.842 -13.039 0.244 1.00 92.81 348 VAL A CA 1
ATOM 2504 C C . VAL A 1 348 ? -2.451 -13.336 1.618 1.00 92.81 348 VAL A C 1
ATOM 2506 O O . VAL A 1 348 ? -1.734 -13.799 2.500 1.00 92.81 348 VAL A O 1
ATOM 2509 N N . CYS A 1 349 ? -3.767 -13.164 1.789 1.00 91.25 349 CYS A N 1
ATOM 2510 C CA . CYS A 1 349 ? -4.508 -13.529 3.003 1.00 91.25 349 CYS A CA 1
ATOM 2511 C C . CYS A 1 349 ? -4.381 -15.018 3.349 1.00 91.25 349 CYS A C 1
ATOM 2513 O O . CYS A 1 349 ? -4.281 -15.367 4.524 1.00 91.25 349 CYS A O 1
ATOM 2515 N N . ALA A 1 350 ? -4.381 -15.898 2.344 1.00 90.81 350 ALA A N 1
ATOM 2516 C CA . ALA A 1 350 ? -4.220 -17.336 2.541 1.00 90.81 350 ALA A CA 1
ATOM 2517 C C . ALA A 1 350 ? -2.795 -17.725 2.973 1.00 90.81 350 ALA A C 1
ATOM 2519 O O . ALA A 1 350 ? -2.594 -18.811 3.518 1.00 90.81 350 ALA A O 1
ATOM 2520 N N . HIS A 1 351 ? -1.796 -16.864 2.747 1.00 93.06 351 HIS A N 1
ATOM 2521 C CA . HIS A 1 351 ? -0.420 -17.160 3.117 1.00 93.06 351 HIS A CA 1
ATOM 2522 C C . HIS A 1 351 ? -0.181 -16.873 4.615 1.00 93.06 351 HIS A C 1
ATOM 2524 O O . HIS A 1 351 ? -0.165 -15.710 5.026 1.00 93.06 351 HIS A O 1
ATOM 2530 N N . PRO A 1 352 ? 0.122 -17.887 5.451 1.00 86.31 352 PRO A N 1
ATOM 2531 C CA . PRO A 1 352 ? 0.147 -17.737 6.912 1.00 86.31 352 PRO A CA 1
ATOM 2532 C C . PRO A 1 352 ? 1.209 -16.745 7.410 1.00 86.31 352 PRO A C 1
ATOM 2534 O O . PRO A 1 352 ? 1.032 -16.097 8.438 1.00 86.31 352 PRO A O 1
ATOM 2537 N N . ALA A 1 353 ? 2.310 -16.587 6.669 1.00 94.56 353 ALA A N 1
ATOM 2538 C CA . ALA A 1 353 ? 3.366 -15.637 7.017 1.00 94.56 353 ALA A CA 1
ATOM 2539 C C . ALA A 1 353 ? 3.079 -14.183 6.597 1.00 94.56 353 ALA A C 1
ATOM 2541 O O . ALA A 1 353 ? 3.817 -13.300 7.019 1.00 94.56 353 ALA A O 1
ATOM 2542 N N . ALA A 1 354 ? 2.062 -13.906 5.769 1.00 94.75 354 ALA A N 1
ATOM 2543 C CA . ALA A 1 354 ? 1.913 -12.586 5.152 1.00 94.75 354 ALA A CA 1
ATOM 2544 C C . ALA A 1 354 ? 1.724 -11.477 6.187 1.00 94.75 354 ALA A C 1
ATOM 2546 O O . ALA A 1 354 ? 2.478 -10.504 6.237 1.00 94.75 354 ALA A O 1
ATOM 2547 N N . LEU A 1 355 ? 0.752 -11.685 7.067 1.00 94.00 355 LEU A N 1
ATOM 2548 C CA . LEU A 1 355 ? 0.416 -10.742 8.118 1.00 94.00 355 LEU A CA 1
ATOM 2549 C C . LEU A 1 355 ? 1.555 -10.596 9.137 1.00 94.00 355 LEU A C 1
ATOM 2551 O O . LEU A 1 355 ? 1.852 -9.485 9.573 1.00 94.00 355 LEU A O 1
ATOM 2555 N N . ALA A 1 356 ? 2.231 -11.700 9.476 1.00 94.81 356 ALA A N 1
ATOM 2556 C CA . ALA A 1 356 ? 3.372 -11.697 10.389 1.00 94.81 356 ALA A CA 1
ATOM 2557 C C . ALA A 1 356 ? 4.574 -10.931 9.809 1.00 94.81 356 ALA A C 1
ATOM 2559 O O . ALA A 1 356 ? 5.186 -10.132 10.518 1.00 94.81 356 ALA A O 1
ATOM 2560 N N . SER A 1 357 ? 4.885 -11.114 8.520 1.00 96.19 357 SER A N 1
ATOM 2561 C CA . SER A 1 357 ? 5.963 -10.389 7.839 1.00 96.19 357 SER A CA 1
ATOM 2562 C C . SER A 1 357 ? 5.666 -8.894 7.724 1.00 96.19 357 SER A C 1
ATOM 2564 O O . SER A 1 357 ? 6.556 -8.087 7.983 1.00 96.19 357 SER A O 1
ATOM 2566 N N . LEU A 1 358 ? 4.428 -8.504 7.395 1.00 95.94 358 LEU A N 1
ATOM 2567 C CA . LEU A 1 358 ? 4.030 -7.091 7.347 1.00 95.94 358 LEU A CA 1
ATOM 2568 C C . LEU A 1 358 ? 4.090 -6.443 8.735 1.00 95.94 358 LEU A C 1
ATOM 2570 O O . LEU A 1 358 ? 4.681 -5.376 8.890 1.00 95.94 358 LEU A O 1
ATOM 2574 N N . ALA A 1 359 ? 3.562 -7.109 9.765 1.00 95.00 359 ALA A N 1
ATOM 2575 C CA . ALA A 1 359 ? 3.635 -6.621 11.141 1.00 95.00 359 ALA A CA 1
ATOM 2576 C C . ALA A 1 359 ? 5.087 -6.527 11.649 1.00 95.00 359 ALA A C 1
ATOM 2578 O O . ALA A 1 359 ? 5.441 -5.585 12.361 1.00 95.00 359 ALA A O 1
ATOM 2579 N N . GLY A 1 360 ? 5.943 -7.477 11.259 1.00 95.44 360 GLY A N 1
ATOM 2580 C CA . GLY A 1 360 ? 7.376 -7.457 11.539 1.00 95.44 360 GLY A CA 1
ATOM 2581 C C . GLY A 1 360 ? 8.097 -6.297 10.850 1.00 95.44 360 GLY A C 1
ATOM 2582 O O . GLY A 1 360 ? 8.860 -5.589 11.505 1.00 95.44 360 GLY A O 1
ATOM 2583 N N . ALA A 1 361 ? 7.817 -6.058 9.565 1.00 95.19 361 ALA A N 1
ATOM 2584 C CA . ALA A 1 361 ? 8.368 -4.934 8.808 1.00 95.19 361 ALA A CA 1
ATOM 2585 C C . ALA A 1 361 ? 7.940 -3.588 9.410 1.00 95.19 361 ALA A C 1
ATOM 2587 O O . ALA A 1 361 ? 8.784 -2.718 9.618 1.00 95.19 361 ALA A O 1
ATOM 2588 N N . MET A 1 362 ? 6.661 -3.456 9.772 1.00 95.06 362 MET A N 1
ATOM 2589 C CA . MET A 1 362 ? 6.107 -2.271 10.426 1.00 95.06 362 MET A CA 1
ATOM 2590 C C . MET A 1 362 ? 6.808 -1.984 11.764 1.00 95.06 362 MET A C 1
ATOM 2592 O O . MET A 1 362 ? 7.276 -0.872 11.998 1.00 95.06 362 MET A O 1
ATOM 2596 N N . ARG A 1 363 ? 6.969 -3.009 12.613 1.00 94.31 363 ARG A N 1
ATOM 2597 C CA . ARG A 1 363 ? 7.674 -2.903 13.901 1.00 94.31 363 ARG A CA 1
ATOM 2598 C C . ARG A 1 363 ? 9.149 -2.533 13.731 1.00 94.31 363 ARG A C 1
ATOM 2600 O O . ARG A 1 363 ? 9.652 -1.676 14.452 1.00 94.31 363 ARG A O 1
ATOM 2607 N N . ALA A 1 364 ? 9.846 -3.190 12.804 1.00 93.62 364 ALA A N 1
ATOM 2608 C CA . ALA A 1 364 ? 11.262 -2.938 12.544 1.00 93.62 364 ALA A CA 1
ATOM 2609 C C . ALA A 1 364 ? 11.491 -1.514 12.019 1.00 93.62 364 ALA A C 1
ATOM 2611 O O . ALA A 1 364 ? 12.425 -0.843 12.451 1.00 93.62 364 ALA A O 1
ATOM 2612 N N . ALA A 1 365 ? 10.611 -1.042 11.134 1.00 93.88 365 ALA A N 1
ATOM 2613 C CA . ALA A 1 365 ? 10.632 0.321 10.633 1.00 93.88 365 ALA A CA 1
ATOM 2614 C C . ALA A 1 365 ? 10.397 1.339 11.760 1.00 93.88 365 ALA A C 1
ATOM 2616 O O . ALA A 1 365 ? 11.194 2.259 11.913 1.00 93.88 365 ALA A O 1
ATOM 2617 N N . GLY A 1 366 ? 9.379 1.132 12.603 1.00 91.44 366 GLY A N 1
ATOM 2618 C CA . GLY A 1 366 ? 9.096 2.004 13.748 1.00 91.44 366 GLY A CA 1
ATOM 2619 C C . GLY A 1 366 ? 10.266 2.126 14.728 1.00 91.44 366 GLY A C 1
ATOM 2620 O O . GLY A 1 366 ? 10.611 3.230 15.144 1.00 91.44 366 GLY A O 1
ATOM 2621 N N . ALA A 1 367 ? 10.934 1.010 15.037 1.00 93.12 367 ALA A N 1
ATOM 2622 C CA . ALA A 1 367 ? 12.129 1.013 15.881 1.00 93.12 367 ALA A CA 1
ATOM 2623 C C . ALA A 1 367 ? 13.304 1.778 15.242 1.00 93.12 367 ALA A C 1
ATOM 2625 O O . ALA A 1 367 ? 14.041 2.471 15.941 1.00 93.12 367 ALA A O 1
ATOM 2626 N N . ALA A 1 368 ? 13.466 1.682 13.919 1.00 93.06 368 ALA A N 1
ATOM 2627 C CA . ALA A 1 368 ? 14.545 2.346 13.194 1.00 93.06 368 ALA A CA 1
ATOM 2628 C C . ALA A 1 368 ? 14.336 3.863 13.045 1.00 93.06 368 ALA A C 1
ATOM 2630 O O . ALA A 1 368 ? 15.316 4.604 13.059 1.00 93.06 368 ALA A O 1
ATOM 2631 N N . VAL A 1 369 ? 13.086 4.348 12.970 1.00 92.38 369 VAL A N 1
ATOM 2632 C CA . VAL A 1 369 ? 12.778 5.790 12.848 1.00 92.38 369 VAL A CA 1
ATOM 2633 C C . VAL A 1 369 ? 13.394 6.610 13.988 1.00 92.38 369 VAL A C 1
ATOM 2635 O O . VAL A 1 369 ? 13.875 7.709 13.740 1.00 92.38 369 VAL A O 1
ATOM 2638 N N . GLY A 1 370 ? 13.416 6.087 15.219 1.00 89.81 370 GLY A N 1
ATOM 2639 C CA . GLY A 1 370 ? 13.993 6.798 16.368 1.00 89.81 370 GLY A CA 1
ATOM 2640 C C . GLY A 1 370 ? 15.525 6.853 16.380 1.00 89.81 370 GLY A C 1
ATOM 2641 O O . GLY A 1 370 ? 16.094 7.721 17.035 1.00 89.81 370 GLY A O 1
ATOM 2642 N N . ALA A 1 371 ? 16.189 5.936 15.671 1.00 92.00 371 ALA A N 1
ATOM 2643 C CA . ALA A 1 371 ? 17.649 5.853 15.600 1.00 92.00 371 ALA A CA 1
ATOM 2644 C C . ALA A 1 371 ? 18.228 6.511 14.335 1.00 92.00 371 ALA A C 1
ATOM 2646 O O . ALA A 1 371 ? 19.404 6.872 14.315 1.00 92.00 371 ALA A O 1
ATOM 2647 N N . ALA A 1 372 ? 17.421 6.647 13.282 1.00 92.81 372 ALA A N 1
ATOM 2648 C CA . ALA A 1 372 ? 17.839 7.158 11.986 1.00 92.81 372 ALA A CA 1
ATOM 2649 C C . ALA A 1 372 ? 17.777 8.694 11.913 1.00 92.81 372 ALA A C 1
ATOM 2651 O O . ALA A 1 372 ? 16.875 9.330 12.456 1.00 92.81 372 ALA A O 1
ATOM 2652 N N . GLY A 1 373 ? 18.717 9.299 11.185 1.00 92.88 373 GLY A N 1
ATOM 2653 C CA . GLY A 1 373 ? 18.712 10.731 10.877 1.00 92.88 373 GLY A CA 1
ATOM 2654 C C . GLY A 1 373 ? 18.154 11.026 9.481 1.00 92.88 373 GLY A C 1
ATOM 2655 O O . GLY A 1 373 ? 18.280 10.213 8.567 1.00 92.88 373 GLY A O 1
ATOM 2656 N N . GLY A 1 374 ? 17.567 12.213 9.296 1.00 91.12 374 GLY A N 1
ATOM 2657 C CA . GLY A 1 374 ? 17.280 12.792 7.975 1.00 91.12 374 GLY A CA 1
ATOM 2658 C C . GLY A 1 374 ? 16.507 11.880 7.009 1.00 91.12 374 GLY A C 1
ATOM 2659 O O . GLY A 1 374 ? 15.352 11.527 7.255 1.00 91.12 374 GLY A O 1
ATOM 2660 N N . ASP A 1 375 ? 17.135 11.543 5.879 1.00 87.31 375 ASP A N 1
ATOM 2661 C CA . ASP A 1 375 ? 16.533 10.769 4.783 1.00 87.31 375 ASP A CA 1
ATOM 2662 C C . ASP A 1 375 ? 16.226 9.318 5.145 1.00 87.31 375 ASP A C 1
ATOM 2664 O O . ASP A 1 375 ? 15.210 8.777 4.705 1.00 87.31 375 ASP A O 1
ATOM 2668 N N . GLU A 1 376 ? 17.048 8.699 5.988 1.00 89.94 376 GLU A N 1
ATOM 2669 C CA . GLU A 1 376 ? 16.835 7.317 6.416 1.00 89.94 376 GLU A CA 1
ATOM 2670 C C . GLU A 1 376 ? 15.564 7.196 7.261 1.00 89.94 376 GLU A C 1
ATOM 2672 O O . GLU A 1 376 ? 14.741 6.312 7.019 1.00 89.94 376 GLU A O 1
ATOM 2677 N N . ALA A 1 377 ? 15.338 8.137 8.185 1.00 90.62 377 ALA A N 1
ATOM 2678 C CA . ALA A 1 377 ? 14.115 8.187 8.986 1.00 90.62 377 ALA A CA 1
ATOM 2679 C C . ALA A 1 377 ? 12.863 8.338 8.106 1.00 90.62 377 ALA A C 1
ATOM 2681 O O . ALA A 1 377 ? 11.851 7.675 8.347 1.00 90.62 377 ALA A O 1
ATOM 2682 N N . ARG A 1 378 ? 12.941 9.152 7.040 1.00 90.12 378 ARG A N 1
ATOM 2683 C CA . ARG A 1 378 ? 11.860 9.280 6.044 1.00 90.12 378 ARG A CA 1
ATOM 2684 C C . ARG A 1 378 ? 11.616 7.973 5.297 1.00 90.12 378 ARG A C 1
ATOM 2686 O O . ARG A 1 378 ? 10.462 7.600 5.086 1.00 90.12 378 ARG A O 1
ATOM 2693 N N . GLY A 1 379 ? 12.686 7.264 4.944 1.00 90.69 379 GLY A N 1
ATOM 2694 C CA . GLY A 1 379 ? 12.612 5.923 4.380 1.00 90.69 379 GLY A CA 1
ATOM 2695 C C . GLY A 1 379 ? 11.858 4.968 5.305 1.00 90.69 379 GLY A C 1
ATOM 2696 O O . GLY A 1 379 ? 10.853 4.384 4.898 1.00 90.69 379 GLY A O 1
ATOM 2697 N N . PHE A 1 380 ? 12.300 4.820 6.554 1.00 92.94 380 PHE A N 1
ATOM 2698 C CA . PHE A 1 380 ? 11.655 3.910 7.504 1.00 92.94 380 PHE A CA 1
ATOM 2699 C C . PHE A 1 380 ? 10.192 4.284 7.768 1.00 92.94 380 PHE A C 1
ATOM 2701 O O . PHE A 1 380 ? 9.337 3.401 7.801 1.00 92.94 380 PHE A O 1
ATOM 2708 N N . ALA A 1 381 ? 9.866 5.574 7.859 1.00 91.56 381 ALA A N 1
ATOM 2709 C CA . ALA A 1 381 ? 8.479 6.016 7.967 1.00 91.56 381 ALA A CA 1
ATOM 2710 C C . ALA A 1 381 ? 7.641 5.588 6.746 1.00 91.56 381 ALA A C 1
ATOM 2712 O O . ALA A 1 381 ? 6.540 5.070 6.916 1.00 91.56 381 ALA A O 1
ATOM 2713 N N . SER A 1 382 ? 8.175 5.726 5.525 1.00 91.06 382 SER A N 1
ATOM 2714 C CA . SER A 1 382 ? 7.526 5.226 4.303 1.00 91.06 382 SER A CA 1
ATOM 2715 C C . SER A 1 382 ? 7.291 3.715 4.360 1.00 91.06 382 SER A C 1
ATOM 2717 O O . SER A 1 382 ? 6.192 3.262 4.060 1.00 91.06 382 SER A O 1
ATOM 2719 N N . LEU A 1 383 ? 8.289 2.938 4.791 1.00 94.12 383 LEU A N 1
ATOM 2720 C CA . LEU A 1 383 ? 8.172 1.483 4.921 1.00 94.12 383 LEU A CA 1
ATOM 2721 C C . LEU A 1 383 ? 7.070 1.086 5.916 1.00 94.12 383 LEU A C 1
ATOM 2723 O O . LEU A 1 383 ? 6.277 0.193 5.628 1.00 94.12 383 LEU A O 1
ATOM 2727 N N . ALA A 1 384 ? 6.997 1.755 7.071 1.00 94.50 384 ALA A N 1
ATOM 2728 C CA . ALA A 1 384 ? 5.950 1.510 8.063 1.00 94.50 384 ALA A CA 1
ATOM 2729 C C . ALA A 1 384 ? 4.551 1.848 7.521 1.00 94.50 384 ALA A C 1
ATOM 2731 O O . ALA A 1 384 ? 3.603 1.093 7.734 1.00 94.50 384 ALA A O 1
ATOM 2732 N N . ASN A 1 385 ? 4.440 2.946 6.774 1.00 93.50 385 ASN A N 1
ATOM 2733 C CA . ASN A 1 385 ? 3.199 3.384 6.139 1.00 93.50 385 ASN A CA 1
ATOM 2734 C C . ASN A 1 385 ? 2.689 2.360 5.123 1.00 93.50 385 ASN A C 1
ATOM 2736 O O . ASN A 1 385 ? 1.517 1.985 5.150 1.00 93.50 385 ASN A O 1
ATOM 2740 N N . ASP A 1 386 ? 3.575 1.877 4.255 1.00 94.00 386 ASP A N 1
ATOM 2741 C CA . ASP A 1 386 ? 3.225 0.890 3.239 1.00 94.00 386 ASP A CA 1
ATOM 2742 C C . ASP A 1 386 ? 2.885 -0.465 3.900 1.00 94.00 386 ASP A C 1
ATOM 2744 O O . ASP A 1 386 ? 1.923 -1.126 3.508 1.00 94.00 386 ASP A O 1
ATOM 2748 N N . ALA A 1 387 ? 3.571 -0.843 4.989 1.00 96.06 387 ALA A N 1
ATOM 2749 C CA . ALA A 1 387 ? 3.215 -2.026 5.781 1.00 96.06 387 ALA A CA 1
ATOM 2750 C C . ALA A 1 387 ? 1.793 -1.944 6.346 1.00 96.06 387 ALA A C 1
ATOM 2752 O O . ALA A 1 387 ? 1.020 -2.900 6.250 1.00 96.06 387 ALA A O 1
ATOM 2753 N N . LEU A 1 388 ? 1.449 -0.790 6.917 1.00 94.88 388 LEU A N 1
ATOM 2754 C CA . LEU A 1 388 ? 0.146 -0.536 7.513 1.00 94.88 388 LEU A CA 1
ATOM 2755 C C . LEU A 1 388 ? -0.968 -0.529 6.458 1.00 94.88 388 LEU A C 1
ATOM 2757 O O . LEU A 1 388 ? -2.038 -1.090 6.694 1.00 94.88 388 LEU A O 1
ATOM 2761 N N . LEU A 1 389 ? -0.703 0.025 5.270 1.00 94.62 389 LEU A N 1
ATOM 2762 C CA . LEU A 1 389 ? -1.609 -0.051 4.121 1.00 94.62 389 LEU A CA 1
ATOM 2763 C C . LEU A 1 389 ? -1.850 -1.498 3.678 1.00 94.62 389 LEU A C 1
ATOM 2765 O O . LEU A 1 389 ? -2.997 -1.880 3.443 1.00 94.62 389 LEU A O 1
ATOM 2769 N N . GLY A 1 390 ? -0.793 -2.313 3.623 1.00 94.38 390 GLY A N 1
ATOM 2770 C CA . GLY A 1 390 ? -0.901 -3.740 3.324 1.00 94.38 390 GLY A CA 1
ATOM 2771 C C . GLY A 1 390 ? -1.768 -4.468 4.350 1.00 94.38 390 GLY A C 1
ATOM 2772 O O . GLY A 1 390 ? -2.690 -5.188 3.977 1.00 94.38 390 GLY A O 1
ATOM 2773 N N . ILE A 1 391 ? -1.538 -4.223 5.645 1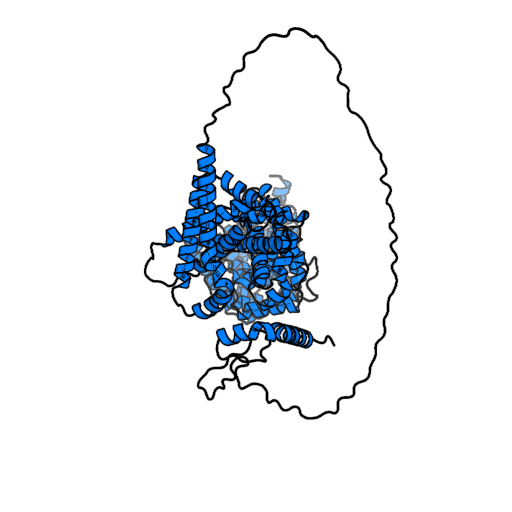.00 94.75 391 ILE A N 1
ATOM 2774 C CA . ILE A 1 391 ? -2.347 -4.789 6.736 1.00 94.75 391 ILE A CA 1
ATOM 2775 C C . ILE A 1 391 ? -3.817 -4.376 6.596 1.00 94.75 391 ILE A C 1
ATOM 2777 O O . ILE A 1 391 ? -4.690 -5.238 6.655 1.00 94.75 391 ILE A O 1
ATOM 2781 N N . ARG A 1 392 ? -4.106 -3.091 6.349 1.00 94.94 392 ARG A N 1
ATOM 2782 C CA . ARG A 1 392 ? -5.475 -2.592 6.137 1.00 94.94 392 ARG A CA 1
ATOM 2783 C C . ARG A 1 392 ? -6.193 -3.365 5.033 1.00 94.94 392 ARG A C 1
ATOM 2785 O O . ARG A 1 392 ? -7.328 -3.790 5.229 1.00 94.94 392 ARG A O 1
ATOM 2792 N N . LEU A 1 393 ? -5.540 -3.550 3.886 1.00 93.19 393 LEU A N 1
ATOM 2793 C CA . LEU A 1 393 ? -6.127 -4.252 2.743 1.00 93.19 393 LEU A CA 1
ATOM 2794 C C . LEU A 1 393 ? -6.459 -5.715 3.073 1.00 93.19 393 LEU A C 1
ATOM 2796 O O . LEU A 1 393 ? -7.527 -6.194 2.687 1.00 93.19 393 LEU A O 1
ATOM 2800 N N . LEU A 1 394 ? -5.597 -6.393 3.843 1.00 92.88 394 LEU A N 1
ATOM 2801 C CA . LEU A 1 394 ? -5.846 -7.760 4.314 1.00 92.88 394 LEU A CA 1
ATOM 2802 C C . LEU A 1 394 ? -7.023 -7.823 5.298 1.00 92.88 394 LEU A C 1
ATOM 2804 O O . LEU A 1 394 ? -7.881 -8.693 5.167 1.00 92.88 394 LEU A O 1
ATOM 2808 N N . ILE A 1 395 ? -7.099 -6.887 6.251 1.00 91.94 395 ILE A N 1
ATOM 2809 C CA . ILE A 1 395 ? -8.210 -6.792 7.214 1.00 91.94 395 ILE A CA 1
ATOM 2810 C C . ILE A 1 395 ? -9.536 -6.546 6.487 1.00 91.94 395 ILE A C 1
ATOM 2812 O O . ILE A 1 395 ? -10.542 -7.175 6.811 1.00 91.94 395 ILE A O 1
ATOM 2816 N N . ALA A 1 396 ? -9.536 -5.660 5.488 1.00 89.62 396 ALA A N 1
ATOM 2817 C CA . ALA A 1 396 ? -10.721 -5.354 4.693 1.00 89.62 396 ALA A CA 1
ATOM 2818 C C . ALA A 1 396 ? -11.226 -6.571 3.897 1.00 89.62 396 ALA A C 1
ATOM 2820 O O . ALA A 1 396 ? -12.431 -6.720 3.708 1.00 89.62 396 ALA A O 1
ATOM 2821 N N . HIS A 1 397 ? -10.322 -7.453 3.456 1.00 90.69 397 HIS A N 1
ATOM 2822 C CA . HIS A 1 397 ? -10.677 -8.673 2.726 1.00 90.69 397 HIS A CA 1
ATOM 2823 C C . HIS A 1 397 ? -11.027 -9.862 3.628 1.00 90.69 397 HIS A C 1
ATOM 2825 O O . HIS A 1 397 ? -11.761 -10.751 3.200 1.00 90.69 397 HIS A O 1
ATOM 2831 N N . SER A 1 398 ? -10.496 -9.922 4.851 1.00 92.50 398 SER A N 1
ATOM 2832 C CA . SER A 1 398 ? -10.646 -11.080 5.730 1.00 92.50 398 SER A CA 1
ATOM 2833 C C . SER A 1 398 ? -10.775 -10.670 7.194 1.00 92.50 398 SER A C 1
ATOM 2835 O O . SER A 1 398 ? -9.818 -10.218 7.824 1.00 92.50 398 SER A O 1
ATOM 2837 N N . ALA A 1 399 ? -11.947 -10.937 7.779 1.00 89.06 399 ALA A N 1
ATOM 2838 C CA . ALA A 1 399 ? -12.164 -10.776 9.217 1.00 89.06 399 ALA A CA 1
ATOM 2839 C C . ALA A 1 399 ? -11.162 -11.605 10.040 1.00 89.06 399 ALA A C 1
ATOM 2841 O O . ALA A 1 399 ? -10.617 -11.107 11.021 1.00 89.06 399 ALA A O 1
ATOM 2842 N N . ALA A 1 400 ? -10.827 -12.817 9.577 1.00 89.38 400 ALA A N 1
ATOM 2843 C CA . ALA A 1 400 ? -9.820 -13.663 10.213 1.00 89.38 400 ALA A CA 1
ATOM 2844 C C . ALA A 1 400 ? -8.416 -13.031 10.185 1.00 89.38 400 ALA A C 1
ATOM 2846 O O . ALA A 1 400 ? -7.650 -13.203 11.132 1.00 89.38 400 ALA A O 1
ATOM 2847 N N . ALA A 1 401 ? -8.076 -12.265 9.139 1.00 89.25 401 ALA A N 1
ATOM 2848 C CA . ALA A 1 401 ? -6.840 -11.482 9.119 1.00 89.25 401 ALA A CA 1
ATOM 2849 C C . ALA A 1 401 ? -6.890 -10.334 10.141 1.00 89.25 401 ALA A C 1
ATOM 2851 O O . ALA A 1 401 ? -5.898 -10.092 10.825 1.00 89.25 401 ALA A O 1
ATOM 2852 N N . GLY A 1 402 ? -8.046 -9.680 10.305 1.00 87.75 402 GLY A N 1
ATOM 2853 C CA . GLY A 1 402 ? -8.301 -8.732 11.398 1.00 87.75 402 GLY A CA 1
ATOM 2854 C C . GLY A 1 402 ? -8.047 -9.332 12.778 1.00 87.75 402 GLY A C 1
ATOM 2855 O O . GLY A 1 402 ? -7.254 -8.791 13.551 1.00 87.75 402 GLY A O 1
ATOM 2856 N N . ASP A 1 403 ? -8.647 -10.487 13.056 1.00 88.06 403 ASP A N 1
ATOM 2857 C CA . ASP A 1 403 ? -8.503 -11.181 14.337 1.00 88.06 403 ASP A CA 1
ATOM 2858 C C . ASP A 1 403 ? -7.061 -11.647 14.580 1.00 88.06 403 ASP A C 1
ATOM 2860 O O . ASP A 1 403 ? -6.525 -11.476 15.678 1.00 88.06 403 ASP A O 1
ATOM 2864 N N . ALA A 1 404 ? -6.391 -12.179 13.552 1.00 90.50 404 ALA A N 1
ATOM 2865 C CA . ALA A 1 404 ? -4.994 -12.595 13.636 1.00 90.50 404 ALA A CA 1
ATOM 2866 C C . ALA A 1 404 ? -4.049 -11.403 13.866 1.00 90.50 404 ALA A C 1
ATOM 2868 O O . ALA A 1 404 ? -3.142 -11.483 14.699 1.00 90.50 404 ALA A O 1
ATOM 2869 N N . PHE A 1 405 ? -4.270 -10.280 13.175 1.00 90.56 405 PHE A N 1
ATOM 2870 C CA . PHE A 1 405 ? -3.482 -9.060 13.359 1.00 90.56 405 PHE A CA 1
ATOM 2871 C C . PHE A 1 405 ? -3.636 -8.540 14.783 1.00 90.56 405 PHE A C 1
ATOM 2873 O O . PHE A 1 405 ? -2.646 -8.264 15.465 1.00 90.56 405 PHE A O 1
ATOM 2880 N N . ALA A 1 406 ? -4.876 -8.476 15.261 1.00 89.31 406 ALA A N 1
ATOM 2881 C CA . ALA A 1 406 ? -5.157 -8.054 16.614 1.00 89.31 406 ALA A CA 1
ATOM 2882 C C . ALA A 1 406 ? -4.561 -9.006 17.657 1.00 89.31 406 ALA A C 1
ATOM 2884 O O . ALA A 1 406 ? -3.996 -8.548 18.648 1.00 89.31 406 ALA A O 1
ATOM 2885 N N . ALA A 1 407 ? -4.606 -10.322 17.434 1.00 90.25 407 ALA A N 1
ATOM 2886 C CA . ALA A 1 407 ? -3.957 -11.289 18.311 1.00 90.25 407 ALA A CA 1
ATOM 2887 C C . ALA A 1 407 ? -2.439 -11.057 18.400 1.00 90.25 407 ALA A C 1
ATOM 2889 O O . ALA A 1 407 ? -1.889 -11.106 19.501 1.00 90.25 407 ALA A O 1
ATOM 2890 N N . MET A 1 408 ? -1.777 -10.737 17.280 1.00 92.19 408 MET A N 1
ATOM 2891 C CA . MET A 1 408 ? -0.353 -10.382 17.264 1.00 92.19 408 MET A CA 1
ATOM 2892 C C . MET A 1 408 ? -0.062 -9.058 17.973 1.00 92.19 408 MET A C 1
ATOM 2894 O O . MET A 1 408 ? 0.937 -8.968 18.684 1.00 92.19 408 MET A O 1
ATOM 2898 N N . ALA A 1 409 ? -0.914 -8.044 17.799 1.00 90.94 409 ALA A N 1
ATOM 2899 C CA . ALA A 1 409 ? -0.774 -6.748 18.463 1.00 90.94 409 ALA A CA 1
ATOM 2900 C C . ALA A 1 409 ? -0.975 -6.849 19.986 1.00 90.94 409 ALA A C 1
ATOM 2902 O O . ALA A 1 409 ? -0.284 -6.179 20.750 1.00 90.94 409 ALA A O 1
ATOM 2903 N N . LEU A 1 410 ? -1.890 -7.718 20.426 1.00 90.25 410 LEU A N 1
ATOM 2904 C CA . LEU A 1 410 ? -2.217 -7.960 21.836 1.00 90.25 410 LEU A CA 1
ATOM 2905 C C . LEU A 1 410 ? -1.277 -8.960 22.526 1.00 90.25 410 LEU A C 1
ATOM 2907 O O . LEU A 1 410 ? -1.354 -9.126 23.743 1.00 90.25 410 LEU A O 1
ATOM 2911 N N . ALA A 1 411 ? -0.414 -9.655 21.781 1.00 92.06 411 ALA A N 1
ATOM 2912 C CA . ALA A 1 411 ? 0.605 -10.521 22.363 1.00 92.06 411 ALA A CA 1
ATOM 2913 C C . ALA A 1 411 ? 1.662 -9.686 23.119 1.00 92.06 411 ALA A C 1
ATOM 2915 O O . ALA A 1 411 ? 1.908 -8.538 22.747 1.00 92.06 411 ALA A O 1
ATOM 2916 N N . PRO A 1 412 ? 2.372 -10.244 24.119 1.00 89.38 412 PRO A N 1
ATOM 2917 C CA . PRO A 1 412 ? 3.438 -9.523 24.826 1.00 89.38 412 PRO A CA 1
ATOM 2918 C C . PRO A 1 412 ? 4.532 -8.974 23.895 1.00 89.38 412 PRO A C 1
ATOM 2920 O O . PRO A 1 412 ? 5.011 -7.860 24.079 1.00 89.38 412 PRO A O 1
ATOM 2923 N N . SER A 1 413 ? 4.875 -9.717 22.838 1.00 89.88 413 SER A N 1
ATOM 2924 C CA . SER A 1 413 ? 5.810 -9.283 21.788 1.00 89.88 413 SER A CA 1
ATOM 2925 C C . SER A 1 413 ? 5.228 -8.241 20.821 1.00 89.88 413 SER A C 1
ATOM 2927 O O . SER A 1 413 ? 5.932 -7.757 19.938 1.00 89.88 413 SER A O 1
ATOM 2929 N N . GLY A 1 414 ? 3.931 -7.953 20.923 1.00 89.12 414 GLY A N 1
ATOM 2930 C CA . GLY A 1 414 ? 3.158 -7.083 20.041 1.00 89.12 414 GLY A CA 1
ATOM 2931 C C . GLY A 1 414 ? 3.241 -5.597 20.371 1.00 89.12 414 GLY A C 1
ATOM 2932 O O . GLY A 1 414 ? 2.740 -4.797 19.587 1.00 89.12 414 GLY A O 1
ATOM 2933 N N . SER A 1 415 ? 3.897 -5.197 21.468 1.00 89.12 415 SER A N 1
ATOM 2934 C CA . SER A 1 415 ? 3.947 -3.794 21.912 1.00 89.12 415 SER A CA 1
ATOM 2935 C C . SER A 1 415 ? 4.402 -2.834 20.814 1.00 89.12 415 SER A C 1
ATOM 2937 O O . SER A 1 415 ? 3.737 -1.835 20.572 1.00 89.12 415 SER A O 1
ATOM 2939 N N . GLY A 1 416 ? 5.447 -3.194 20.063 1.00 91.00 416 GLY A N 1
ATOM 2940 C CA . GLY A 1 416 ? 5.950 -2.355 18.976 1.00 91.00 416 GLY A CA 1
ATOM 2941 C C . GLY A 1 416 ? 4.982 -2.193 17.794 1.00 91.00 416 GLY A C 1
ATOM 2942 O O . GLY A 1 416 ? 5.150 -1.267 17.017 1.00 91.00 416 GLY A O 1
ATOM 2943 N N . ILE A 1 417 ? 3.964 -3.054 17.650 1.00 93.44 417 ILE A N 1
ATOM 2944 C CA . ILE A 1 417 ? 2.870 -2.853 16.678 1.00 93.44 417 ILE A CA 1
ATOM 2945 C C . ILE A 1 417 ? 1.941 -1.745 17.186 1.00 93.44 417 ILE A C 1
ATOM 2947 O O . ILE A 1 417 ? 1.601 -0.840 16.432 1.00 93.44 417 ILE A O 1
ATOM 2951 N N . LEU A 1 418 ? 1.548 -1.803 18.463 1.00 93.06 418 LEU A N 1
ATOM 2952 C CA . LEU A 1 418 ? 0.669 -0.803 19.079 1.00 93.06 418 LEU A CA 1
ATOM 2953 C C . LEU A 1 418 ? 1.336 0.571 19.154 1.00 93.06 418 LEU A C 1
ATOM 2955 O O . LEU A 1 418 ? 0.693 1.572 18.850 1.00 93.06 418 LEU A O 1
ATOM 2959 N N . ASP A 1 419 ? 2.616 0.612 19.527 1.00 93.56 419 ASP A N 1
ATOM 2960 C CA . ASP A 1 419 ? 3.386 1.853 19.625 1.00 93.56 419 ASP A CA 1
ATOM 2961 C C . ASP A 1 419 ? 3.520 2.515 18.242 1.00 93.56 419 ASP A C 1
ATOM 2963 O O . ASP A 1 419 ? 3.392 3.730 18.107 1.00 93.56 419 ASP A O 1
ATOM 2967 N N . GLU A 1 420 ? 3.681 1.706 17.193 1.00 94.75 420 GLU A N 1
ATOM 2968 C CA . GLU A 1 420 ? 3.737 2.166 15.809 1.00 94.75 420 GLU A CA 1
ATOM 2969 C C . GLU A 1 420 ? 2.378 2.671 15.299 1.00 94.75 420 GLU A C 1
ATOM 2971 O O . GLU A 1 420 ? 2.311 3.763 14.740 1.00 94.75 420 GLU A O 1
ATOM 2976 N N . VAL A 1 421 ? 1.275 1.958 15.561 1.00 95.25 421 VAL A N 1
ATOM 2977 C CA . VAL A 1 421 ? -0.083 2.447 15.242 1.00 95.25 421 VAL A CA 1
ATOM 2978 C C . VAL A 1 421 ? -0.368 3.761 15.973 1.00 95.25 421 VAL A C 1
ATOM 2980 O O . VAL A 1 421 ? -0.833 4.717 15.354 1.00 95.25 421 VAL A O 1
ATOM 2983 N N . ALA A 1 422 ? -0.034 3.851 17.264 1.00 94.69 422 ALA A N 1
ATOM 2984 C CA . ALA A 1 422 ? -0.174 5.078 18.045 1.00 94.69 422 ALA A CA 1
ATOM 2985 C C . ALA A 1 422 ? 0.649 6.230 17.451 1.00 94.69 422 ALA A C 1
ATOM 2987 O O . ALA A 1 422 ? 0.150 7.347 17.336 1.00 94.69 422 ALA A O 1
ATOM 2988 N N . ARG A 1 423 ? 1.889 5.961 17.022 1.00 94.19 423 ARG A N 1
ATOM 2989 C CA . ARG A 1 423 ? 2.756 6.950 16.373 1.00 94.19 423 ARG A CA 1
ATOM 2990 C C . ARG A 1 423 ? 2.167 7.444 15.054 1.00 94.19 423 ARG A C 1
ATOM 2992 O O . ARG A 1 423 ? 2.164 8.650 14.818 1.00 94.19 423 ARG A O 1
ATOM 2999 N N . GLN A 1 424 ? 1.646 6.555 14.210 1.00 93.75 424 GLN A N 1
ATOM 3000 C CA . GLN A 1 424 ? 1.007 6.939 12.945 1.00 93.75 424 GLN A CA 1
ATOM 3001 C C . GLN A 1 424 ? -0.254 7.775 13.185 1.00 93.75 424 GLN A C 1
ATOM 3003 O O . GLN A 1 424 ? -0.432 8.821 12.564 1.00 93.75 424 GLN A O 1
ATOM 3008 N N . LEU A 1 425 ? -1.065 7.392 14.175 1.00 94.31 425 LEU A N 1
ATOM 3009 C CA . LEU A 1 425 ? -2.211 8.180 14.628 1.00 94.31 425 LEU A CA 1
ATOM 3010 C C . LEU A 1 425 ? -1.811 9.513 15.267 1.00 94.31 425 LEU A C 1
ATOM 3012 O O . LEU A 1 425 ? -2.599 10.442 15.245 1.00 94.31 425 LEU A O 1
ATOM 3016 N N . ALA A 1 426 ? -0.612 9.655 15.825 1.00 93.00 426 ALA A N 1
ATOM 3017 C CA . ALA A 1 426 ? -0.134 10.916 16.393 1.00 93.00 426 ALA A CA 1
ATOM 3018 C C . ALA A 1 426 ? 0.617 11.795 15.376 1.00 93.00 426 ALA A C 1
ATOM 3020 O O . ALA A 1 426 ? 0.863 12.967 15.657 1.00 93.00 426 ALA A O 1
ATOM 3021 N N . THR A 1 427 ? 0.988 11.263 14.204 1.00 91.44 427 THR A N 1
ATOM 3022 C CA . THR A 1 427 ? 1.880 11.954 13.263 1.00 91.44 427 THR A CA 1
ATOM 3023 C C . THR A 1 427 ? 1.197 13.210 12.697 1.00 91.44 427 THR A C 1
ATOM 3025 O O . THR A 1 427 ? 0.150 13.101 12.044 1.00 91.44 427 THR A O 1
ATOM 3028 N N . PRO A 1 428 ? 1.762 14.412 12.931 1.00 86.00 428 PRO A N 1
ATOM 3029 C CA . PRO A 1 428 ? 1.226 15.648 12.379 1.00 86.00 428 PRO A CA 1
ATOM 3030 C C . PRO A 1 428 ? 1.442 15.713 10.862 1.00 86.00 428 PRO A C 1
ATOM 3032 O O . PRO A 1 428 ? 2.407 15.162 10.328 1.00 86.00 428 PRO A O 1
ATOM 3035 N N . VAL A 1 429 ? 0.562 16.431 10.162 1.00 77.69 429 VAL A N 1
ATOM 3036 C CA . VAL A 1 429 ? 0.689 16.709 8.723 1.00 77.69 429 VAL A CA 1
ATOM 3037 C C . VAL A 1 429 ? 1.843 17.697 8.510 1.00 77.69 429 VAL A C 1
ATOM 3039 O O . VAL A 1 429 ? 1.644 18.904 8.449 1.00 77.69 429 VAL A O 1
ATOM 3042 N N . LEU A 1 430 ? 3.078 17.199 8.445 1.00 62.56 430 LEU A N 1
ATOM 3043 C CA . LEU A 1 430 ? 4.291 18.028 8.357 1.00 62.56 430 LEU A CA 1
ATOM 3044 C C . LEU A 1 430 ? 4.687 18.430 6.927 1.00 62.56 430 LEU A C 1
ATOM 3046 O O . LEU A 1 430 ? 5.848 18.764 6.688 1.00 62.56 430 LEU A O 1
ATOM 3050 N N . HIS A 1 431 ? 3.774 18.404 5.950 1.00 62.19 431 HIS A N 1
ATOM 3051 C CA . HIS A 1 431 ? 4.162 18.653 4.560 1.00 62.19 431 HIS A CA 1
ATOM 3052 C C . HIS A 1 431 ? 3.828 20.062 4.038 1.00 62.19 431 HIS A C 1
ATOM 3054 O O . HIS A 1 431 ? 2.654 20.395 3.902 1.00 62.19 431 HIS A O 1
ATOM 3060 N N . PRO A 1 432 ? 4.849 20.854 3.631 1.00 50.16 432 PRO A N 1
ATOM 3061 C CA . PRO A 1 432 ? 4.673 22.169 3.004 1.00 50.16 432 PRO A CA 1
ATOM 3062 C C . PRO A 1 432 ? 4.153 22.108 1.553 1.00 50.16 432 PRO A C 1
ATOM 3064 O O . PRO A 1 432 ? 3.927 23.149 0.941 1.00 50.16 432 PRO A O 1
ATOM 3067 N N . HIS A 1 433 ? 3.944 20.911 0.984 1.00 54.34 433 HIS A N 1
ATOM 3068 C CA . HIS A 1 433 ? 3.342 20.737 -0.341 1.00 54.34 433 HIS A CA 1
ATOM 3069 C C . HIS A 1 433 ? 1.900 20.213 -0.230 1.00 54.34 433 HIS A C 1
ATOM 3071 O O . HIS A 1 433 ? 1.701 19.019 0.009 1.00 54.34 433 HIS A O 1
ATOM 3077 N N . PRO A 1 434 ? 0.886 21.072 -0.447 1.00 64.50 434 PRO A N 1
ATOM 3078 C CA . PRO A 1 434 ? -0.480 20.820 0.012 1.00 64.50 434 PRO A CA 1
ATOM 3079 C C . PRO A 1 434 ? -1.246 19.709 -0.725 1.00 64.50 434 PRO A C 1
ATOM 3081 O O . PRO A 1 434 ? -2.263 19.265 -0.216 1.00 64.50 434 PRO A O 1
ATOM 3084 N N . ARG A 1 435 ? -0.803 19.232 -1.901 1.00 67.44 435 ARG A N 1
ATOM 3085 C CA . ARG A 1 435 ? -1.630 18.323 -2.732 1.00 67.44 435 ARG A CA 1
ATOM 3086 C C . ARG A 1 435 ? -1.210 16.851 -2.724 1.00 67.44 435 ARG A C 1
ATOM 3088 O O . ARG A 1 435 ? -2.028 15.984 -2.445 1.00 67.44 435 ARG A O 1
ATOM 3095 N N . LEU A 1 436 ? 0.054 16.534 -3.019 1.00 67.06 436 LEU A N 1
ATOM 3096 C CA . LEU A 1 436 ? 0.488 15.129 -3.131 1.00 67.06 436 LEU A CA 1
ATOM 3097 C C . LEU A 1 436 ? 0.747 14.472 -1.767 1.00 67.06 436 LEU A C 1
ATOM 3099 O O . LEU A 1 436 ? 0.470 13.287 -1.591 1.00 67.06 436 LEU A O 1
ATOM 3103 N N . GLY A 1 437 ? 1.239 15.245 -0.792 1.00 78.06 437 GLY A N 1
ATOM 3104 C CA . GLY A 1 437 ? 1.486 14.751 0.565 1.00 78.06 437 GLY A CA 1
ATOM 3105 C C . GLY A 1 437 ? 0.197 14.424 1.321 1.00 78.06 437 GLY A C 1
ATOM 3106 O O . GLY A 1 437 ? 0.144 13.413 2.019 1.00 78.06 437 GLY A O 1
ATOM 3107 N N . ALA A 1 438 ? -0.854 15.227 1.121 1.00 82.50 438 ALA A N 1
ATOM 3108 C CA . ALA A 1 438 ? -2.140 15.067 1.796 1.00 82.50 438 ALA A CA 1
ATOM 3109 C C . ALA A 1 438 ? -2.795 13.716 1.470 1.00 82.50 438 ALA A C 1
ATOM 3111 O O . ALA A 1 438 ? -3.148 12.965 2.374 1.00 82.50 438 ALA A O 1
ATOM 3112 N N . ARG A 1 439 ? -2.848 13.334 0.187 1.00 85.94 439 ARG A N 1
ATOM 3113 C CA . ARG A 1 439 ? -3.459 12.063 -0.235 1.00 85.94 439 ARG A CA 1
ATOM 3114 C C . ARG A 1 439 ? -2.778 10.843 0.384 1.00 85.94 439 ARG A C 1
ATOM 3116 O O . ARG A 1 439 ? -3.447 9.913 0.830 1.00 85.94 439 ARG A O 1
ATOM 3123 N N . ARG A 1 440 ? -1.441 10.829 0.414 1.00 87.50 440 ARG A N 1
ATOM 3124 C CA . ARG A 1 440 ? -0.696 9.719 1.024 1.00 87.50 440 ARG A CA 1
ATOM 3125 C C . ARG A 1 440 ? -0.904 9.688 2.536 1.00 87.50 440 ARG A C 1
ATOM 3127 O O . ARG A 1 440 ? -1.122 8.612 3.080 1.00 87.50 440 ARG A O 1
ATOM 3134 N N . TYR A 1 441 ? -0.879 10.848 3.190 1.00 90.06 441 TYR A N 1
ATOM 3135 C CA . TYR A 1 441 ? -1.138 10.965 4.622 1.00 90.06 441 TYR A CA 1
ATOM 3136 C C . TYR A 1 441 ? -2.517 10.416 5.004 1.00 90.06 441 TYR A C 1
ATOM 3138 O O . TYR A 1 441 ? -2.603 9.554 5.873 1.00 90.06 441 TYR A O 1
ATOM 3146 N N . LEU A 1 442 ? -3.574 10.843 4.309 1.00 89.81 442 LEU A N 1
ATOM 3147 C CA . LEU A 1 442 ? -4.945 10.408 4.586 1.00 89.81 442 LEU A CA 1
ATOM 3148 C C . LEU A 1 442 ? -5.113 8.895 4.425 1.00 89.81 442 LEU A C 1
ATOM 3150 O O . LEU A 1 442 ? -5.725 8.250 5.270 1.00 89.81 442 LEU A O 1
ATOM 3154 N N . ARG A 1 443 ? -4.488 8.296 3.403 1.00 91.19 443 ARG A N 1
ATOM 3155 C CA . ARG A 1 443 ? -4.474 6.833 3.232 1.00 91.19 443 ARG A CA 1
ATOM 3156 C C . ARG A 1 443 ? -3.814 6.113 4.407 1.00 91.19 443 ARG A C 1
ATOM 3158 O O . ARG A 1 443 ? -4.322 5.090 4.859 1.00 91.19 443 ARG A O 1
ATOM 3165 N N . VAL A 1 444 ? -2.687 6.632 4.894 1.00 92.44 444 VAL A N 1
ATOM 3166 C CA . VAL A 1 444 ? -1.977 6.061 6.049 1.00 92.44 444 VAL A CA 1
ATOM 3167 C C . VAL A 1 444 ? -2.801 6.226 7.319 1.00 92.44 444 VAL A C 1
ATOM 3169 O O . VAL A 1 444 ? -2.907 5.281 8.098 1.00 92.44 444 VAL A O 1
ATOM 3172 N N . LEU A 1 445 ? -3.430 7.385 7.507 1.00 93.19 445 LEU A N 1
ATOM 3173 C CA . LEU A 1 445 ? -4.285 7.639 8.657 1.00 93.19 445 LEU A CA 1
ATOM 3174 C C . LEU A 1 445 ? -5.502 6.711 8.665 1.00 93.19 445 LEU A C 1
ATOM 3176 O O . LEU A 1 445 ? -5.786 6.083 9.683 1.00 93.19 445 LEU A O 1
ATOM 3180 N N . TYR A 1 446 ? -6.164 6.554 7.521 1.00 92.62 446 TYR A N 1
ATOM 3181 C CA . TYR A 1 446 ? -7.252 5.598 7.353 1.00 92.62 446 TYR A CA 1
ATOM 3182 C C . TYR A 1 446 ? -6.801 4.157 7.647 1.00 92.62 446 TYR A C 1
ATOM 3184 O O . TYR A 1 446 ? -7.493 3.404 8.338 1.00 92.62 446 TYR A O 1
ATOM 3192 N N . ALA A 1 447 ? -5.608 3.769 7.187 1.00 92.31 447 ALA A N 1
ATOM 3193 C CA . ALA A 1 447 ? -5.031 2.464 7.494 1.00 92.31 447 ALA A CA 1
ATOM 3194 C C . ALA A 1 447 ? -4.767 2.272 8.994 1.00 92.31 447 ALA A C 1
ATOM 3196 O O . ALA A 1 447 ? -5.101 1.220 9.540 1.00 92.31 447 ALA A O 1
ATOM 3197 N N . ALA A 1 448 ? -4.241 3.295 9.671 1.00 94.56 448 ALA A N 1
ATOM 3198 C CA . ALA A 1 448 ? -4.026 3.287 11.115 1.00 94.56 448 ALA A CA 1
ATOM 3199 C C . ALA A 1 448 ? -5.345 3.181 11.893 1.00 94.56 448 ALA A C 1
ATOM 3201 O O . ALA A 1 448 ? -5.444 2.382 12.824 1.00 94.56 448 ALA A O 1
ATOM 3202 N N . ALA A 1 449 ? -6.369 3.929 11.478 1.00 93.69 449 ALA A N 1
ATOM 3203 C CA . ALA A 1 449 ? -7.702 3.884 12.067 1.00 93.69 449 ALA A CA 1
ATOM 3204 C C . ALA A 1 449 ? -8.351 2.501 11.899 1.00 93.69 449 ALA A C 1
ATOM 3206 O O . ALA A 1 449 ? -8.852 1.933 12.866 1.00 93.69 449 ALA A O 1
ATOM 3207 N N . THR A 1 450 ? -8.260 1.908 10.705 1.00 92.00 450 THR A N 1
ATOM 3208 C CA . THR A 1 450 ? -8.766 0.551 10.427 1.00 92.00 450 THR A CA 1
ATOM 3209 C C . THR A 1 450 ? -8.043 -0.506 11.267 1.00 92.00 450 THR A C 1
ATOM 3211 O O . THR A 1 450 ? -8.666 -1.415 11.818 1.00 92.00 450 THR A O 1
ATOM 3214 N N . ALA A 1 451 ? -6.718 -0.394 11.391 1.00 91.56 451 ALA A N 1
ATOM 3215 C CA . ALA A 1 451 ? -5.921 -1.285 12.226 1.00 91.56 451 ALA A CA 1
ATOM 3216 C C . ALA A 1 451 ? -6.326 -1.174 13.706 1.00 91.56 451 ALA A C 1
ATOM 3218 O O . ALA A 1 451 ? -6.499 -2.195 14.375 1.00 91.56 451 ALA A O 1
ATOM 3219 N N . LEU A 1 452 ? -6.531 0.049 14.205 1.00 94.19 452 LEU A N 1
ATOM 3220 C CA . LEU A 1 452 ? -7.013 0.298 15.562 1.00 94.19 452 LEU A CA 1
ATOM 3221 C C . LEU A 1 452 ? -8.426 -0.269 15.784 1.00 94.19 452 LEU A C 1
ATOM 3223 O O . LEU A 1 452 ? -8.672 -0.917 16.801 1.00 94.19 452 LEU A O 1
ATOM 3227 N N . ASP A 1 453 ? -9.345 -0.071 14.840 1.00 90.88 453 ASP A N 1
ATOM 3228 C CA . ASP A 1 453 ? -10.697 -0.633 14.881 1.00 90.88 453 ASP A CA 1
ATOM 3229 C C . ASP A 1 453 ? -10.661 -2.167 15.017 1.00 90.88 453 ASP A C 1
ATOM 3231 O O . ASP A 1 453 ? -11.278 -2.727 15.926 1.00 90.88 453 ASP A O 1
ATOM 3235 N N . ALA A 1 454 ? -9.866 -2.849 14.187 1.00 87.62 454 ALA A N 1
ATOM 3236 C CA . ALA A 1 454 ? -9.708 -4.301 14.258 1.00 87.62 454 ALA A CA 1
ATOM 3237 C C . ALA A 1 454 ? -9.116 -4.759 15.603 1.00 87.62 454 ALA A C 1
ATOM 3239 O O . ALA A 1 454 ? -9.636 -5.682 16.236 1.00 87.62 454 ALA A O 1
ATOM 3240 N N . ILE A 1 455 ? -8.068 -4.075 16.080 1.00 89.44 455 ILE A N 1
ATOM 3241 C CA . ILE A 1 455 ? -7.436 -4.348 17.377 1.00 89.44 455 ILE A CA 1
ATOM 3242 C C . ILE A 1 455 ? -8.447 -4.198 18.525 1.00 89.44 455 ILE A C 1
ATOM 3244 O O . ILE A 1 455 ? -8.533 -5.073 19.389 1.00 89.44 455 ILE A O 1
ATOM 3248 N N . THR A 1 456 ? -9.239 -3.122 18.533 1.00 89.31 456 THR A N 1
ATOM 3249 C CA . THR A 1 456 ? -10.229 -2.859 19.592 1.00 89.31 456 THR A CA 1
ATOM 3250 C C . THR A 1 456 ? -11.387 -3.853 19.567 1.00 89.31 456 THR A C 1
ATOM 3252 O O . THR A 1 456 ? -11.803 -4.312 20.633 1.00 89.31 456 THR A O 1
ATOM 3255 N N . ARG A 1 457 ? -11.875 -4.257 18.383 1.00 88.56 457 ARG A N 1
ATOM 3256 C CA . ARG A 1 457 ? -12.906 -5.303 18.247 1.00 88.56 457 ARG A CA 1
ATOM 3257 C C . ARG A 1 457 ? -12.446 -6.640 18.810 1.00 88.56 457 ARG A C 1
ATOM 3259 O O . ARG A 1 457 ? -13.128 -7.208 19.661 1.00 88.56 457 ARG A O 1
ATOM 3266 N N . ALA A 1 458 ? -11.277 -7.116 18.397 1.00 85.44 458 ALA A N 1
ATOM 3267 C CA . ALA A 1 458 ? -10.746 -8.391 18.868 1.00 85.44 458 ALA A CA 1
ATOM 3268 C C . ALA A 1 458 ? -10.363 -8.353 20.357 1.00 85.44 458 ALA A C 1
ATOM 3270 O O . ALA A 1 458 ? -10.547 -9.338 21.073 1.00 85.44 458 ALA A O 1
ATOM 3271 N N . ALA A 1 459 ? -9.871 -7.216 20.862 1.00 85.00 459 ALA A N 1
ATOM 3272 C CA . ALA A 1 459 ? -9.631 -7.044 22.291 1.00 85.00 459 ALA A CA 1
ATOM 3273 C C . ALA A 1 459 ? -10.929 -7.099 23.102 1.00 85.00 459 ALA A C 1
ATOM 3275 O O . ALA A 1 459 ? -10.942 -7.733 24.154 1.00 85.00 459 ALA A O 1
ATOM 3276 N N . ARG A 1 460 ? -12.018 -6.492 22.608 1.00 86.56 460 ARG A N 1
ATOM 3277 C CA . ARG A 1 460 ? -13.349 -6.585 23.227 1.00 86.56 460 ARG A CA 1
ATOM 3278 C C . ARG A 1 460 ? -13.857 -8.026 23.222 1.00 86.56 460 ARG A C 1
ATOM 3280 O O . ARG A 1 460 ? -14.230 -8.530 24.273 1.00 86.56 460 ARG A O 1
ATOM 3287 N N . GLY A 1 461 ? -13.811 -8.705 22.074 1.00 84.31 461 GLY A N 1
ATOM 3288 C CA . GLY A 1 461 ? -14.254 -10.099 21.952 1.00 84.31 461 GLY A CA 1
ATOM 3289 C C . GLY A 1 461 ? -13.449 -11.081 22.811 1.00 84.31 461 GLY A C 1
ATOM 3290 O O . GLY A 1 461 ? -13.990 -12.080 23.271 1.00 84.31 461 GLY A O 1
ATOM 3291 N N . GLY A 1 462 ? -12.169 -10.787 23.059 1.00 83.94 462 GLY A N 1
ATOM 3292 C CA . GLY A 1 462 ? -11.283 -11.618 23.876 1.00 83.94 462 GLY A CA 1
ATOM 3293 C C . GLY A 1 462 ? -11.128 -11.192 25.338 1.00 83.94 462 GLY A C 1
ATOM 3294 O O . GLY A 1 462 ? -10.234 -11.723 25.990 1.00 83.94 462 GLY A O 1
ATOM 3295 N N . GLY A 1 463 ? -11.888 -10.208 25.840 1.00 83.81 463 GLY A N 1
ATOM 3296 C CA . GLY A 1 463 ? -11.742 -9.715 27.223 1.00 83.81 463 GLY A CA 1
ATOM 3297 C C . GLY A 1 463 ? -10.367 -9.097 27.532 1.00 83.81 463 GLY A C 1
ATOM 3298 O O . GLY A 1 463 ? -9.900 -9.115 28.664 1.00 83.81 463 GLY A O 1
ATOM 3299 N N . ARG A 1 464 ? -9.666 -8.582 26.514 1.00 84.62 464 ARG A N 1
ATOM 3300 C CA . ARG A 1 464 ? -8.324 -7.970 26.622 1.00 84.62 464 ARG A CA 1
ATOM 3301 C C . ARG A 1 464 ? -8.350 -6.454 26.455 1.00 84.62 464 ARG A C 1
ATOM 3303 O O . ARG A 1 464 ? -7.305 -5.826 26.287 1.00 84.62 464 ARG A O 1
ATOM 3310 N N . LEU A 1 465 ? -9.534 -5.849 26.476 1.00 84.81 465 LEU A N 1
ATOM 3311 C CA . LEU A 1 465 ? -9.702 -4.424 26.213 1.00 84.81 465 LEU A CA 1
ATOM 3312 C C . LEU A 1 465 ? -8.983 -3.562 27.264 1.00 84.81 465 LEU A C 1
ATOM 3314 O O . LEU A 1 465 ? -8.363 -2.564 26.904 1.00 84.81 465 LEU A O 1
ATOM 3318 N N . ALA A 1 466 ? -8.943 -3.997 28.528 1.00 81.06 466 ALA A N 1
ATOM 3319 C CA . ALA A 1 466 ? -8.173 -3.336 29.585 1.00 81.06 466 ALA A CA 1
ATOM 3320 C C . ALA A 1 466 ? -6.674 -3.176 29.241 1.00 81.06 466 ALA A C 1
ATOM 3322 O O . ALA A 1 466 ? -6.086 -2.128 29.507 1.00 81.06 466 ALA A O 1
ATOM 3323 N N . ALA A 1 467 ? -6.063 -4.160 28.568 1.00 82.62 467 ALA A N 1
ATOM 3324 C CA . ALA A 1 467 ? -4.653 -4.101 28.169 1.00 82.62 467 ALA A CA 1
ATOM 3325 C C . ALA A 1 467 ? -4.375 -3.038 27.090 1.00 82.62 467 ALA A C 1
ATOM 3327 O O . ALA A 1 467 ? -3.287 -2.466 27.055 1.00 82.62 467 ALA A O 1
ATOM 3328 N N . LEU A 1 468 ? -5.353 -2.744 26.227 1.00 81.75 468 LEU A N 1
ATOM 3329 C CA . LEU A 1 468 ? -5.258 -1.633 25.276 1.00 81.75 468 LEU A CA 1
ATOM 3330 C C . LEU A 1 468 ? -5.515 -0.293 25.946 1.00 81.75 468 LEU A C 1
ATOM 3332 O O . LEU A 1 468 ? -4.842 0.686 25.647 1.00 81.75 468 LEU A O 1
ATOM 3336 N N . ARG A 1 469 ? -6.483 -0.235 26.858 1.00 75.62 469 ARG A N 1
ATOM 3337 C CA . ARG A 1 469 ? -6.896 1.024 27.481 1.00 75.62 469 ARG A CA 1
ATOM 3338 C C . ARG A 1 469 ? -5.821 1.621 28.398 1.00 75.62 469 ARG A C 1
ATOM 3340 O O . ARG A 1 469 ? -5.766 2.835 28.558 1.00 75.62 469 ARG A O 1
ATOM 3347 N N . THR A 1 470 ? -4.901 0.806 28.918 1.00 76.75 470 THR A N 1
ATOM 3348 C CA . THR A 1 470 ? -3.709 1.294 29.641 1.00 76.75 470 THR A CA 1
ATOM 3349 C C . THR A 1 470 ? -2.632 1.887 28.720 1.00 76.75 470 THR A C 1
ATOM 3351 O O . THR A 1 470 ? -1.739 2.597 29.187 1.00 76.75 470 THR A O 1
ATOM 3354 N N . ARG A 1 471 ? -2.715 1.674 27.398 1.00 86.94 471 ARG A N 1
ATOM 3355 C CA . ARG A 1 471 ? -1.789 2.239 26.402 1.00 86.94 471 ARG A CA 1
ATOM 3356 C C . ARG A 1 471 ? -2.195 3.670 26.043 1.00 86.94 471 ARG A C 1
ATOM 3358 O O . ARG A 1 471 ? -2.712 3.937 24.959 1.00 86.94 471 ARG A O 1
ATOM 3365 N N . ARG A 1 472 ? -1.897 4.612 26.942 1.00 89.50 472 ARG A N 1
ATOM 3366 C CA . ARG A 1 472 ? -2.201 6.052 26.791 1.00 89.50 472 ARG A CA 1
ATOM 3367 C C . ARG A 1 472 ? -1.863 6.651 25.411 1.00 89.50 472 ARG A C 1
ATOM 3369 O O . ARG A 1 472 ? -2.706 7.384 24.893 1.00 89.50 472 ARG A O 1
ATOM 3376 N N . PRO A 1 473 ? -0.704 6.352 24.779 1.00 92.12 473 PRO A N 1
ATOM 3377 C CA . PRO A 1 473 ? -0.368 6.921 23.471 1.00 92.12 473 PRO A CA 1
ATOM 3378 C C . PRO A 1 473 ? -1.365 6.555 22.369 1.00 92.12 473 PRO A C 1
ATOM 3380 O O . PRO A 1 473 ? -1.611 7.364 21.482 1.00 92.12 473 PRO A O 1
ATOM 3383 N N . LEU A 1 474 ? -1.966 5.363 22.436 1.00 91.88 474 LEU A N 1
ATOM 3384 C CA . LEU A 1 474 ? -2.903 4.878 21.426 1.00 91.88 474 LEU A CA 1
ATOM 3385 C C . LEU A 1 474 ? -4.219 5.663 21.470 1.00 91.88 474 LEU A C 1
ATOM 3387 O O . LEU A 1 474 ? -4.695 6.130 20.439 1.00 91.88 474 LEU A O 1
ATOM 3391 N N . VAL A 1 475 ? -4.766 5.857 22.675 1.00 91.81 475 VAL A N 1
ATOM 3392 C CA . VAL A 1 475 ? -6.008 6.617 22.894 1.00 91.81 475 VAL A CA 1
ATOM 3393 C C . VAL A 1 475 ? -5.814 8.086 22.515 1.00 91.81 475 VAL A C 1
ATOM 3395 O O . VAL A 1 475 ? -6.612 8.640 21.762 1.00 91.81 475 VAL A O 1
ATOM 3398 N N . ARG A 1 476 ? -4.721 8.711 22.979 1.00 91.12 476 ARG A N 1
ATOM 3399 C CA . ARG A 1 476 ? -4.415 10.111 22.645 1.00 91.12 476 ARG A CA 1
ATOM 3400 C C . ARG A 1 476 ? -4.149 10.302 21.154 1.00 91.12 476 ARG A C 1
ATOM 3402 O O . ARG A 1 476 ? -4.660 11.253 20.576 1.00 91.12 476 ARG A O 1
ATOM 3409 N N . GLY A 1 477 ? -3.394 9.395 20.530 1.00 92.75 477 GLY A N 1
ATOM 3410 C CA . GLY A 1 477 ? -3.141 9.424 19.091 1.00 92.75 477 GLY A CA 1
ATOM 3411 C C . GLY A 1 477 ? -4.440 9.349 18.289 1.00 92.75 477 GLY A C 1
ATOM 3412 O O . GLY A 1 477 ? -4.644 10.159 17.392 1.00 92.75 477 GLY A O 1
ATOM 3413 N N . ALA A 1 478 ? -5.355 8.443 18.648 1.00 92.88 478 ALA A N 1
ATOM 3414 C CA . ALA A 1 478 ? -6.659 8.330 17.992 1.00 92.88 478 ALA A CA 1
ATOM 3415 C C . ALA A 1 478 ? -7.503 9.612 18.120 1.00 92.88 478 ALA A C 1
ATOM 3417 O O . ALA A 1 478 ? -8.062 10.079 17.130 1.00 92.88 478 ALA A O 1
ATOM 3418 N N . ALA A 1 479 ? -7.551 10.219 19.309 1.00 90.75 479 ALA A N 1
ATOM 3419 C CA . ALA A 1 479 ? -8.274 11.472 19.526 1.00 90.75 479 ALA A CA 1
ATOM 3420 C C . ALA A 1 479 ? -7.661 12.640 18.730 1.00 90.75 479 ALA A C 1
ATOM 3422 O O . ALA A 1 479 ? -8.372 13.375 18.053 1.00 90.75 479 ALA A O 1
ATOM 3423 N N . GLN A 1 480 ? -6.331 12.770 18.724 1.00 92.50 480 GLN A N 1
ATOM 3424 C CA . GLN A 1 480 ? -5.630 13.782 17.925 1.00 92.50 480 GLN A CA 1
ATOM 3425 C C . GLN A 1 480 ? -5.826 13.582 16.417 1.00 92.50 480 GLN A C 1
ATOM 3427 O O . GLN A 1 480 ? -5.957 14.557 15.681 1.00 92.50 480 GLN A O 1
ATOM 3432 N N . ALA A 1 481 ? -5.845 12.333 15.946 1.00 92.31 481 ALA A N 1
ATOM 3433 C CA . ALA A 1 481 ? -6.177 12.019 14.563 1.00 92.31 481 ALA A CA 1
ATOM 3434 C C . ALA A 1 481 ? -7.592 12.474 14.196 1.00 92.31 481 ALA A C 1
ATOM 3436 O O . ALA A 1 481 ? -7.768 13.076 13.140 1.00 92.31 481 ALA A O 1
ATOM 3437 N N . LEU A 1 482 ? -8.571 12.244 15.078 1.00 91.19 482 LEU A N 1
ATOM 3438 C CA . LEU A 1 482 ? -9.953 12.666 14.860 1.00 91.19 482 LEU A CA 1
ATOM 3439 C C . LEU A 1 482 ? -10.070 14.191 14.743 1.00 91.19 482 LEU A C 1
ATOM 3441 O O . LEU A 1 482 ? -10.767 14.671 13.856 1.00 91.19 482 LEU A O 1
ATOM 3445 N N . VAL A 1 483 ? -9.340 14.952 15.568 1.00 90.88 483 VAL A N 1
ATOM 3446 C CA . VAL A 1 483 ? -9.280 16.423 15.450 1.00 90.88 483 VAL A CA 1
ATOM 3447 C C . VAL A 1 483 ? -8.785 16.849 14.081 1.00 90.88 483 VAL A C 1
ATOM 3449 O O . VAL A 1 483 ? -9.415 17.682 13.443 1.00 90.88 483 VAL A O 1
ATOM 3452 N N . ARG A 1 484 ? -7.694 16.250 13.597 1.00 90.69 484 ARG A N 1
ATOM 3453 C CA . ARG A 1 484 ? -7.126 16.616 12.292 1.00 90.69 484 ARG A CA 1
ATOM 3454 C C . ARG A 1 484 ? -8.079 16.304 11.143 1.00 90.69 484 ARG A C 1
ATOM 3456 O O . ARG A 1 484 ? -8.239 17.132 10.258 1.00 90.69 484 ARG A O 1
ATOM 3463 N N . VAL A 1 485 ? -8.743 15.151 11.196 1.00 88.25 485 VAL A N 1
ATOM 3464 C CA . VAL A 1 485 ? -9.788 14.773 10.233 1.00 88.25 485 VAL A CA 1
ATOM 3465 C C . VAL A 1 485 ? -10.953 15.768 10.273 1.00 88.25 485 VAL A C 1
ATOM 3467 O O . VAL A 1 485 ? -11.426 16.206 9.230 1.00 88.25 485 VAL A O 1
ATOM 3470 N N . ALA A 1 486 ? -11.372 16.192 11.468 1.00 86.94 486 ALA A N 1
ATOM 3471 C CA . ALA A 1 486 ? -12.421 17.193 11.635 1.00 86.94 486 ALA A CA 1
ATOM 3472 C C . ALA A 1 486 ? -12.021 18.600 11.157 1.00 86.94 486 ALA A C 1
ATOM 3474 O O . ALA A 1 486 ? -12.867 19.344 10.662 1.00 86.94 486 ALA A O 1
ATOM 3475 N N . ASP A 1 487 ? -10.752 18.975 11.309 1.00 87.06 487 ASP A N 1
ATOM 3476 C CA . ASP A 1 487 ? -10.221 20.249 10.823 1.00 87.06 487 ASP A CA 1
ATOM 3477 C C . ASP A 1 487 ? -10.104 20.279 9.294 1.00 87.06 487 ASP A C 1
ATOM 3479 O O . ASP A 1 487 ? -10.300 21.338 8.693 1.00 87.06 487 ASP A O 1
ATOM 3483 N N . ASP A 1 488 ? -9.820 19.137 8.660 1.00 84.81 488 ASP A N 1
ATOM 3484 C CA . ASP A 1 488 ? -9.813 19.027 7.200 1.00 84.81 488 ASP A CA 1
ATOM 3485 C C . ASP A 1 488 ? -11.226 19.251 6.627 1.00 84.81 488 ASP A C 1
ATOM 3487 O O . ASP A 1 488 ? -11.364 20.060 5.712 1.00 84.81 488 ASP A O 1
ATOM 3491 N N . PHE A 1 489 ? -12.289 18.712 7.250 1.00 82.56 489 PHE A N 1
ATOM 3492 C CA . PHE A 1 489 ? -13.675 19.031 6.853 1.00 82.56 489 PHE A CA 1
ATOM 3493 C C . PHE A 1 489 ? -13.985 20.536 6.907 1.00 82.56 489 PHE A C 1
ATOM 3495 O O . PHE A 1 489 ? -14.675 21.061 6.036 1.00 82.56 489 PHE A O 1
ATOM 3502 N N . ARG A 1 490 ? -13.439 21.266 7.892 1.00 83.94 490 ARG A N 1
ATOM 3503 C CA . ARG A 1 490 ? -13.665 22.716 8.034 1.00 83.94 490 ARG A CA 1
ATOM 3504 C C . ARG A 1 490 ? -13.051 23.523 6.889 1.00 83.94 490 ARG A C 1
ATOM 3506 O O . ARG A 1 490 ? -13.557 24.586 6.534 1.00 83.94 490 ARG A O 1
ATOM 3513 N N . ARG A 1 491 ? -11.926 23.066 6.337 1.00 80.06 491 ARG A N 1
ATOM 3514 C CA . ARG A 1 491 ? -11.240 23.775 5.244 1.00 80.06 491 ARG A CA 1
ATOM 3515 C C . ARG A 1 491 ? -12.016 23.695 3.931 1.00 80.06 491 ARG A C 1
ATOM 3517 O O . ARG A 1 491 ? -11.897 24.618 3.125 1.00 80.06 491 ARG A O 1
ATOM 3524 N N . ASP A 1 492 ? -12.835 22.660 3.771 1.00 67.44 492 ASP A N 1
ATOM 3525 C CA . ASP A 1 492 ? -13.595 22.391 2.550 1.00 67.44 492 ASP A CA 1
ATOM 3526 C C . ASP A 1 492 ? -15.009 23.007 2.550 1.00 67.44 492 ASP A C 1
ATOM 3528 O O . ASP A 1 492 ? -15.641 23.090 1.498 1.00 67.44 492 ASP A O 1
ATOM 3532 N N . GLU A 1 493 ? -15.471 23.590 3.668 1.00 62.88 493 GLU A N 1
ATOM 3533 C CA . GLU A 1 493 ? -16.747 24.336 3.764 1.00 62.88 493 GLU A CA 1
ATOM 3534 C C . GLU A 1 493 ? -16.824 25.595 2.869 1.00 62.88 493 GLU A C 1
ATOM 3536 O O . GLU A 1 493 ? -17.842 26.285 2.842 1.00 62.88 493 GLU A O 1
ATOM 3541 N N . HIS A 1 494 ? -15.776 25.907 2.100 1.00 58.38 494 HIS A N 1
ATOM 3542 C CA . HIS A 1 494 ? -15.877 26.795 0.941 1.00 58.38 494 HIS A CA 1
ATOM 3543 C C . HIS A 1 494 ? -15.998 25.950 -0.332 1.00 58.38 494 HIS A C 1
ATOM 3545 O O . HIS A 1 494 ? -14.992 25.786 -1.034 1.00 58.38 494 HIS A O 1
ATOM 3551 N N . PRO A 1 495 ? -17.199 25.437 -0.674 1.00 52.47 495 PRO A N 1
ATOM 3552 C CA . PRO A 1 495 ? -17.391 24.668 -1.888 1.00 52.47 495 PRO A CA 1
ATOM 3553 C C . PRO A 1 495 ? -17.036 25.570 -3.065 1.00 52.47 495 PRO A C 1
ATOM 3555 O O . PRO A 1 495 ? -17.770 26.494 -3.430 1.00 52.47 495 PRO A O 1
ATOM 3558 N N . ARG A 1 496 ? -15.873 25.328 -3.670 1.00 53.28 496 ARG A N 1
ATOM 3559 C CA . ARG A 1 496 ? -15.503 25.944 -4.941 1.00 53.28 496 ARG A CA 1
ATOM 3560 C C . ARG A 1 496 ? -16.350 25.289 -6.031 1.00 53.28 496 ARG A C 1
ATOM 3562 O O . ARG A 1 496 ? -15.873 24.435 -6.759 1.00 53.28 496 ARG A O 1
ATOM 3569 N N . GLY A 1 497 ? -17.614 25.703 -6.108 1.00 55.53 497 GLY A N 1
ATOM 3570 C CA . GLY A 1 497 ? -18.530 25.478 -7.222 1.00 55.53 497 GLY A CA 1
ATOM 3571 C C . GLY A 1 497 ? -18.901 24.021 -7.495 1.00 55.53 497 GLY A C 1
ATOM 3572 O O . GLY A 1 497 ? -18.325 23.433 -8.395 1.00 55.53 497 GLY A O 1
ATOM 3573 N N . GLY A 1 498 ? -19.912 23.496 -6.788 1.00 72.88 498 GLY A N 1
ATOM 3574 C CA . GLY A 1 498 ? -20.857 22.452 -7.243 1.00 72.88 498 GLY A CA 1
ATOM 3575 C C . GLY A 1 498 ? -20.322 21.172 -7.906 1.00 72.88 498 GLY A C 1
ATOM 3576 O O . GLY A 1 498 ? -21.102 20.463 -8.538 1.00 72.88 498 GLY A O 1
ATOM 3577 N N . GLY A 1 499 ? -19.024 20.890 -7.831 1.00 70.12 499 GLY A N 1
ATOM 3578 C CA . GLY A 1 499 ? -18.423 19.681 -8.375 1.00 70.12 499 GLY A CA 1
ATOM 3579 C C . GLY A 1 499 ? -18.703 18.480 -7.471 1.00 70.12 499 GLY A C 1
ATOM 3580 O O . GLY A 1 499 ? -18.879 18.662 -6.267 1.00 70.12 499 GLY A O 1
ATOM 3581 N N . PRO A 1 500 ? -18.745 17.258 -8.029 1.00 62.44 500 PRO A N 1
ATOM 3582 C CA . PRO A 1 500 ? -18.798 16.051 -7.218 1.00 62.44 500 PRO A CA 1
ATOM 3583 C C . PRO A 1 500 ? -17.591 16.007 -6.267 1.00 62.44 500 PRO A C 1
ATOM 3585 O O . PRO A 1 500 ? -16.509 16.460 -6.665 1.00 62.44 500 PRO A O 1
ATOM 3588 N N . PRO A 1 501 ? -17.766 15.457 -5.054 1.00 61.31 501 PRO A N 1
ATOM 3589 C CA . PRO A 1 501 ? -16.689 15.327 -4.082 1.00 61.31 501 PRO A CA 1
ATOM 3590 C C . PRO A 1 501 ? -15.495 14.623 -4.734 1.00 61.31 501 PRO A C 1
ATOM 3592 O O . PRO A 1 501 ? -15.644 13.605 -5.422 1.00 61.31 501 PRO A O 1
ATOM 3595 N N . GLU A 1 502 ? -14.297 15.196 -4.605 1.00 69.69 502 GLU A N 1
ATOM 3596 C CA . GLU A 1 502 ? -13.098 14.530 -5.115 1.00 69.69 502 GLU A CA 1
ATOM 3597 C C . GLU A 1 502 ? -12.884 13.228 -4.321 1.00 69.69 502 GLU A C 1
ATOM 3599 O O . GLU A 1 502 ? -13.125 13.194 -3.120 1.00 69.69 502 GLU A O 1
ATOM 3604 N N . GLN A 1 503 ? -12.334 12.171 -4.941 1.00 67.31 503 GLN A N 1
ATOM 3605 C CA . GLN A 1 503 ? -12.011 10.873 -4.294 1.00 67.31 503 GLN A CA 1
ATOM 3606 C C . GLN A 1 503 ? -11.224 10.968 -2.967 1.00 67.31 503 GLN A C 1
ATOM 3608 O O . GLN A 1 503 ? -11.036 9.967 -2.280 1.00 67.31 503 GLN A O 1
ATOM 3613 N N . ASN A 1 504 ? -10.669 12.138 -2.645 1.00 71.75 504 ASN A N 1
ATOM 3614 C CA . ASN A 1 504 ? -9.991 12.386 -1.383 1.00 71.75 504 ASN A CA 1
ATOM 3615 C C . ASN A 1 504 ? -10.972 12.436 -0.197 1.00 71.75 504 ASN A C 1
ATOM 3617 O O . ASN A 1 504 ? -10.571 12.040 0.894 1.00 71.75 504 ASN A O 1
ATOM 3621 N N . GLU A 1 505 ? -12.220 12.867 -0.403 1.00 79.69 505 GLU A N 1
ATOM 3622 C CA . GLU A 1 505 ? -13.227 13.012 0.659 1.00 79.69 505 GLU A CA 1
ATOM 3623 C C . GLU A 1 505 ? -13.646 11.656 1.244 1.00 79.69 505 GLU A C 1
ATOM 3625 O O . GLU A 1 505 ? -13.749 11.521 2.465 1.00 79.69 505 GLU A O 1
ATOM 3630 N N . ASP A 1 506 ? -13.750 10.619 0.405 1.00 85.62 506 ASP A N 1
ATOM 3631 C CA . ASP A 1 506 ? -14.120 9.263 0.833 1.00 85.62 506 ASP A CA 1
ATOM 3632 C C . ASP A 1 506 ? -13.162 8.714 1.907 1.00 85.62 506 ASP A C 1
ATOM 3634 O O . ASP A 1 506 ? -13.599 8.177 2.922 1.00 85.62 506 ASP A O 1
ATOM 3638 N N . TRP A 1 507 ? -11.842 8.901 1.753 1.00 86.31 507 TRP A N 1
ATOM 3639 C CA . TRP A 1 507 ? -10.878 8.404 2.750 1.00 86.31 507 TRP A CA 1
ATOM 3640 C C . TRP A 1 507 ? -10.915 9.182 4.061 1.00 86.31 507 TRP A C 1
ATOM 3642 O O . TRP A 1 507 ? -10.599 8.611 5.105 1.00 86.31 507 TRP A O 1
ATOM 3652 N N . VAL A 1 508 ? -11.247 10.474 4.016 1.00 88.25 508 VAL A N 1
ATOM 3653 C CA . VAL A 1 508 ? -11.370 11.308 5.220 1.00 88.25 508 VAL A CA 1
ATOM 3654 C C . VAL A 1 508 ? -12.577 10.839 6.029 1.00 88.25 508 VAL A C 1
ATOM 3656 O O . VAL A 1 508 ? -12.459 10.624 7.235 1.00 88.25 508 VAL A O 1
ATOM 3659 N N . LEU A 1 509 ? -13.706 10.600 5.358 1.00 89.31 509 LEU A N 1
ATOM 3660 C CA . LEU A 1 509 ? -14.931 10.074 5.962 1.00 89.31 509 LEU A CA 1
ATOM 3661 C C . LEU A 1 509 ? -14.725 8.664 6.517 1.00 89.31 509 LEU A C 1
ATOM 3663 O O . LEU A 1 509 ? -15.022 8.421 7.686 1.00 89.31 509 LEU A O 1
ATOM 3667 N N . ASP A 1 510 ? -14.132 7.764 5.732 1.00 89.25 510 ASP A N 1
ATOM 3668 C CA . ASP A 1 510 ? -13.832 6.403 6.178 1.00 89.25 510 ASP A CA 1
ATOM 3669 C C . ASP A 1 510 ? -12.876 6.404 7.386 1.00 89.25 510 ASP A C 1
ATOM 3671 O O . ASP A 1 510 ? -13.045 5.634 8.336 1.00 89.25 510 ASP A O 1
ATOM 3675 N N . ALA A 1 511 ? -11.864 7.283 7.392 1.00 89.31 511 ALA A N 1
ATOM 3676 C CA . ALA A 1 511 ? -10.974 7.452 8.539 1.00 89.31 511 ALA A CA 1
ATOM 3677 C C . ALA A 1 511 ? -11.727 7.967 9.769 1.00 89.31 511 ALA A C 1
ATOM 3679 O O . ALA A 1 511 ? -11.522 7.435 10.862 1.00 89.31 511 ALA A O 1
ATOM 3680 N N . ALA A 1 512 ? -12.603 8.961 9.602 1.00 90.88 512 ALA A N 1
ATOM 3681 C CA . ALA A 1 512 ? -13.434 9.501 10.672 1.00 90.88 512 ALA A CA 1
ATOM 3682 C C . ALA A 1 512 ? -14.314 8.411 11.298 1.00 90.88 512 ALA A C 1
ATOM 3684 O O . ALA A 1 512 ? -14.319 8.245 12.518 1.00 90.88 512 ALA A O 1
ATOM 3685 N N . GLU A 1 513 ? -15.002 7.629 10.464 1.00 91.75 513 GLU A N 1
ATOM 3686 C CA . GLU A 1 513 ? -15.880 6.543 10.899 1.00 91.75 513 GLU A CA 1
ATOM 3687 C C . GLU A 1 513 ? -15.105 5.479 11.689 1.00 91.75 513 GLU A C 1
ATOM 3689 O O . GLU A 1 513 ? -15.516 5.100 12.789 1.00 91.75 513 GLU A O 1
ATOM 3694 N N . MET A 1 514 ? -13.940 5.047 11.189 1.00 91.31 514 MET A N 1
ATOM 3695 C CA . MET A 1 514 ? -13.100 4.065 11.887 1.00 91.31 514 MET A CA 1
ATOM 3696 C C . MET A 1 514 ? -12.538 4.603 1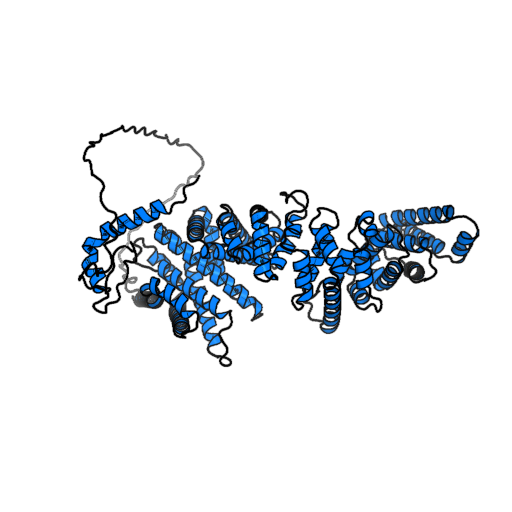3.212 1.00 91.31 514 MET A C 1
ATOM 3698 O O . MET A 1 514 ? -12.473 3.864 14.198 1.00 91.31 514 MET A O 1
ATOM 3702 N N . LEU A 1 515 ? -12.142 5.881 13.268 1.00 91.19 515 LEU A N 1
ATOM 3703 C CA . LEU A 1 515 ? -11.643 6.514 14.495 1.00 91.19 515 LEU A CA 1
ATOM 3704 C C . LEU A 1 515 ? -12.738 6.633 15.555 1.00 91.19 515 LEU A C 1
ATOM 3706 O O . LEU A 1 515 ? -12.501 6.275 16.710 1.00 91.19 515 LEU A O 1
ATOM 3710 N N . LEU A 1 516 ? -13.930 7.090 15.167 1.00 90.62 516 LEU A N 1
ATOM 3711 C CA . LEU A 1 516 ? -15.085 7.177 16.058 1.00 90.62 516 LEU A CA 1
ATOM 3712 C C . LEU A 1 516 ? -15.463 5.786 16.586 1.00 90.62 516 LEU A C 1
ATOM 3714 O O . LEU A 1 516 ? -15.573 5.598 17.796 1.00 90.62 516 LEU A O 1
ATOM 3718 N N . ALA A 1 517 ? -15.547 4.776 15.715 1.00 89.88 517 ALA A N 1
ATOM 3719 C CA . ALA A 1 517 ? -15.856 3.407 16.127 1.00 89.88 517 ALA A CA 1
ATOM 3720 C C . ALA A 1 517 ? -14.816 2.839 17.112 1.00 89.88 517 ALA A C 1
ATOM 3722 O O . ALA A 1 517 ? -15.168 2.195 18.106 1.00 89.88 517 ALA A O 1
ATOM 3723 N N . ALA A 1 518 ? -13.526 3.089 16.872 1.00 89.25 518 ALA A N 1
ATOM 3724 C CA . ALA A 1 518 ? -12.457 2.666 17.769 1.00 89.25 518 ALA A CA 1
ATOM 3725 C C . ALA A 1 518 ? -12.511 3.378 19.132 1.00 89.25 518 ALA A C 1
ATOM 3727 O O . ALA A 1 518 ? -12.393 2.722 20.172 1.00 89.25 518 ALA A O 1
ATOM 3728 N N . LEU A 1 519 ? -12.702 4.701 19.138 1.00 90.56 519 LEU A N 1
ATOM 3729 C CA . LEU A 1 519 ? -12.802 5.509 20.355 1.00 90.56 519 LEU A CA 1
ATOM 3730 C C . LEU A 1 519 ? -14.038 5.143 21.181 1.00 90.56 519 LEU A C 1
ATOM 3732 O O . LEU A 1 519 ? -13.929 5.040 22.405 1.00 90.56 519 LEU A O 1
ATOM 3736 N N . ASP A 1 520 ? -15.182 4.873 20.545 1.00 91.81 520 ASP A N 1
ATOM 3737 C CA . ASP A 1 520 ? -16.394 4.433 21.247 1.00 91.81 520 ASP A CA 1
ATOM 3738 C C . ASP A 1 520 ? -16.120 3.129 22.000 1.00 91.81 520 ASP A C 1
ATOM 3740 O O . ASP A 1 520 ? -16.356 3.045 23.201 1.00 91.81 520 ASP A O 1
ATOM 3744 N N . ARG A 1 521 ? -15.490 2.136 21.354 1.00 90.12 521 ARG A N 1
ATOM 3745 C CA . ARG A 1 521 ? -15.130 0.874 22.029 1.00 90.12 521 ARG A CA 1
ATOM 3746 C C . ARG A 1 521 ? -14.096 1.072 23.137 1.00 90.12 521 ARG A C 1
ATOM 3748 O O . ARG A 1 521 ? -14.204 0.457 24.201 1.00 90.12 521 ARG A O 1
ATOM 3755 N N . LEU A 1 522 ? -13.092 1.922 22.922 1.00 87.19 522 LEU A N 1
ATOM 3756 C CA . LEU A 1 522 ? -12.075 2.212 23.937 1.00 87.19 522 LEU A CA 1
ATOM 3757 C C . LEU A 1 522 ? -12.662 2.909 25.170 1.00 87.19 522 LEU A C 1
ATOM 3759 O O . LEU A 1 522 ? -12.183 2.644 26.269 1.00 87.19 522 LEU A O 1
ATOM 3763 N N . THR A 1 523 ? -13.709 3.718 25.007 1.00 87.25 523 THR A N 1
ATOM 3764 C CA . THR A 1 523 ? -14.365 4.478 26.088 1.00 87.25 523 THR A CA 1
ATOM 3765 C C . THR A 1 523 ? -15.641 3.828 26.632 1.00 87.25 523 THR A C 1
ATOM 3767 O O . THR A 1 523 ? -16.219 4.338 27.586 1.00 87.25 523 THR A O 1
ATOM 3770 N N . ASP A 1 524 ? -16.080 2.701 26.064 1.00 87.25 524 ASP A N 1
ATOM 3771 C CA . ASP A 1 524 ? -17.309 2.012 26.467 1.00 87.25 524 ASP A CA 1
ATOM 3772 C C . ASP A 1 524 ? -17.239 1.499 27.917 1.00 87.25 524 ASP A C 1
ATOM 3774 O O . ASP A 1 524 ? -16.569 0.502 28.215 1.00 87.25 524 ASP A O 1
ATOM 3778 N N . ALA A 1 525 ? -17.946 2.182 28.818 1.00 77.44 525 ALA A N 1
ATOM 3779 C CA . ALA A 1 525 ? -18.009 1.862 30.243 1.00 77.44 525 ALA A CA 1
ATOM 3780 C C . ALA A 1 525 ? -18.673 0.507 30.537 1.00 77.44 525 ALA A C 1
ATOM 3782 O O . ALA A 1 525 ? -18.455 -0.047 31.606 1.00 77.44 525 ALA A O 1
ATOM 3783 N N . THR A 1 526 ? -19.430 -0.060 29.590 1.00 80.75 526 THR A N 1
ATOM 3784 C CA . THR A 1 526 ? -20.103 -1.361 29.770 1.00 80.75 526 THR A CA 1
ATOM 3785 C C . THR A 1 526 ? -19.151 -2.560 29.726 1.00 80.75 526 THR A C 1
ATOM 3787 O O . THR A 1 526 ? -19.556 -3.687 29.991 1.00 80.75 526 THR A O 1
ATOM 3790 N N . ALA A 1 527 ? -17.881 -2.343 29.374 1.00 72.75 527 ALA A N 1
ATOM 3791 C CA . ALA A 1 527 ? -16.851 -3.367 29.475 1.00 72.75 527 ALA A CA 1
ATOM 3792 C C . ALA A 1 527 ? -16.227 -3.314 30.886 1.00 72.75 527 ALA A C 1
ATOM 3794 O O . ALA A 1 527 ? -15.303 -2.523 31.103 1.00 72.75 527 ALA A O 1
ATOM 3795 N N . ASP A 1 528 ? -16.771 -4.137 31.791 1.00 58.16 528 ASP A N 1
ATOM 3796 C CA . ASP A 1 528 ? -16.629 -4.244 33.267 1.00 58.16 528 ASP A CA 1
ATOM 3797 C C . ASP A 1 528 ? -15.209 -4.261 33.907 1.00 58.16 528 ASP A C 1
ATOM 3799 O O . ASP A 1 528 ? -15.064 -4.567 35.088 1.00 58.16 528 ASP A O 1
ATOM 3803 N N . ASP A 1 529 ? -14.137 -3.878 33.209 1.00 63.03 529 ASP A N 1
ATOM 3804 C CA . ASP A 1 529 ? -12.758 -4.159 33.653 1.00 63.03 529 ASP A CA 1
ATOM 3805 C C . ASP A 1 529 ? -11.951 -2.928 34.125 1.00 63.03 529 ASP A C 1
ATOM 3807 O O . ASP A 1 529 ? -10.719 -2.946 34.085 1.00 63.03 529 ASP A O 1
ATOM 3811 N N . GLY A 1 530 ? -12.586 -1.798 34.472 1.00 73.06 530 GLY A N 1
ATOM 3812 C CA . GLY A 1 530 ? -11.896 -0.552 34.886 1.00 73.06 530 GLY A CA 1
ATOM 3813 C C . GLY A 1 530 ? -11.018 0.101 33.802 1.00 73.06 530 GLY A C 1
ATOM 3814 O O . GLY A 1 530 ? -10.498 1.204 33.959 1.00 73.06 530 GLY A O 1
ATOM 3815 N N . GLY A 1 531 ? -10.861 -0.547 32.646 1.00 75.06 531 GLY A N 1
ATOM 3816 C CA . GLY A 1 531 ? -10.083 -0.007 31.548 1.00 75.06 531 GLY A CA 1
ATOM 3817 C C . GLY A 1 531 ? -10.711 1.262 30.973 1.00 75.06 531 GLY A C 1
ATOM 3818 O O . GLY A 1 531 ? -9.969 2.125 30.515 1.00 75.06 531 GLY A O 1
ATOM 3819 N N . ALA A 1 532 ? -12.046 1.384 30.946 1.00 82.94 532 ALA A N 1
ATOM 3820 C CA . ALA A 1 532 ? -12.709 2.566 30.382 1.00 82.94 532 ALA A CA 1
ATOM 3821 C C . ALA A 1 532 ? -12.226 3.832 31.103 1.00 82.94 532 ALA A C 1
ATOM 3823 O O . ALA A 1 532 ? -11.814 4.784 30.447 1.00 82.94 532 ALA A O 1
ATOM 3824 N N . ASP A 1 533 ? -12.107 3.773 32.432 1.00 81.31 533 ASP A N 1
ATOM 3825 C CA . ASP A 1 533 ? -11.542 4.849 33.248 1.00 81.31 533 ASP A CA 1
ATOM 3826 C C . ASP A 1 533 ? -10.081 5.155 32.908 1.00 81.31 533 ASP A C 1
ATOM 3828 O O . ASP A 1 533 ? -9.676 6.314 32.946 1.00 81.31 533 ASP A O 1
ATOM 3832 N N . ALA A 1 534 ? -9.280 4.156 32.525 1.00 83.56 534 ALA A N 1
ATOM 3833 C CA . ALA A 1 534 ? -7.904 4.376 32.077 1.00 83.56 534 ALA A CA 1
ATOM 3834 C C . ALA A 1 534 ? -7.840 5.095 30.717 1.00 83.56 534 ALA A C 1
ATOM 3836 O O . ALA A 1 534 ? -7.025 6.004 30.545 1.00 83.56 534 ALA A O 1
ATOM 3837 N N . ALA A 1 535 ? -8.710 4.732 29.768 1.00 84.81 535 ALA A N 1
ATOM 3838 C CA . ALA A 1 535 ? -8.802 5.410 28.474 1.00 84.81 535 ALA A CA 1
ATOM 3839 C C . ALA A 1 535 ? -9.313 6.851 28.636 1.00 84.81 535 ALA A C 1
ATOM 3841 O O . ALA A 1 535 ? -8.705 7.790 28.123 1.00 84.81 535 ALA A O 1
ATOM 3842 N N . LEU A 1 536 ? -10.380 7.031 29.415 1.00 85.25 536 LEU A N 1
ATOM 3843 C CA . LEU A 1 536 ? -10.927 8.336 29.779 1.00 85.25 536 LEU A CA 1
ATOM 3844 C C . LEU A 1 536 ? -9.898 9.172 30.561 1.00 85.25 536 LEU A C 1
ATOM 3846 O O . LEU A 1 536 ? -9.730 10.359 30.299 1.00 85.25 536 LEU A O 1
ATOM 3850 N N . GLY A 1 537 ? -9.132 8.552 31.459 1.00 86.06 537 GLY A N 1
ATOM 3851 C CA . GLY A 1 537 ? -8.017 9.172 32.174 1.00 86.06 537 GLY A CA 1
ATOM 3852 C C . GLY A 1 537 ? -6.908 9.653 31.236 1.00 86.06 537 GLY A C 1
ATOM 3853 O O . GLY A 1 537 ? -6.429 10.775 31.375 1.00 86.06 537 GLY A O 1
ATOM 3854 N N . ALA A 1 538 ? -6.545 8.859 30.225 1.00 86.19 538 ALA A N 1
ATOM 3855 C CA . ALA A 1 538 ? -5.558 9.257 29.220 1.00 86.19 538 ALA A CA 1
ATOM 3856 C C . ALA A 1 538 ? -6.003 10.487 28.407 1.00 86.19 538 ALA A C 1
ATOM 3858 O O . ALA A 1 538 ? -5.159 11.311 28.042 1.00 86.19 538 ALA A O 1
ATOM 3859 N N . LEU A 1 539 ? -7.307 10.608 28.138 1.00 87.00 539 LEU A N 1
ATOM 3860 C CA . LEU A 1 539 ? -7.917 11.765 27.477 1.00 87.00 539 LEU A CA 1
ATOM 3861 C C . LEU A 1 539 ? -7.928 12.984 28.404 1.00 87.00 539 LEU A C 1
ATOM 3863 O O . LEU A 1 539 ? -7.465 14.047 27.997 1.00 87.00 539 LEU A O 1
ATOM 3867 N N . ARG A 1 540 ? -8.347 12.805 29.665 1.00 86.12 540 ARG A N 1
ATOM 3868 C CA . ARG A 1 540 ? -8.341 13.839 30.715 1.00 86.12 540 ARG A CA 1
ATOM 3869 C C . ARG A 1 540 ? -6.974 14.502 30.883 1.00 86.12 540 ARG A C 1
ATOM 3871 O O . ARG A 1 540 ? -6.887 15.719 31.014 1.00 86.12 540 ARG A O 1
ATOM 3878 N N . GLU A 1 541 ? -5.897 13.727 30.833 1.00 86.88 541 GLU A N 1
ATOM 3879 C CA . GLU A 1 541 ? -4.527 14.248 30.938 1.00 86.88 541 GLU A CA 1
ATOM 3880 C C . GLU A 1 541 ? -4.118 15.189 29.787 1.00 86.88 541 GLU A C 1
ATOM 3882 O O . GLU A 1 541 ? -3.067 15.819 29.870 1.00 86.88 541 GLU A O 1
ATOM 3887 N N . SER A 1 542 ? -4.920 15.293 28.722 1.00 83.31 542 SER A N 1
ATOM 3888 C CA . SER A 1 542 ? -4.700 16.260 27.637 1.00 83.31 542 SER A CA 1
ATOM 3889 C C . SER A 1 542 ? -5.196 17.673 27.988 1.00 83.31 542 SER A C 1
ATOM 3891 O O . SER A 1 542 ? -4.884 18.614 27.266 1.00 83.31 542 SER A O 1
ATOM 3893 N N . GLY A 1 543 ? -5.931 17.831 29.095 1.00 86.19 543 GLY A N 1
ATOM 3894 C CA . GLY A 1 543 ? -6.504 19.100 29.548 1.00 86.19 543 GLY A CA 1
ATOM 3895 C C . GLY A 1 543 ? -7.907 19.387 28.986 1.00 86.19 543 GLY A C 1
ATOM 3896 O O . GLY A 1 543 ? -8.330 18.754 28.014 1.00 86.19 543 GLY A O 1
ATOM 3897 N N . PRO A 1 544 ? -8.640 20.342 29.587 1.00 80.94 544 PRO A N 1
ATOM 3898 C CA . PRO A 1 544 ? -10.032 20.636 29.233 1.00 80.94 544 PRO A CA 1
ATOM 3899 C C . PRO A 1 544 ? -10.182 21.216 27.820 1.00 80.94 544 PRO A C 1
ATOM 3901 O O . PRO A 1 544 ? -11.122 20.866 27.114 1.00 80.94 544 PRO A O 1
ATOM 3904 N N . GLU A 1 545 ? -9.230 22.035 27.361 1.00 82.62 545 GLU A N 1
ATOM 3905 C CA . GLU A 1 545 ? -9.237 22.590 25.997 1.00 82.62 545 GLU A CA 1
ATOM 3906 C C . GLU A 1 545 ? -9.114 21.491 24.931 1.00 82.62 545 GLU A C 1
ATOM 3908 O O . GLU A 1 545 ? -9.800 21.514 23.907 1.00 82.62 545 GLU A O 1
ATOM 3913 N N . ALA A 1 546 ? -8.274 20.482 25.186 1.00 83.12 546 ALA A N 1
ATOM 3914 C CA . ALA A 1 546 ? -8.127 19.340 24.292 1.00 83.12 546 ALA A CA 1
ATOM 3915 C C . ALA A 1 546 ? -9.387 18.467 24.285 1.00 83.12 546 ALA A C 1
ATOM 3917 O O . ALA A 1 546 ? -9.812 18.044 23.214 1.00 83.12 546 ALA A O 1
ATOM 3918 N N . LEU A 1 547 ? -10.009 18.237 25.450 1.00 81.31 547 LEU A N 1
ATOM 3919 C CA . LEU A 1 547 ? -11.285 17.519 25.542 1.00 81.31 547 LEU A CA 1
ATOM 3920 C C . LEU A 1 547 ? -12.385 18.223 24.746 1.00 81.31 547 LEU A C 1
ATOM 3922 O O . LEU A 1 547 ? -13.032 17.567 23.938 1.00 81.31 547 LEU A O 1
ATOM 3926 N N . GLN A 1 548 ? -12.530 19.545 24.888 1.00 85.88 548 GLN A N 1
ATOM 3927 C CA . GLN A 1 548 ? -13.482 20.317 24.085 1.00 85.88 548 GLN A CA 1
ATOM 3928 C C . GLN A 1 548 ? -13.195 20.160 22.588 1.00 85.88 548 GLN A C 1
ATOM 3930 O O . GLN A 1 548 ? -14.100 19.897 21.802 1.00 85.88 548 GLN A O 1
ATOM 3935 N N . THR A 1 549 ? -11.921 20.244 22.195 1.00 85.69 549 THR A N 1
ATOM 3936 C CA . THR A 1 549 ? -11.506 20.052 20.799 1.00 85.69 549 THR A CA 1
ATOM 3937 C C . THR A 1 549 ? -11.864 18.648 20.291 1.00 85.69 549 THR A C 1
ATOM 3939 O O . THR A 1 549 ? -12.273 18.499 19.140 1.00 85.69 549 THR A O 1
ATOM 3942 N N . PHE A 1 550 ? -11.751 17.616 21.135 1.00 85.19 550 PHE A N 1
ATOM 3943 C CA . PHE A 1 550 ? -12.153 16.246 20.804 1.00 85.19 550 PHE A CA 1
ATOM 3944 C C . PHE A 1 550 ? -13.669 16.105 20.654 1.00 85.19 550 PHE A C 1
ATOM 3946 O O . PHE A 1 550 ? -14.109 15.494 19.679 1.00 85.19 550 PHE A O 1
ATOM 3953 N N . THR A 1 551 ? -14.456 16.687 21.562 1.00 86.56 551 THR A N 1
ATOM 3954 C CA . THR A 1 551 ? -15.925 16.719 21.478 1.00 86.56 551 THR A CA 1
ATOM 3955 C C . THR A 1 551 ? -16.370 17.380 20.180 1.00 86.56 551 THR A C 1
ATOM 3957 O O . THR A 1 551 ? -17.082 16.781 19.376 1.00 86.56 551 THR A O 1
ATOM 3960 N N . ASP A 1 552 ? -15.865 18.584 19.930 1.00 86.00 552 ASP A N 1
ATOM 3961 C CA . ASP A 1 552 ? -16.145 19.377 18.742 1.00 86.00 552 ASP A CA 1
ATOM 3962 C C . ASP A 1 552 ? -15.782 18.623 17.453 1.00 86.00 552 ASP A C 1
ATOM 3964 O O . ASP A 1 552 ? -16.534 18.634 16.476 1.00 86.00 552 ASP A O 1
ATOM 3968 N N . ALA A 1 553 ? -14.632 17.944 17.446 1.00 86.38 553 ALA A N 1
ATOM 3969 C CA . ALA A 1 553 ? -14.189 17.133 16.321 1.00 86.38 553 ALA A CA 1
ATOM 3970 C C . ALA A 1 553 ? -15.093 15.918 16.086 1.00 86.38 553 ALA A C 1
ATOM 3972 O O . ALA A 1 553 ? -15.435 15.628 14.939 1.00 86.38 553 ALA A O 1
ATOM 3973 N N . ALA A 1 554 ? -15.510 15.229 17.152 1.00 84.25 554 ALA A N 1
ATOM 3974 C CA . ALA A 1 554 ? -16.414 14.090 17.058 1.00 84.25 554 ALA A CA 1
ATOM 3975 C C . ALA A 1 554 ? -17.782 14.500 16.500 1.00 84.25 554 ALA A C 1
ATOM 3977 O O . ALA A 1 554 ? -18.286 13.848 15.586 1.00 84.25 554 ALA A O 1
ATOM 3978 N N . VAL A 1 555 ? -18.344 15.613 16.985 1.00 87.31 555 VAL A N 1
ATOM 3979 C CA . VAL A 1 555 ? -19.614 16.168 16.493 1.00 87.31 555 VAL A CA 1
ATOM 3980 C C . VAL A 1 555 ? -19.505 16.574 15.023 1.00 87.31 555 VAL A C 1
ATOM 3982 O O . VAL A 1 555 ? -20.380 16.233 14.229 1.00 87.31 555 VAL A O 1
ATOM 3985 N N . ARG A 1 556 ? -18.417 17.246 14.621 1.00 87.19 556 ARG A N 1
ATOM 3986 C CA . ARG A 1 556 ? -18.194 17.626 13.214 1.00 87.19 556 ARG A CA 1
ATOM 3987 C C . ARG A 1 556 ? -18.061 16.418 12.296 1.00 87.19 556 ARG A C 1
ATOM 3989 O O . ARG A 1 556 ? -18.733 16.359 11.272 1.00 87.19 556 ARG A O 1
ATOM 3996 N N . ALA A 1 557 ? -17.233 15.446 12.673 1.00 84.44 557 ALA A N 1
ATOM 3997 C CA . ALA A 1 557 ? -17.075 14.205 11.922 1.00 84.44 557 ALA A CA 1
ATOM 3998 C C . ALA A 1 557 ? -18.415 13.464 11.767 1.00 84.44 557 ALA A C 1
ATOM 4000 O O . ALA A 1 557 ? -18.736 12.985 10.681 1.00 84.44 557 ALA A O 1
ATOM 4001 N N . ALA A 1 558 ? -19.230 13.430 12.825 1.00 84.25 558 ALA A N 1
ATOM 4002 C CA . ALA A 1 558 ? -20.577 12.870 12.780 1.00 84.25 558 ALA A CA 1
ATOM 4003 C C . ALA A 1 558 ? -21.486 13.614 11.798 1.00 84.25 558 ALA A C 1
ATOM 4005 O O . ALA A 1 558 ? -22.167 12.986 10.991 1.00 84.25 558 ALA A O 1
ATOM 4006 N N . GLY A 1 559 ? -21.480 14.949 11.858 1.00 86.31 559 GLY A N 1
ATOM 4007 C CA . GLY A 1 559 ? -22.252 15.802 10.960 1.00 86.31 559 GLY A CA 1
ATOM 4008 C C . GLY A 1 559 ? -21.884 15.572 9.496 1.00 86.31 559 GLY A C 1
ATOM 4009 O O . GLY A 1 559 ? -22.777 15.379 8.674 1.00 86.31 559 GLY A O 1
ATOM 4010 N N . ALA A 1 560 ? -20.587 15.499 9.184 1.00 86.56 560 ALA A N 1
ATOM 4011 C CA . ALA A 1 560 ? -20.095 15.210 7.837 1.00 86.56 560 ALA A CA 1
ATOM 4012 C C . ALA A 1 560 ? -20.552 13.826 7.341 1.00 86.56 560 ALA A C 1
ATOM 4014 O O . ALA A 1 560 ? -21.083 13.705 6.237 1.00 86.56 560 ALA A O 1
ATOM 4015 N N . LEU A 1 561 ? -20.437 12.791 8.182 1.00 84.06 561 LEU A N 1
ATOM 4016 C CA . LEU A 1 561 ? -20.907 11.441 7.852 1.00 84.06 561 LEU A CA 1
ATOM 4017 C C . LEU A 1 561 ? -22.423 11.400 7.601 1.00 84.06 561 LEU A C 1
ATOM 4019 O O . LEU A 1 561 ? -22.874 10.728 6.675 1.00 84.06 561 LEU A O 1
ATOM 4023 N N . LEU A 1 562 ? -23.223 12.119 8.394 1.00 84.75 562 LEU A N 1
ATOM 4024 C CA . LEU A 1 562 ? -24.677 12.200 8.212 1.00 84.75 562 LEU A CA 1
ATOM 4025 C C . LEU A 1 562 ? -25.073 12.991 6.957 1.00 84.75 562 LEU A C 1
ATOM 4027 O O . LEU A 1 562 ? -26.026 12.609 6.274 1.00 84.75 562 LEU A O 1
ATOM 4031 N N . ALA A 1 563 ? -24.343 14.059 6.633 1.00 85.12 563 ALA A N 1
ATOM 4032 C CA . ALA A 1 563 ? -24.582 14.860 5.436 1.00 85.12 563 ALA A CA 1
ATOM 4033 C C . ALA A 1 563 ? -24.369 14.030 4.162 1.00 85.12 563 ALA A C 1
ATOM 4035 O O . ALA A 1 563 ? -25.267 13.951 3.328 1.00 85.12 563 ALA A O 1
ATOM 4036 N N . VAL A 1 564 ? -23.239 13.319 4.065 1.00 83.44 564 VAL A N 1
ATOM 4037 C CA . VAL A 1 564 ? -22.914 12.454 2.914 1.00 83.44 564 VAL A CA 1
ATOM 4038 C C . VAL A 1 564 ? -23.931 11.322 2.757 1.00 83.44 564 VAL A C 1
ATOM 4040 O O . VAL A 1 564 ? -24.333 10.982 1.647 1.00 83.44 564 VAL A O 1
ATOM 4043 N N . ARG A 1 565 ? -24.411 10.767 3.876 1.00 76.44 565 ARG A N 1
ATOM 4044 C CA . ARG A 1 565 ? -25.452 9.726 3.895 1.00 76.44 565 ARG A CA 1
ATOM 4045 C C . ARG A 1 565 ? -26.802 10.192 3.360 1.00 76.44 565 ARG A C 1
ATOM 4047 O O . ARG A 1 565 ? -27.571 9.367 2.876 1.00 76.44 565 ARG A O 1
ATOM 4054 N N . SER A 1 566 ? -27.097 11.483 3.460 1.00 78.31 566 SER A N 1
ATOM 4055 C CA . SER A 1 566 ? -28.408 12.033 3.113 1.00 78.31 566 SER A CA 1
ATOM 4056 C C . SER A 1 566 ? -28.567 12.328 1.616 1.00 78.31 566 SER A C 1
ATOM 4058 O O . SER A 1 566 ? -29.693 12.510 1.162 1.00 78.31 566 SER A O 1
ATOM 4060 N N . ASP A 1 567 ? -27.480 12.340 0.836 1.00 78.00 567 ASP A N 1
ATOM 4061 C CA . ASP A 1 567 ? -27.482 12.882 -0.534 1.00 78.00 567 ASP A CA 1
ATOM 4062 C C . ASP A 1 567 ? -27.929 11.889 -1.634 1.00 78.00 567 ASP A C 1
ATOM 4064 O O . ASP A 1 567 ? -27.806 12.159 -2.825 1.00 78.00 567 ASP A O 1
ATOM 4068 N N . GLY A 1 568 ? -28.477 10.722 -1.266 1.00 69.19 568 GLY A N 1
ATOM 4069 C CA . GLY A 1 568 ? -29.251 9.849 -2.169 1.00 69.19 568 GLY A CA 1
ATOM 4070 C C . GLY A 1 568 ? -28.553 9.366 -3.454 1.00 69.19 568 GLY A C 1
ATOM 4071 O O . GLY A 1 568 ? -29.228 8.914 -4.381 1.00 69.19 568 GLY A O 1
ATOM 4072 N N . GLY A 1 569 ? -27.223 9.466 -3.548 1.00 77.62 569 GLY A N 1
ATOM 4073 C CA . GLY A 1 569 ? -26.471 9.100 -4.748 1.00 77.62 569 GLY A CA 1
ATOM 4074 C C . GLY A 1 569 ? -26.626 7.617 -5.130 1.00 77.62 569 GLY A C 1
ATOM 4075 O O . GLY A 1 569 ? -26.994 6.796 -4.299 1.00 77.62 569 GLY A O 1
ATOM 4076 N N . P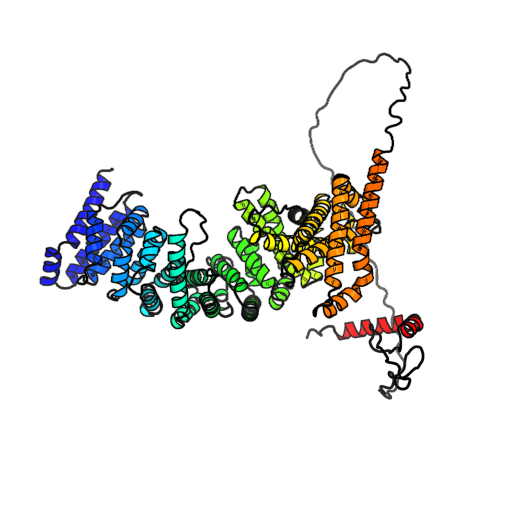RO A 1 570 ? -26.297 7.207 -6.366 1.00 57.12 570 PRO A N 1
ATOM 4077 C CA . PRO A 1 570 ? -26.488 5.832 -6.861 1.00 57.12 570 PRO A CA 1
ATOM 4078 C C . PRO A 1 570 ? -25.688 4.732 -6.120 1.00 57.12 570 PRO A C 1
ATOM 4080 O O . PRO A 1 570 ? -25.870 3.551 -6.404 1.00 57.12 570 PRO A O 1
ATOM 4083 N N . GLY A 1 571 ? -24.826 5.088 -5.158 1.00 58.16 571 GLY A N 1
ATOM 4084 C CA . GLY A 1 571 ? -24.213 4.159 -4.194 1.00 58.16 571 GLY A CA 1
ATOM 4085 C C . GLY A 1 571 ? -24.985 4.003 -2.872 1.00 58.16 571 GLY A C 1
ATOM 4086 O O . GLY A 1 571 ? -24.657 3.121 -2.075 1.00 58.16 571 GLY A O 1
ATOM 4087 N N . ALA A 1 572 ? -26.015 4.822 -2.646 1.00 57.28 572 ALA A N 1
ATOM 4088 C CA . ALA A 1 572 ? -26.781 4.892 -1.410 1.00 57.28 572 ALA A CA 1
ATOM 4089 C C . ALA A 1 572 ? -27.508 3.583 -1.101 1.00 57.28 572 ALA A C 1
ATOM 4091 O O . ALA A 1 572 ? -27.526 3.219 0.056 1.00 57.28 572 ALA A O 1
ATOM 4092 N N . GLU A 1 573 ? -27.993 2.805 -2.077 1.00 59.91 573 GLU A N 1
ATOM 4093 C CA . GLU A 1 573 ? -28.691 1.535 -1.785 1.00 59.91 573 GLU A CA 1
ATOM 4094 C C . GLU A 1 573 ? -27.758 0.431 -1.248 1.00 59.91 573 GLU A C 1
ATOM 4096 O O . GLU A 1 573 ? -28.126 -0.336 -0.353 1.00 59.91 573 GLU A O 1
ATOM 4101 N N . ALA A 1 574 ? -26.533 0.324 -1.779 1.00 58.66 574 ALA A N 1
ATOM 4102 C CA . ALA A 1 574 ? -25.547 -0.658 -1.311 1.00 58.66 574 ALA A CA 1
ATOM 4103 C C . ALA A 1 574 ? -24.961 -0.257 0.054 1.00 58.66 574 ALA A C 1
ATOM 4105 O O . ALA A 1 574 ? -24.664 -1.119 0.890 1.00 58.66 574 ALA A O 1
ATOM 4106 N N . TYR A 1 575 ? -24.832 1.052 0.282 1.00 52.25 575 TYR A N 1
ATOM 4107 C CA . TYR A 1 575 ? -24.431 1.632 1.557 1.00 52.25 575 TYR A CA 1
ATOM 4108 C C . TYR A 1 575 ? -25.565 1.545 2.599 1.00 52.25 575 TYR A C 1
ATOM 4110 O O . TYR A 1 575 ? -25.319 1.072 3.703 1.00 52.25 575 TYR A O 1
ATOM 4118 N N . GLU A 1 576 ? -26.819 1.834 2.233 1.00 48.44 576 GLU A N 1
ATOM 4119 C CA . GLU A 1 576 ? -28.044 1.619 3.026 1.00 48.44 576 GLU A CA 1
ATOM 4120 C C . GLU A 1 576 ? -28.198 0.150 3.418 1.00 48.44 576 GLU A C 1
ATOM 4122 O O . GLU A 1 576 ? -28.560 -0.143 4.550 1.00 48.44 576 GLU A O 1
ATOM 4127 N N . GLN A 1 577 ? -27.886 -0.809 2.539 1.00 56.66 577 GLN A N 1
ATOM 4128 C CA . GLN A 1 577 ? -27.946 -2.233 2.892 1.00 56.66 577 GLN A CA 1
ATOM 4129 C C . GLN A 1 577 ? -26.896 -2.666 3.927 1.00 56.66 577 GLN A C 1
ATOM 4131 O O . GLN A 1 577 ? -27.166 -3.607 4.683 1.00 56.66 577 GLN A O 1
ATOM 4136 N N . ARG A 1 578 ? -25.724 -2.011 3.982 1.00 56.59 578 ARG A N 1
ATOM 4137 C CA . ARG A 1 578 ? -24.768 -2.163 5.097 1.00 56.59 578 ARG A CA 1
ATOM 4138 C C . ARG A 1 578 ? -25.242 -1.400 6.336 1.00 56.59 578 ARG A C 1
ATOM 4140 O O . ARG A 1 578 ? -25.182 -1.956 7.427 1.00 56.59 578 ARG A O 1
ATOM 4147 N N . LEU A 1 579 ? -25.786 -0.193 6.170 1.00 46.81 579 LEU A N 1
ATOM 4148 C CA . LEU A 1 579 ? -26.292 0.647 7.260 1.00 46.81 579 LEU A CA 1
ATOM 4149 C C . LEU A 1 579 ? -27.478 0.029 7.998 1.00 46.81 579 LEU A C 1
ATOM 4151 O O . LEU A 1 579 ? -27.481 0.015 9.220 1.00 46.81 579 LEU A O 1
ATOM 4155 N N . LEU A 1 580 ? -28.440 -0.560 7.290 1.00 54.00 580 LEU A N 1
ATOM 4156 C CA . LEU A 1 580 ? -29.609 -1.240 7.863 1.00 54.00 580 LEU A CA 1
ATOM 4157 C C . LEU A 1 580 ? -29.228 -2.445 8.749 1.00 54.00 580 LEU A C 1
ATOM 4159 O O . LEU A 1 580 ? -30.084 -2.989 9.449 1.00 54.00 580 LEU A O 1
ATOM 4163 N N . GLN A 1 581 ? -27.968 -2.900 8.712 1.00 58.91 581 GLN A N 1
ATOM 4164 C CA . GLN A 1 581 ? -27.439 -3.923 9.622 1.00 58.91 581 GLN A CA 1
ATOM 4165 C C . GLN A 1 581 ? -26.799 -3.327 10.894 1.00 58.91 581 GLN A C 1
ATOM 4167 O O . GLN A 1 581 ? -26.770 -4.026 11.904 1.00 58.91 581 GLN A O 1
ATOM 4172 N N . ASP A 1 582 ? -26.380 -2.053 10.878 1.00 57.41 582 ASP A N 1
ATOM 4173 C CA . ASP A 1 582 ? -25.648 -1.346 11.954 1.00 57.41 582 ASP A CA 1
ATOM 4174 C C . ASP A 1 582 ? -26.356 -0.064 12.474 1.00 57.41 582 ASP A C 1
ATOM 4176 O O . ASP A 1 582 ? -25.827 0.666 13.315 1.00 57.41 582 ASP A O 1
ATOM 4180 N N . GLU A 1 583 ? -27.576 0.211 12.005 1.00 44.25 583 GLU A N 1
ATOM 4181 C CA . GLU A 1 583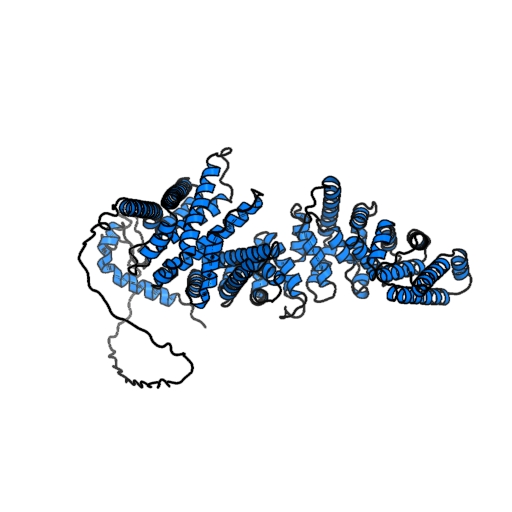 ? -28.309 1.488 12.103 1.00 44.25 583 GLU A CA 1
ATOM 4182 C C . GLU A 1 583 ? -28.452 2.065 13.522 1.00 44.25 583 GLU A C 1
ATOM 4184 O O . GLU A 1 583 ? -28.317 3.271 13.724 1.00 44.25 583 GLU A O 1
ATOM 4189 N N . ALA A 1 584 ? -28.675 1.214 14.527 1.00 53.84 584 ALA A N 1
ATOM 4190 C CA . ALA A 1 584 ? -28.801 1.662 15.916 1.00 53.84 584 ALA A CA 1
ATOM 4191 C C . ALA A 1 584 ? -27.450 2.035 16.550 1.00 53.84 584 ALA A C 1
ATOM 4193 O O . ALA A 1 584 ? -27.408 2.778 17.526 1.00 53.84 584 ALA A O 1
ATOM 4194 N N . LEU A 1 585 ? -26.342 1.514 16.017 1.00 55.34 585 LEU A N 1
ATOM 4195 C CA . LEU A 1 585 ? -24.999 1.763 16.530 1.00 55.34 585 LEU A CA 1
ATOM 4196 C C . LEU A 1 585 ? -24.354 2.961 15.834 1.00 55.34 585 LEU A C 1
ATOM 4198 O O . LEU A 1 585 ? -23.733 3.775 16.506 1.00 55.34 585 LEU A O 1
ATOM 4202 N N . ALA A 1 586 ? -24.520 3.099 14.518 1.00 57.78 586 ALA A N 1
ATOM 4203 C CA . ALA A 1 586 ? -23.830 4.125 13.738 1.00 57.78 586 ALA A CA 1
ATOM 4204 C C . ALA A 1 586 ? -24.386 5.547 13.943 1.00 57.78 586 ALA A C 1
ATOM 4206 O O . ALA A 1 586 ? -23.613 6.501 13.913 1.00 57.78 586 ALA A O 1
ATOM 4207 N N . ALA A 1 587 ? -25.699 5.702 14.157 1.00 63.41 587 ALA A N 1
ATOM 4208 C CA . ALA A 1 587 ? -26.315 7.014 14.391 1.00 63.41 587 ALA A CA 1
ATOM 4209 C C . ALA A 1 587 ? -26.107 7.522 15.831 1.00 63.41 587 ALA A C 1
ATOM 4211 O O . ALA A 1 587 ? -25.983 8.722 16.056 1.00 63.41 587 ALA A O 1
ATOM 4212 N N . ASP A 1 588 ? -26.039 6.606 16.798 1.00 79.62 588 ASP A N 1
ATOM 4213 C CA . ASP A 1 588 ? -25.920 6.929 18.223 1.00 79.62 588 ASP A CA 1
ATOM 4214 C C . ASP A 1 588 ? -24.455 7.080 18.671 1.00 79.62 588 ASP A C 1
ATOM 4216 O O . ASP A 1 588 ? -24.142 7.861 19.564 1.00 79.62 588 ASP A O 1
ATOM 4220 N N . MET A 1 589 ? -23.518 6.373 18.029 1.00 83.56 589 MET A N 1
ATOM 4221 C CA . MET A 1 589 ? -22.113 6.317 18.453 1.00 83.56 589 MET A CA 1
ATOM 4222 C C . MET A 1 589 ? -21.425 7.689 18.587 1.00 83.56 589 MET A C 1
ATOM 4224 O O . MET A 1 589 ? -20.795 7.911 19.626 1.00 83.56 589 MET A O 1
ATOM 4228 N N . PRO A 1 590 ? -21.551 8.638 17.641 1.00 75.81 590 PRO A N 1
ATOM 4229 C CA . PRO A 1 590 ? -20.897 9.931 17.802 1.00 75.81 590 PRO A CA 1
ATOM 4230 C C . PRO A 1 590 ? -21.511 10.781 18.920 1.00 75.81 590 PRO A C 1
ATOM 4232 O O . PRO A 1 590 ? -20.780 11.456 19.642 1.00 75.81 590 PRO A O 1
ATOM 4235 N N . LEU A 1 591 ? -22.833 10.698 19.115 1.00 78.38 591 LEU A N 1
ATOM 4236 C CA . LEU A 1 591 ? -23.532 11.369 20.215 1.00 78.38 591 LEU A CA 1
ATOM 4237 C C . LEU A 1 591 ? -23.121 10.779 21.565 1.00 78.38 591 LEU A C 1
ATOM 4239 O O . LEU A 1 591 ? -22.818 11.524 22.491 1.00 78.38 591 LEU A O 1
ATOM 4243 N N . ARG A 1 592 ? -23.021 9.449 21.672 1.00 85.31 592 ARG A N 1
ATOM 4244 C CA . ARG A 1 592 ? -22.506 8.783 22.878 1.00 85.31 592 ARG A CA 1
ATOM 4245 C C . ARG A 1 592 ? -21.092 9.222 23.224 1.00 85.31 592 ARG A C 1
ATOM 4247 O O . ARG A 1 592 ? -20.801 9.447 24.395 1.00 85.31 592 ARG A O 1
ATOM 4254 N N . LEU A 1 593 ? -20.215 9.330 22.227 1.00 82.69 593 LEU A N 1
ATOM 4255 C CA . LEU A 1 593 ? -18.851 9.813 22.428 1.00 82.69 593 LEU A CA 1
ATOM 4256 C C . LEU A 1 593 ? -18.832 11.269 22.893 1.00 82.69 593 LEU A C 1
ATOM 4258 O O . LEU A 1 593 ? -18.133 11.570 23.857 1.00 82.69 593 LEU A O 1
ATOM 4262 N N . ALA A 1 594 ? -19.620 12.140 22.258 1.00 79.69 594 ALA A N 1
ATOM 4263 C CA . ALA A 1 594 ? -19.743 13.539 22.654 1.00 79.69 594 ALA A CA 1
ATOM 4264 C C . ALA A 1 594 ? -20.232 13.675 24.106 1.00 79.69 594 ALA A C 1
ATOM 4266 O O . ALA A 1 594 ? -19.552 14.308 24.909 1.00 79.69 594 ALA A O 1
ATOM 4267 N N . MET A 1 595 ? -21.314 12.978 24.476 1.00 85.19 595 MET A N 1
ATOM 4268 C CA . MET A 1 595 ? -21.829 12.959 25.853 1.00 85.19 595 MET A CA 1
ATOM 4269 C C . MET A 1 595 ? -20.772 12.470 26.851 1.00 85.19 595 MET A C 1
ATOM 4271 O O . MET A 1 595 ? -20.572 13.088 27.890 1.00 85.19 595 MET A O 1
ATOM 4275 N N . ARG A 1 596 ? -20.022 11.403 26.528 1.00 85.00 596 ARG A N 1
ATOM 4276 C CA . ARG A 1 596 ? -18.936 10.922 27.400 1.00 85.00 596 ARG A CA 1
ATOM 4277 C C . ARG A 1 596 ? -17.828 11.958 27.567 1.00 85.00 596 ARG A C 1
ATOM 4279 O O . ARG A 1 596 ? -17.282 12.076 28.659 1.00 85.00 596 ARG A O 1
ATOM 4286 N N . PHE A 1 597 ? -17.453 12.680 26.513 1.00 81.75 597 PHE A N 1
ATOM 4287 C CA . PHE A 1 597 ? -16.436 13.726 26.623 1.00 81.75 597 PHE A CA 1
ATOM 4288 C C . PHE A 1 597 ? -16.926 14.924 27.445 1.00 81.75 597 PHE A C 1
ATOM 4290 O O . PHE A 1 597 ? -16.164 15.433 28.268 1.00 81.75 597 PHE A O 1
ATOM 4297 N N . GLU A 1 598 ? -18.188 15.325 27.289 1.00 84.06 598 GLU A N 1
ATOM 4298 C CA . GLU A 1 598 ? -18.819 16.356 28.121 1.00 84.06 598 GLU A CA 1
ATOM 4299 C C . GLU A 1 598 ? -18.862 15.938 29.597 1.00 84.06 598 GLU A C 1
ATOM 4301 O O . GLU A 1 598 ? -18.443 16.706 30.465 1.00 84.06 598 GLU A O 1
ATOM 4306 N N . ASP A 1 599 ? -19.258 14.696 29.892 1.00 86.31 599 ASP A N 1
ATOM 4307 C CA . ASP A 1 599 ? -19.236 14.143 31.250 1.00 86.31 599 ASP A CA 1
ATOM 4308 C C . ASP A 1 599 ? -17.821 14.198 31.854 1.00 86.31 599 ASP A C 1
ATOM 4310 O O . ASP A 1 599 ? -17.639 14.552 33.023 1.00 86.31 599 ASP A O 1
ATOM 4314 N N . LEU A 1 600 ? -16.783 13.889 31.063 1.00 81.75 600 LEU A N 1
ATOM 4315 C CA . LEU A 1 600 ? -15.392 13.997 31.515 1.00 81.75 600 LEU A CA 1
AT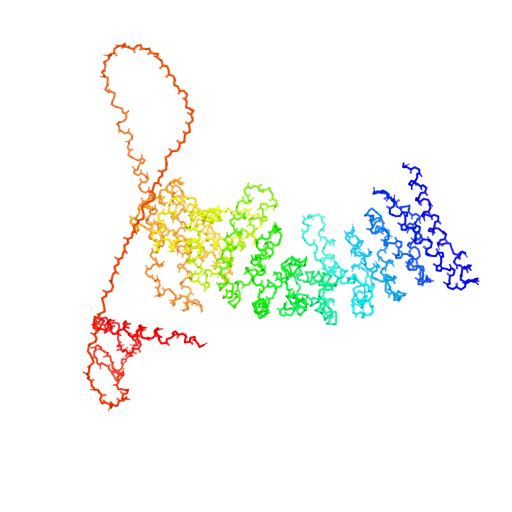OM 4316 C C . LEU A 1 600 ? -14.977 15.432 31.828 1.00 81.75 600 LEU A C 1
ATOM 4318 O O . LEU A 1 600 ? -14.245 15.651 32.799 1.00 81.75 600 LEU A O 1
ATOM 4322 N N . GLN A 1 601 ? -15.401 16.383 31.004 1.00 82.56 601 GLN A N 1
ATOM 4323 C CA . GLN A 1 601 ? -15.110 17.799 31.186 1.00 82.56 601 GLN A CA 1
ATOM 4324 C C . GLN A 1 601 ? -15.777 18.327 32.460 1.00 82.56 601 GLN A C 1
ATOM 4326 O O . GLN A 1 601 ? -15.110 18.956 33.282 1.00 82.56 601 GLN A O 1
ATOM 4331 N N . GLN A 1 602 ? -17.048 17.982 32.685 1.00 88.19 602 GLN A N 1
ATOM 4332 C CA . GLN A 1 602 ? -17.773 18.332 33.909 1.00 88.19 602 GLN A CA 1
ATOM 4333 C C . GLN A 1 602 ? -17.096 17.747 35.154 1.00 88.19 602 GLN A C 1
ATOM 4335 O O . GLN A 1 602 ? -16.907 18.446 36.148 1.00 88.19 602 GLN A O 1
ATOM 4340 N N . GLN A 1 603 ? -16.659 16.486 35.098 1.00 87.50 603 GLN A N 1
ATOM 4341 C CA . GLN A 1 603 ? -15.936 15.857 36.207 1.00 87.50 603 GLN A CA 1
ATOM 4342 C C . GLN A 1 603 ? -14.593 16.541 36.502 1.00 87.50 603 GLN A C 1
ATOM 4344 O O . GLN A 1 603 ? -14.231 16.686 37.669 1.00 87.50 603 GLN A O 1
ATOM 4349 N N . GLN A 1 604 ? -13.848 16.981 35.480 1.00 84.38 604 GLN A N 1
ATOM 4350 C CA . GLN A 1 604 ? -12.617 17.751 35.695 1.00 84.38 604 GLN A CA 1
ATOM 4351 C C . GLN A 1 604 ? -12.890 19.105 36.343 1.00 84.38 604 GLN A C 1
ATOM 4353 O O . GLN A 1 604 ? -12.164 19.497 37.254 1.00 84.38 604 GLN A O 1
ATOM 4358 N N . GLN A 1 605 ? -13.934 19.801 35.899 1.00 87.81 605 GLN A N 1
ATOM 4359 C CA . GLN A 1 605 ? -14.307 21.090 36.464 1.00 87.81 605 GLN A CA 1
ATOM 4360 C C . GLN A 1 605 ? -14.718 20.952 37.937 1.00 87.81 605 GLN A C 1
ATOM 4362 O O . GLN A 1 605 ? -14.216 21.685 38.783 1.00 87.81 605 GLN A O 1
ATOM 4367 N N . GLN A 1 606 ? -15.505 19.926 38.276 1.00 90.19 606 GLN A N 1
ATOM 4368 C CA . GLN A 1 606 ? -15.856 19.616 39.666 1.00 90.19 606 GLN A CA 1
ATOM 4369 C C . GLN A 1 606 ? -14.626 19.300 40.534 1.00 90.19 606 GLN A C 1
ATOM 4371 O O . GLN A 1 606 ? -14.589 19.684 41.700 1.00 90.19 606 GLN A O 1
ATOM 4376 N N . GLN A 1 607 ? -13.602 18.629 39.992 1.00 87.25 607 GLN A N 1
ATOM 4377 C CA . GLN A 1 607 ? -12.351 18.372 40.722 1.00 87.25 607 GLN A CA 1
ATOM 4378 C C . GLN A 1 607 ? -11.526 19.643 40.967 1.00 87.25 607 GLN A C 1
ATOM 4380 O O . GLN A 1 607 ? -10.815 19.707 41.967 1.00 87.25 607 GLN A O 1
ATOM 4385 N N . GLN A 1 608 ? -11.612 20.643 40.085 1.00 87.69 608 GLN A N 1
ATOM 4386 C CA . GLN A 1 608 ? -10.960 21.944 40.278 1.00 87.69 608 GLN A CA 1
ATOM 4387 C C . GLN A 1 608 ? -11.740 22.848 41.243 1.00 87.69 608 GLN A C 1
ATOM 4389 O O . GLN A 1 608 ? -11.138 23.635 41.970 1.00 87.69 608 GLN A O 1
ATOM 4394 N N . GLU A 1 609 ? -13.069 22.733 41.256 1.00 89.00 609 GLU A N 1
ATOM 4395 C CA . GLU A 1 609 ? -13.957 23.516 42.119 1.00 89.00 609 GLU A CA 1
ATOM 4396 C C . GLU A 1 609 ? -14.064 22.967 43.542 1.00 89.00 609 GLU A C 1
ATOM 4398 O O . GLU A 1 609 ? -14.464 23.717 44.430 1.00 89.00 609 GLU A O 1
ATOM 4403 N N . GLN A 1 610 ? -13.692 21.704 43.797 1.00 82.62 610 GLN A N 1
ATOM 4404 C CA . GLN A 1 610 ? -13.531 21.218 45.166 1.00 82.62 610 GLN A CA 1
ATOM 4405 C C . GLN A 1 610 ? -12.410 22.026 45.831 1.00 82.62 610 GLN A C 1
ATOM 4407 O O . GLN A 1 610 ? -11.236 21.836 45.501 1.00 82.62 610 GLN A O 1
ATOM 4412 N N . PRO A 1 611 ? -12.738 22.951 46.756 1.00 68.69 611 PRO A N 1
ATOM 4413 C CA . PRO A 1 611 ? -11.723 23.767 47.385 1.00 68.69 611 PRO A CA 1
ATOM 4414 C C . PRO A 1 611 ? -10.752 22.828 48.095 1.00 68.69 611 PRO A C 1
ATOM 4416 O O . PRO A 1 611 ? -11.179 21.883 48.760 1.00 68.69 611 PRO A O 1
ATOM 4419 N N . HIS A 1 612 ? -9.455 23.128 48.041 1.00 61.84 612 HIS A N 1
ATOM 4420 C CA . HIS A 1 612 ? -8.421 22.532 48.901 1.00 61.84 612 HIS A CA 1
ATOM 4421 C C . HIS A 1 612 ? -8.639 22.837 50.407 1.00 61.84 612 HIS A C 1
ATOM 4423 O O . HIS A 1 612 ? -7.694 22.961 51.190 1.00 61.84 612 HIS A O 1
ATOM 4429 N N . GLY A 1 613 ? -9.893 22.994 50.834 1.00 64.94 613 GLY A N 1
ATOM 4430 C CA . GLY A 1 613 ? -10.302 23.147 52.210 1.00 64.94 613 GLY A CA 1
ATOM 4431 C C . GLY A 1 613 ? -9.895 21.912 52.998 1.00 64.94 613 GLY A C 1
ATOM 4432 O O . GLY A 1 613 ? -10.284 20.800 52.662 1.00 64.94 613 GLY A O 1
ATOM 4433 N N . LEU A 1 614 ? -9.156 22.161 54.082 1.00 59.19 614 LEU A N 1
ATOM 4434 C CA . LEU A 1 614 ? -8.678 21.216 55.101 1.00 59.19 614 LEU A CA 1
ATOM 4435 C C . LEU A 1 614 ? -7.243 20.667 54.960 1.00 59.19 614 LEU A C 1
ATOM 4437 O O . LEU A 1 614 ? -6.928 19.653 55.571 1.00 59.19 614 LEU A O 1
ATOM 4441 N N . ALA A 1 615 ? -6.318 21.397 54.324 1.00 53.19 615 ALA A N 1
ATOM 4442 C CA . ALA A 1 615 ? -4.875 21.270 54.628 1.00 53.19 615 ALA A CA 1
ATOM 4443 C C . ALA A 1 615 ? -4.363 22.333 55.631 1.00 53.19 615 ALA A C 1
ATOM 4445 O O . ALA A 1 615 ? -3.167 22.601 55.719 1.00 53.19 615 ALA A O 1
ATOM 4446 N N . GLY A 1 616 ? -5.270 22.948 56.396 1.00 51.88 616 GLY A N 1
ATOM 4447 C CA . GLY A 1 616 ? -4.970 24.014 57.354 1.00 51.88 616 GLY A CA 1
ATOM 4448 C C . GLY A 1 616 ? -5.677 23.829 58.694 1.00 51.88 616 GLY A C 1
ATOM 4449 O O . GLY A 1 616 ? -6.334 24.750 59.161 1.00 51.88 616 GLY A O 1
ATOM 4450 N N . SER A 1 617 ? -5.586 22.647 59.310 1.00 54.38 617 SER A N 1
ATOM 4451 C CA . SER A 1 617 ? -5.861 22.508 60.747 1.00 54.38 617 SER A CA 1
ATOM 4452 C C . SER A 1 617 ? -4.573 22.134 61.465 1.00 54.38 617 SER A C 1
ATOM 4454 O O . SER A 1 617 ? -4.221 20.972 61.661 1.00 54.38 617 SER A O 1
ATOM 4456 N N . THR A 1 618 ? -3.829 23.181 61.793 1.00 49.69 618 THR A N 1
ATOM 4457 C CA . THR A 1 618 ? -2.670 23.179 62.674 1.00 49.69 618 THR A CA 1
ATOM 4458 C C . THR A 1 618 ? -3.132 22.792 64.081 1.00 49.69 618 THR A C 1
ATOM 4460 O O . THR A 1 618 ? -3.460 23.657 64.891 1.00 49.69 618 THR A O 1
ATOM 4463 N N . ILE A 1 619 ? -3.158 21.498 64.410 1.00 50.00 619 ILE A N 1
ATOM 4464 C CA . ILE A 1 619 ? -3.173 21.080 65.816 1.00 50.00 619 ILE A CA 1
ATOM 4465 C C . ILE A 1 619 ? -1.743 21.218 66.334 1.00 50.00 619 ILE A C 1
ATOM 4467 O O . ILE A 1 619 ? -0.903 20.327 66.238 1.00 50.00 619 ILE A O 1
ATOM 4471 N N . SER A 1 620 ? -1.483 22.406 66.869 1.00 57.72 620 SER A N 1
ATOM 4472 C CA . SER A 1 620 ? -0.457 22.645 67.871 1.00 57.72 620 SER A CA 1
ATOM 4473 C C . SER A 1 620 ? -0.692 21.707 69.056 1.00 57.72 620 SER A C 1
ATOM 4475 O O . SER A 1 620 ? -1.697 21.850 69.743 1.00 57.72 620 SER A O 1
ATOM 4477 N N . ASN A 1 621 ? 0.243 20.791 69.318 1.00 46.56 621 ASN A N 1
ATOM 4478 C CA . ASN A 1 621 ? 0.525 20.302 70.667 1.00 46.56 621 ASN A CA 1
ATOM 4479 C C . ASN A 1 621 ? 1.948 19.722 70.765 1.00 46.56 621 ASN A C 1
ATOM 4481 O O . ASN A 1 621 ? 2.229 18.616 70.322 1.00 46.56 621 ASN A O 1
ATOM 4485 N N . GLY A 1 622 ? 2.836 20.514 71.373 1.00 45.81 622 GLY A N 1
ATOM 4486 C CA . GLY A 1 622 ? 3.560 20.110 72.583 1.00 45.81 622 GLY A CA 1
ATOM 4487 C C . GLY A 1 622 ? 4.614 18.997 72.512 1.00 45.81 622 GLY A C 1
ATOM 4488 O O . GLY A 1 622 ? 4.304 17.826 72.665 1.00 45.81 622 GLY A O 1
ATOM 4489 N N . CYS A 1 623 ? 5.880 19.429 72.465 1.00 42.53 623 CYS A N 1
ATOM 4490 C CA . CYS A 1 623 ? 7.027 18.965 73.264 1.00 42.53 623 CYS A CA 1
ATOM 4491 C C . CYS A 1 623 ? 7.165 17.478 73.661 1.00 42.53 623 CYS A C 1
ATOM 4493 O O . CYS A 1 623 ? 6.530 17.001 74.596 1.00 42.53 623 CYS A O 1
ATOM 4495 N N . GLY A 1 624 ? 8.222 16.840 73.142 1.00 37.44 624 GLY A N 1
ATOM 4496 C CA . GLY A 1 624 ? 8.835 15.645 73.731 1.00 37.44 624 GLY A CA 1
ATOM 4497 C C . GLY A 1 624 ? 10.262 15.442 73.221 1.00 37.44 624 GLY A C 1
ATOM 4498 O O . GLY A 1 624 ? 10.490 15.210 72.044 1.00 37.44 624 GLY A O 1
ATOM 4499 N N . ARG A 1 625 ? 11.237 15.608 74.111 1.00 44.00 625 ARG A N 1
ATOM 4500 C CA . ARG A 1 625 ? 12.671 15.816 73.860 1.00 44.00 625 ARG A CA 1
ATOM 4501 C C . ARG A 1 625 ? 13.456 14.493 73.986 1.00 44.00 625 ARG A C 1
ATOM 4503 O O . ARG A 1 625 ? 13.181 13.730 74.901 1.00 44.00 625 ARG A O 1
ATOM 4510 N N . ARG A 1 626 ? 14.569 14.401 73.235 1.00 38.91 626 ARG A N 1
ATOM 4511 C CA . ARG A 1 626 ? 15.798 13.574 73.426 1.00 38.91 626 ARG A CA 1
ATOM 4512 C C . ARG A 1 626 ? 15.796 12.127 72.909 1.00 38.91 626 ARG A C 1
ATOM 4514 O O . ARG A 1 626 ? 14.992 11.315 73.335 1.00 38.91 626 ARG A O 1
ATOM 4521 N N . GLY A 1 627 ? 16.850 11.779 72.155 1.00 35.94 627 GLY A N 1
ATOM 4522 C CA . GLY A 1 627 ? 17.265 10.376 72.016 1.00 35.94 627 GLY A CA 1
ATOM 4523 C C . GLY A 1 627 ? 18.250 10.029 70.895 1.00 35.94 627 GLY A C 1
ATOM 4524 O O . GLY A 1 627 ? 17.883 9.325 69.976 1.00 35.94 627 GLY A O 1
ATOM 4525 N N . ARG A 1 628 ? 19.483 10.538 70.992 1.00 40.38 628 ARG A N 1
ATOM 4526 C CA . ARG A 1 628 ? 20.767 10.017 70.467 1.00 40.38 628 ARG A CA 1
ATOM 4527 C C . ARG A 1 628 ? 20.826 8.748 69.572 1.00 40.38 628 ARG A C 1
ATOM 4529 O O . ARG A 1 628 ? 20.422 7.672 69.981 1.00 40.38 628 ARG A O 1
ATOM 4536 N N . ALA A 1 629 ? 21.692 8.909 68.562 1.00 35.50 629 ALA A N 1
ATOM 4537 C CA . ALA A 1 629 ? 22.862 8.083 68.214 1.00 35.50 629 ALA A CA 1
ATOM 4538 C C . ALA A 1 629 ? 22.717 6.888 67.249 1.00 35.50 629 ALA A C 1
ATOM 4540 O O . ALA A 1 629 ? 22.142 5.861 67.567 1.00 35.50 629 ALA A O 1
ATOM 4541 N N . ALA A 1 630 ? 23.420 7.065 66.122 1.00 35.62 630 ALA A N 1
ATOM 4542 C CA . ALA A 1 630 ? 24.479 6.209 65.582 1.00 35.62 630 ALA A CA 1
ATOM 4543 C C . ALA A 1 630 ? 24.196 4.723 65.315 1.00 35.62 630 ALA A C 1
ATOM 4545 O O . ALA A 1 630 ? 23.979 3.939 66.229 1.00 35.62 630 ALA A O 1
ATOM 4546 N N . GLY A 1 631 ? 24.485 4.322 64.075 1.00 32.53 631 GLY A N 1
ATOM 4547 C CA . GLY A 1 631 ? 25.192 3.066 63.844 1.00 32.53 631 GLY A CA 1
ATOM 4548 C C . GLY A 1 631 ? 24.701 2.234 62.668 1.00 32.53 631 GLY A C 1
ATOM 4549 O O . GLY A 1 631 ? 23.595 1.719 62.686 1.00 32.53 631 GLY A O 1
ATOM 4550 N N . ALA A 1 632 ? 25.635 2.017 61.742 1.00 33.69 632 ALA A N 1
ATOM 4551 C CA . ALA A 1 632 ? 25.797 0.817 60.925 1.00 33.69 632 ALA A CA 1
ATOM 4552 C C . ALA A 1 632 ? 24.862 0.603 59.719 1.00 33.69 632 ALA A C 1
ATOM 4554 O O . ALA A 1 632 ? 23.754 0.083 59.808 1.00 33.69 632 ALA A O 1
ATOM 4555 N N . ALA A 1 633 ? 25.439 0.874 58.546 1.00 42.09 633 ALA A N 1
ATOM 4556 C CA . ALA A 1 633 ? 25.206 0.083 57.344 1.00 42.09 633 ALA A CA 1
ATOM 4557 C C . ALA A 1 633 ? 25.603 -1.388 57.577 1.00 42.09 633 ALA A C 1
ATOM 4559 O O . ALA A 1 633 ? 26.529 -1.662 58.349 1.00 42.09 633 ALA A O 1
ATOM 4560 N N . PRO A 1 634 ? 25.010 -2.319 56.813 1.00 44.44 634 PRO A N 1
ATOM 4561 C CA . PRO A 1 634 ? 25.896 -3.222 56.099 1.00 44.44 634 PRO A CA 1
ATOM 4562 C C . PRO A 1 634 ? 25.528 -3.447 54.631 1.00 44.44 634 PRO A C 1
ATOM 4564 O O . PRO A 1 634 ? 24.397 -3.312 54.172 1.00 44.44 634 PRO A O 1
ATOM 4567 N N . SER A 1 635 ? 26.603 -3.793 53.938 1.00 33.91 635 SER A N 1
ATOM 4568 C CA . SER A 1 635 ? 26.762 -4.183 52.549 1.00 33.91 635 SER A CA 1
ATOM 4569 C C . SER A 1 635 ? 25.895 -5.385 52.161 1.00 33.91 635 SER A C 1
ATOM 4571 O O . SER A 1 635 ? 25.813 -6.360 52.908 1.00 33.91 635 SER A O 1
ATOM 4573 N N . ALA A 1 636 ? 25.307 -5.341 50.964 1.00 33.53 636 ALA A N 1
ATOM 4574 C CA . ALA A 1 636 ? 24.646 -6.474 50.330 1.00 33.53 636 ALA A CA 1
ATOM 4575 C C . ALA A 1 636 ? 25.580 -7.082 49.275 1.00 33.53 636 ALA A C 1
ATOM 4577 O O . ALA A 1 636 ? 25.882 -6.458 48.258 1.00 33.53 636 ALA A O 1
ATOM 4578 N N . ALA A 1 637 ? 26.010 -8.318 49.515 1.00 34.50 637 ALA A N 1
ATOM 4579 C CA . ALA A 1 637 ? 26.650 -9.180 48.536 1.00 34.50 637 ALA A CA 1
ATOM 4580 C C . ALA A 1 637 ? 25.999 -10.568 48.589 1.00 34.50 637 ALA A C 1
ATOM 4582 O O . ALA A 1 637 ? 25.822 -11.125 49.667 1.00 34.50 637 ALA A O 1
ATOM 4583 N N . GLY A 1 638 ? 25.724 -11.133 47.411 1.00 32.97 638 GLY A N 1
ATOM 4584 C CA . GLY A 1 638 ? 25.922 -12.563 47.174 1.00 32.97 638 GLY A CA 1
ATOM 4585 C C . GLY A 1 638 ? 24.749 -13.525 47.391 1.00 32.97 638 GLY A C 1
ATOM 4586 O O . GLY A 1 638 ? 24.577 -14.073 48.467 1.00 32.97 638 GLY A O 1
ATOM 4587 N N . ALA A 1 639 ? 24.102 -13.850 46.269 1.00 33.00 639 ALA A N 1
ATOM 4588 C CA . ALA A 1 639 ? 23.984 -15.210 45.725 1.00 33.00 639 ALA A CA 1
ATOM 4589 C C . ALA A 1 639 ? 23.084 -16.283 46.398 1.00 33.00 639 ALA A C 1
ATOM 4591 O O . ALA A 1 639 ? 23.401 -16.865 47.425 1.00 33.00 639 ALA A O 1
ATOM 4592 N N . ALA A 1 640 ? 22.094 -16.682 45.586 1.00 32.28 640 ALA A N 1
ATOM 4593 C CA . ALA A 1 640 ? 21.871 -18.039 45.065 1.00 32.28 640 ALA A CA 1
ATOM 4594 C C . ALA A 1 640 ? 21.002 -19.072 45.820 1.00 32.28 640 ALA A C 1
ATOM 4596 O O . ALA A 1 640 ? 21.185 -19.388 46.987 1.00 32.28 640 ALA A O 1
ATOM 4597 N N . ALA A 1 641 ? 20.173 -19.705 44.976 1.00 36.09 641 ALA A N 1
ATOM 4598 C CA . ALA A 1 641 ? 19.663 -21.077 45.014 1.00 36.09 641 ALA A CA 1
ATOM 4599 C C . ALA A 1 641 ? 18.511 -21.415 45.978 1.00 36.09 641 ALA A C 1
ATOM 4601 O O . ALA A 1 641 ? 18.720 -21.863 47.099 1.00 36.09 641 ALA A O 1
ATOM 4602 N N . VAL A 1 642 ? 17.280 -21.397 45.445 1.00 34.28 642 VAL A N 1
ATOM 4603 C CA . VAL A 1 642 ? 16.212 -22.304 45.897 1.00 34.28 642 VAL A CA 1
ATOM 4604 C C . VAL A 1 642 ? 15.571 -22.978 44.685 1.00 34.28 642 VAL A C 1
ATOM 4606 O O . VAL A 1 642 ? 14.969 -22.344 43.823 1.00 34.28 642 VAL A O 1
ATOM 4609 N N . SER A 1 643 ? 15.759 -24.295 44.645 1.00 39.28 643 SER A N 1
ATOM 4610 C CA . SER A 1 643 ? 15.180 -25.257 43.712 1.00 39.28 643 SER A CA 1
ATOM 4611 C C . SER A 1 643 ? 13.683 -25.436 43.996 1.00 39.28 643 SER A C 1
ATOM 4613 O O . SER A 1 643 ? 13.294 -25.843 45.092 1.00 39.28 643 SER A O 1
ATOM 4615 N N . GLY A 1 644 ? 12.843 -25.109 43.009 1.00 34.22 644 GLY A N 1
ATOM 4616 C CA . GLY A 1 644 ? 11.392 -25.286 43.034 1.00 34.22 644 GLY A CA 1
ATOM 4617 C C . GLY A 1 644 ? 10.980 -26.586 42.344 1.00 34.22 644 GLY A C 1
ATOM 4618 O O . GLY A 1 644 ? 11.028 -26.709 41.127 1.00 34.22 644 GLY A O 1
ATOM 4619 N N . ARG A 1 645 ? 10.588 -27.555 43.166 1.00 33.69 645 ARG A N 1
ATOM 4620 C CA . ARG A 1 645 ? 10.158 -28.924 42.861 1.00 33.69 645 ARG A CA 1
ATOM 4621 C C . ARG A 1 645 ? 8.830 -28.952 42.081 1.00 33.69 645 ARG A C 1
ATOM 4623 O O . ARG A 1 645 ? 7.790 -28.603 42.634 1.00 33.69 645 ARG A O 1
ATOM 4630 N N . GLU A 1 646 ? 8.851 -29.431 40.836 1.00 32.47 646 GLU A N 1
ATOM 4631 C CA . GLU A 1 646 ? 7.651 -29.741 40.042 1.00 32.47 646 GLU A CA 1
ATOM 4632 C C . GLU A 1 646 ? 6.858 -30.904 40.663 1.00 32.47 646 GLU A C 1
ATOM 4634 O O . GLU A 1 646 ? 7.359 -32.019 40.837 1.00 32.47 646 GLU A O 1
ATOM 4639 N N . ARG A 1 647 ? 5.583 -30.653 40.982 1.00 36.59 647 ARG A N 1
ATOM 4640 C CA . ARG A 1 647 ? 4.594 -31.690 41.295 1.00 36.59 647 ARG A CA 1
ATOM 4641 C C . ARG A 1 647 ? 3.962 -32.185 39.993 1.00 36.59 647 ARG A C 1
ATOM 4643 O O . ARG A 1 647 ? 3.200 -31.462 39.361 1.00 36.59 647 ARG A O 1
ATOM 4650 N N . ARG A 1 648 ? 4.231 -33.446 39.639 1.00 37.16 648 ARG A N 1
ATOM 4651 C CA . ARG A 1 648 ? 3.434 -34.221 38.676 1.00 37.16 648 ARG A CA 1
ATOM 4652 C C . ARG A 1 648 ? 2.052 -34.494 39.272 1.00 37.16 648 ARG A C 1
ATOM 4654 O O . ARG A 1 648 ? 1.947 -35.194 40.275 1.00 37.16 648 ARG A O 1
ATOM 4661 N N . GLY A 1 649 ? 1.014 -33.954 38.643 1.00 34.44 649 GLY A N 1
ATOM 4662 C CA . GLY A 1 649 ? -0.373 -34.359 38.849 1.00 34.44 649 GLY A CA 1
ATOM 4663 C C . GLY A 1 649 ? -0.783 -35.353 37.768 1.00 34.44 649 GLY A C 1
ATOM 4664 O O . GLY A 1 649 ? -1.050 -34.966 36.636 1.00 34.44 649 GLY A O 1
ATOM 4665 N N . THR A 1 650 ? -0.804 -36.636 38.114 1.00 41.47 650 THR A N 1
ATOM 4666 C CA . THR A 1 650 ? -1.460 -37.703 37.353 1.00 41.47 650 THR A CA 1
ATOM 4667 C C . THR A 1 650 ? -2.949 -37.701 37.684 1.00 41.47 650 THR A C 1
ATOM 4669 O O . THR A 1 650 ? -3.312 -37.920 38.839 1.00 41.47 650 THR A O 1
ATOM 4672 N N . GLY A 1 651 ? -3.800 -37.474 36.685 1.00 34.16 651 GLY A N 1
ATOM 4673 C CA . GLY A 1 651 ? -5.255 -37.556 36.802 1.00 34.16 651 GLY A CA 1
ATOM 4674 C C . GLY A 1 651 ? -5.839 -38.403 35.679 1.00 34.16 651 GLY A C 1
ATOM 4675 O O . GLY A 1 651 ? -6.157 -37.888 34.613 1.00 34.16 651 GLY A O 1
ATOM 4676 N N . SER A 1 652 ? -5.946 -39.707 35.933 1.00 38.59 652 SER A N 1
ATOM 4677 C CA . SER A 1 652 ? -6.769 -40.659 35.184 1.00 38.59 652 SER A CA 1
ATOM 4678 C C . SER A 1 652 ? -8.253 -40.367 35.403 1.00 38.59 652 SER A C 1
ATOM 4680 O O . SER A 1 652 ? -8.651 -40.105 36.536 1.00 38.59 652 SER A O 1
ATOM 4682 N N . SER A 1 653 ? -9.088 -40.512 34.371 1.00 35.50 653 SER A N 1
ATOM 4683 C CA . SER A 1 653 ? -10.517 -40.822 34.532 1.00 35.50 653 SER A CA 1
ATOM 4684 C C . SER A 1 653 ? -11.079 -41.539 33.296 1.00 35.50 653 SER A C 1
ATOM 4686 O O . SER A 1 653 ? -11.063 -41.030 32.180 1.00 35.50 653 SER A O 1
ATOM 4688 N N . SER A 1 654 ? -11.533 -42.760 33.575 1.00 35.03 654 SER A N 1
ATOM 4689 C CA . SER A 1 654 ? -12.403 -43.701 32.853 1.00 35.03 654 SER A CA 1
ATOM 4690 C C . SER A 1 654 ? -13.607 -43.045 32.157 1.00 35.03 654 SER A C 1
ATOM 4692 O O . SER A 1 654 ? -14.203 -42.126 32.702 1.00 35.03 654 SER A O 1
ATOM 4694 N N . SER A 1 655 ? -13.935 -43.397 30.907 1.00 39.84 655 SER A N 1
ATOM 4695 C CA . SER A 1 655 ? -14.742 -44.562 30.465 1.00 39.84 655 SER A CA 1
ATOM 4696 C C . SER A 1 655 ? -16.158 -44.625 31.053 1.00 39.84 655 SER A C 1
ATOM 4698 O O . SER A 1 655 ? -16.333 -44.890 32.237 1.00 39.84 655 SER A O 1
ATOM 4700 N N . GLY A 1 656 ? -17.155 -44.452 30.179 1.00 31.16 656 GLY A N 1
ATOM 4701 C CA . GLY A 1 656 ? -18.580 -44.629 30.461 1.00 31.16 656 GLY A CA 1
ATOM 4702 C C . GLY A 1 656 ? -19.391 -44.643 29.164 1.00 31.16 656 GLY A C 1
ATOM 4703 O O . GLY A 1 656 ? -19.957 -43.630 28.768 1.00 31.16 656 GLY A O 1
ATOM 4704 N N . SER A 1 657 ? -19.392 -45.784 28.474 1.00 35.97 657 SER A N 1
ATOM 4705 C CA . SER A 1 657 ? -20.220 -46.061 27.297 1.00 35.97 657 SER A CA 1
ATOM 4706 C C . SER A 1 657 ? -21.605 -46.535 27.741 1.00 35.97 657 SER A C 1
ATOM 4708 O O . SER A 1 657 ? -21.699 -47.525 28.461 1.00 35.97 657 SER A O 1
ATOM 4710 N N . HIS A 1 658 ? -22.673 -45.886 27.273 1.00 32.50 658 HIS A N 1
ATOM 4711 C CA . HIS A 1 658 ? -24.030 -46.431 27.343 1.00 32.50 658 HIS A CA 1
ATOM 4712 C C . HIS A 1 658 ? -24.619 -46.584 25.942 1.00 32.50 658 HIS A C 1
ATOM 4714 O O . HIS A 1 658 ? -24.545 -45.688 25.103 1.00 32.50 658 HIS A O 1
ATOM 4720 N N . ALA A 1 659 ? -25.143 -47.787 25.721 1.00 31.53 659 ALA A N 1
ATOM 4721 C CA . ALA A 1 659 ? -25.684 -48.314 24.486 1.00 31.53 659 ALA A CA 1
ATOM 4722 C C . ALA A 1 659 ? -27.125 -47.847 24.204 1.00 31.53 659 ALA A C 1
ATOM 4724 O O . ALA A 1 659 ? -27.863 -47.434 25.096 1.00 31.53 659 ALA A O 1
ATOM 4725 N N . LEU A 1 660 ? -27.475 -47.966 22.923 1.00 35.31 660 LEU A N 1
ATOM 4726 C CA . LEU A 1 660 ? -28.760 -47.714 22.266 1.00 35.31 660 LEU A CA 1
ATOM 4727 C C . LEU A 1 660 ? -29.941 -48.501 22.870 1.00 35.31 660 LEU A C 1
ATOM 4729 O O . LEU A 1 660 ? -29.745 -49.538 23.505 1.00 35.31 660 LEU A O 1
ATOM 4733 N N . PRO A 1 661 ? -31.172 -48.117 22.485 1.00 36.97 661 PRO A N 1
ATOM 4734 C CA . PRO A 1 661 ? -31.968 -49.090 21.741 1.00 36.97 661 PRO A CA 1
ATOM 4735 C C . PRO A 1 661 ? -32.531 -48.539 20.424 1.00 36.97 661 PRO A C 1
ATOM 4737 O O . PRO A 1 661 ? -32.984 -47.401 20.314 1.00 36.97 661 PRO A O 1
ATOM 4740 N N . VAL A 1 662 ? -32.498 -49.418 19.424 1.00 36.12 662 VAL A N 1
ATOM 4741 C CA . VAL A 1 662 ? -33.142 -49.325 18.111 1.00 36.12 662 VAL A CA 1
ATOM 4742 C C . VAL A 1 662 ? -34.451 -50.119 18.182 1.00 36.12 662 VAL A C 1
ATOM 4744 O O . VAL A 1 662 ? -34.454 -51.198 18.767 1.00 36.12 662 VAL A O 1
ATOM 4747 N N . ILE A 1 663 ? -35.532 -49.589 17.601 1.00 35.19 663 ILE A N 1
ATOM 4748 C CA . ILE A 1 663 ? -36.473 -50.226 16.647 1.00 35.19 663 ILE A CA 1
ATOM 4749 C C . ILE A 1 663 ? -37.725 -49.334 16.554 1.00 35.19 663 ILE A C 1
ATOM 4751 O O . ILE A 1 663 ? -38.349 -48.994 17.555 1.00 35.19 663 ILE A O 1
ATOM 4755 N N . GLY A 1 664 ? -38.091 -48.966 15.326 1.00 29.70 664 GLY A N 1
ATOM 4756 C CA . GLY A 1 664 ? -39.308 -48.225 15.010 1.00 29.70 664 GLY A CA 1
ATOM 4757 C C . GLY A 1 664 ? -39.391 -47.932 13.516 1.00 29.70 664 GLY A C 1
ATOM 4758 O O . GLY A 1 664 ? -39.097 -46.823 13.079 1.00 29.70 664 GLY A O 1
ATOM 4759 N N . GLU A 1 665 ? -39.731 -48.965 12.749 1.00 36.72 665 GLU A N 1
ATOM 4760 C CA . GLU A 1 665 ? -39.951 -48.961 11.302 1.00 36.72 665 GLU A CA 1
ATOM 4761 C C . GLU A 1 665 ? -40.892 -47.825 10.860 1.00 36.72 665 GLU A C 1
ATOM 4763 O O . GLU A 1 665 ? -41.962 -47.617 11.436 1.00 36.72 665 GLU A O 1
ATOM 4768 N N . ARG A 1 666 ? -40.521 -47.098 9.797 1.00 33.16 666 ARG A N 1
ATOM 4769 C CA . ARG A 1 666 ? -41.448 -46.231 9.058 1.00 33.16 666 ARG A CA 1
ATOM 4770 C C . ARG A 1 666 ? -41.405 -46.547 7.574 1.00 33.16 666 ARG A C 1
ATOM 4772 O O . ARG A 1 666 ? -40.457 -46.208 6.870 1.00 33.16 666 ARG A O 1
ATOM 4779 N N . SER A 1 667 ? -42.500 -47.158 7.141 1.00 40.88 667 SER A N 1
ATOM 4780 C CA . SER A 1 667 ? -42.978 -47.234 5.770 1.00 40.88 667 SER A CA 1
ATOM 4781 C C . SER A 1 667 ? -42.894 -45.881 5.070 1.00 40.88 667 SER A C 1
ATOM 4783 O O . SER A 1 667 ? -43.342 -44.856 5.589 1.00 40.88 667 SER A O 1
ATOM 4785 N N . GLY A 1 668 ? -42.328 -45.898 3.866 1.00 42.44 668 GLY A N 1
ATOM 4786 C CA . GLY A 1 668 ? -42.337 -44.765 2.959 1.00 42.44 668 GLY A CA 1
ATOM 4787 C C . GLY A 1 668 ? -43.742 -44.463 2.448 1.00 42.44 668 GLY A C 1
ATOM 4788 O O . GLY A 1 668 ? -44.495 -45.380 2.137 1.00 42.44 668 GLY A O 1
ATOM 4789 N N . GLN A 1 669 ? -44.054 -43.171 2.334 1.00 36.56 669 GLN A N 1
ATOM 4790 C CA . GLN A 1 669 ? -45.073 -42.617 1.441 1.00 36.56 669 GLN A CA 1
ATOM 4791 C C . GLN A 1 669 ? -44.930 -41.081 1.371 1.00 36.56 669 GLN A C 1
ATOM 4793 O O . GLN A 1 669 ? -45.075 -40.383 2.368 1.00 36.56 669 GLN A O 1
ATOM 4798 N N . GLY A 1 670 ? -44.662 -40.569 0.163 1.00 36.16 670 GLY A N 1
ATOM 4799 C CA . GLY A 1 670 ? -45.143 -39.263 -0.307 1.00 36.16 670 GLY A CA 1
ATOM 4800 C C . GLY A 1 670 ? -44.336 -38.007 0.040 1.00 36.16 670 GLY A C 1
ATOM 4801 O O . GLY A 1 670 ? -44.723 -37.236 0.912 1.00 36.16 670 GLY A O 1
ATOM 4802 N N . LEU A 1 671 ? -43.307 -37.695 -0.759 1.00 41.12 671 LEU A N 1
ATOM 4803 C CA . LEU A 1 671 ? -42.742 -36.342 -0.892 1.00 41.12 671 LEU A CA 1
ATOM 4804 C C . LEU A 1 671 ? -43.733 -35.388 -1.594 1.00 41.12 671 LEU A C 1
ATOM 4806 O O . LEU A 1 671 ? -43.495 -34.903 -2.698 1.00 41.12 671 LEU A O 1
ATOM 4810 N N . GLY A 1 672 ? -44.861 -35.100 -0.945 1.00 36.12 672 GLY A N 1
ATOM 4811 C CA . GLY A 1 672 ? -45.736 -33.992 -1.305 1.00 36.12 672 GLY A CA 1
ATOM 4812 C C . GLY A 1 672 ? -45.170 -32.686 -0.750 1.00 36.12 672 GLY A C 1
ATOM 4813 O O . GLY A 1 672 ? -45.359 -32.375 0.425 1.00 36.12 672 GLY A O 1
ATOM 4814 N N . ARG A 1 673 ? -44.477 -31.896 -1.582 1.00 50.28 673 ARG A N 1
ATOM 4815 C CA . ARG A 1 673 ? -44.159 -30.480 -1.304 1.00 50.28 673 ARG A CA 1
ATOM 4816 C C . ARG A 1 673 ? -45.470 -29.676 -1.228 1.00 50.28 673 ARG A C 1
ATOM 4818 O O . ARG A 1 673 ? -45.852 -29.027 -2.190 1.00 50.28 673 ARG A O 1
ATOM 4825 N N . ALA A 1 674 ? -46.162 -29.737 -0.092 1.00 46.62 674 ALA A N 1
ATOM 4826 C CA . ALA A 1 674 ? -47.450 -29.071 0.139 1.00 46.62 674 ALA A CA 1
ATOM 4827 C C . ALA A 1 674 ? -47.425 -28.072 1.316 1.00 46.62 674 ALA A C 1
ATOM 4829 O O . ALA A 1 674 ? -48.463 -27.729 1.875 1.00 46.62 674 ALA A O 1
ATOM 4830 N N . GLY A 1 675 ? -46.247 -27.588 1.718 1.00 59.75 675 GLY A N 1
ATOM 4831 C CA . GLY A 1 675 ? -46.117 -26.618 2.807 1.00 59.75 675 GLY A CA 1
ATOM 4832 C C . GLY A 1 675 ? -45.451 -25.334 2.339 1.00 59.75 675 GLY A C 1
ATOM 4833 O O . GLY A 1 675 ? -44.226 -25.288 2.273 1.00 59.75 675 GLY A O 1
ATOM 4834 N N . GLY A 1 676 ? -46.216 -24.278 2.043 1.00 64.94 676 GLY A N 1
ATOM 4835 C CA . GLY A 1 676 ? -45.572 -22.980 1.831 1.00 64.94 676 GLY A CA 1
ATOM 4836 C C . GLY A 1 676 ? -46.431 -21.757 1.543 1.00 64.94 676 GLY A C 1
ATOM 4837 O O . GLY A 1 676 ? -45.964 -20.658 1.831 1.00 64.94 676 GLY A O 1
ATOM 4838 N N . ASP A 1 677 ? -47.643 -21.873 1.007 1.00 87.94 677 ASP A N 1
ATOM 4839 C CA . ASP A 1 677 ? -48.320 -20.684 0.447 1.00 87.94 677 ASP A CA 1
ATOM 4840 C C . ASP A 1 677 ? -49.250 -19.976 1.432 1.00 87.94 677 ASP A C 1
ATOM 4842 O O . ASP A 1 677 ? -50.203 -19.305 1.050 1.00 87.94 677 ASP A O 1
ATOM 4846 N N . ARG A 1 678 ? -48.962 -20.102 2.729 1.00 96.50 678 ARG A N 1
ATOM 4847 C CA . ARG A 1 678 ? -49.674 -19.381 3.781 1.00 96.50 678 ARG A CA 1
ATOM 4848 C C . ARG A 1 678 ? -48.733 -18.859 4.854 1.00 96.50 678 ARG A C 1
ATOM 4850 O O . ARG A 1 678 ? -47.672 -19.429 5.104 1.00 96.50 678 ARG A O 1
ATOM 4857 N N . CYS A 1 679 ? -49.137 -17.771 5.495 1.00 97.56 679 CYS A N 1
ATOM 4858 C CA . CYS A 1 679 ? -48.465 -17.208 6.652 1.00 97.56 679 CYS A CA 1
ATOM 4859 C C . CYS A 1 679 ? -48.478 -18.228 7.797 1.00 97.56 679 CYS A C 1
ATOM 4861 O O . CYS A 1 679 ? -49.544 -18.673 8.215 1.00 97.56 679 CYS A O 1
ATOM 4863 N N . ALA A 1 680 ? -47.309 -18.552 8.345 1.00 96.56 680 ALA A N 1
ATOM 4864 C CA . ALA A 1 680 ? -47.173 -19.524 9.429 1.00 96.56 680 ALA A CA 1
ATOM 4865 C C . ALA A 1 680 ? -47.782 -19.054 10.766 1.00 96.56 680 ALA A C 1
ATOM 4867 O O . ALA A 1 680 ? -47.928 -19.861 11.674 1.00 96.56 680 ALA A O 1
ATOM 4868 N N . ALA A 1 681 ? -48.132 -17.768 10.892 1.00 97.31 681 ALA A N 1
ATOM 4869 C CA . ALA A 1 681 ? -48.761 -17.220 12.093 1.00 97.31 681 ALA A CA 1
ATOM 4870 C C . ALA A 1 681 ? -50.281 -17.057 11.950 1.00 97.31 681 ALA A C 1
ATOM 4872 O O . ALA A 1 681 ? -51.029 -17.502 12.808 1.00 97.31 681 ALA A O 1
ATOM 4873 N N . CYS A 1 682 ? -50.742 -16.412 10.873 1.00 97.19 682 CYS A N 1
ATOM 4874 C CA . CYS A 1 682 ? -52.154 -16.049 10.703 1.00 97.19 682 CYS A CA 1
ATOM 4875 C C . CYS A 1 682 ? -52.874 -16.816 9.587 1.00 97.19 682 CYS A C 1
ATOM 4877 O O . CYS A 1 682 ? -54.038 -16.544 9.322 1.00 97.19 682 CYS A O 1
ATOM 4879 N N . GLY A 1 683 ? -52.192 -17.723 8.882 1.00 97.06 683 GLY A N 1
ATOM 4880 C CA . GLY A 1 683 ? -52.794 -18.554 7.837 1.00 97.06 683 GLY A CA 1
ATOM 4881 C C . GLY A 1 683 ? -53.125 -17.845 6.518 1.00 97.06 683 GLY A C 1
ATOM 4882 O O . GLY A 1 683 ? -53.494 -18.531 5.570 1.00 97.06 683 GLY A O 1
ATOM 4883 N N . LYS A 1 684 ? -52.949 -16.518 6.417 1.00 97.69 684 LYS A N 1
ATOM 4884 C CA . LYS A 1 684 ? -53.216 -15.758 5.183 1.00 97.69 684 LYS A CA 1
ATOM 4885 C C . LYS A 1 684 ? -52.368 -16.234 4.009 1.00 97.69 684 LYS A C 1
ATOM 4887 O O . LYS A 1 684 ? -51.170 -16.480 4.164 1.00 97.69 684 LYS A O 1
ATOM 4892 N N . THR A 1 685 ? -52.976 -16.303 2.841 1.00 96.62 685 THR A N 1
ATOM 4893 C CA . THR A 1 685 ? -52.383 -16.726 1.572 1.00 96.62 685 THR A CA 1
ATOM 4894 C C . THR A 1 685 ? -52.139 -15.518 0.658 1.00 96.62 685 THR A C 1
ATOM 4896 O O . THR A 1 685 ? -52.665 -14.435 0.917 1.00 96.62 685 THR A O 1
ATOM 4899 N N . PRO A 1 686 ? -51.372 -15.659 -0.437 1.00 95.56 686 PRO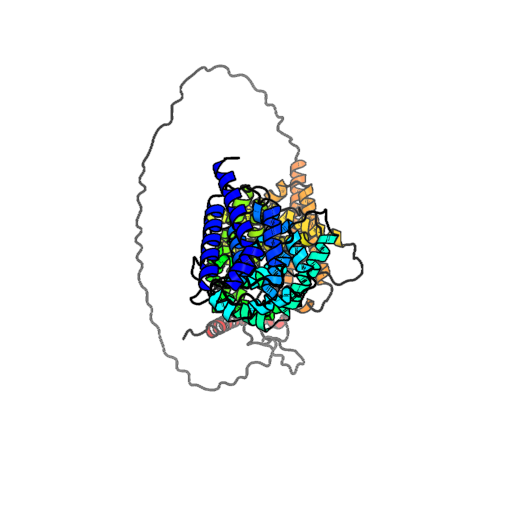 A N 1
ATOM 4900 C CA . PRO A 1 686 ? -51.256 -14.604 -1.444 1.00 95.56 686 PRO A CA 1
ATOM 4901 C C . PRO A 1 686 ? -52.599 -14.186 -2.065 1.00 95.56 686 PRO A C 1
ATOM 4903 O O . PRO A 1 686 ? -52.714 -13.049 -2.515 1.00 95.56 686 PRO A O 1
ATOM 4906 N N . ALA A 1 687 ? -53.614 -15.063 -2.055 1.00 92.69 687 ALA A N 1
ATOM 4907 C CA . ALA A 1 687 ? -54.961 -14.742 -2.534 1.00 92.69 687 ALA A CA 1
ATOM 4908 C C . ALA A 1 687 ? -55.649 -13.660 -1.679 1.00 92.69 687 ALA A C 1
ATOM 4910 O O . ALA A 1 687 ? -56.482 -12.920 -2.189 1.00 92.69 687 ALA A O 1
ATOM 4911 N N . ASP A 1 688 ? -55.228 -13.493 -0.420 1.00 93.44 688 ASP A N 1
ATOM 4912 C CA . ASP A 1 688 ? -55.696 -12.426 0.474 1.00 93.44 688 ASP A CA 1
ATOM 4913 C C . ASP A 1 688 ? -54.997 -11.074 0.202 1.00 93.44 688 ASP A C 1
ATOM 4915 O O . ASP A 1 688 ? -55.046 -10.164 1.031 1.00 93.44 688 ASP A O 1
ATOM 4919 N N . GLY A 1 689 ? -54.262 -10.950 -0.912 1.00 95.19 689 GLY A N 1
ATOM 4920 C CA . GLY A 1 689 ? -53.545 -9.734 -1.306 1.00 95.19 689 GLY A CA 1
ATOM 4921 C C . GLY A 1 689 ? -52.306 -9.416 -0.460 1.00 95.19 689 GLY A C 1
ATOM 4922 O O . GLY A 1 689 ? -51.733 -8.335 -0.583 1.00 95.19 689 GLY A O 1
ATOM 4923 N N . VAL A 1 690 ? -51.863 -10.333 0.409 1.00 95.62 690 VAL A N 1
ATOM 4924 C CA . VAL A 1 690 ? -50.699 -10.113 1.279 1.00 95.62 690 VAL A CA 1
ATOM 4925 C C . VAL A 1 690 ? -49.421 -10.708 0.693 1.00 95.62 690 VAL A C 1
ATOM 4927 O O . VAL A 1 690 ? -49.348 -11.882 0.329 1.00 95.62 690 VAL A O 1
ATOM 4930 N N . ARG A 1 691 ? -48.349 -9.909 0.662 1.00 95.81 691 ARG A N 1
ATOM 4931 C CA . ARG A 1 691 ? -47.031 -10.379 0.224 1.00 95.81 691 ARG A CA 1
ATOM 4932 C C . ARG A 1 691 ? -46.348 -11.159 1.347 1.00 95.81 691 ARG A C 1
ATOM 4934 O O . ARG A 1 691 ? -45.958 -10.599 2.370 1.00 95.81 691 ARG A O 1
ATOM 4941 N N . LEU A 1 692 ? -46.177 -12.460 1.143 1.00 97.12 692 LEU A N 1
ATOM 4942 C CA . LEU A 1 692 ? -45.516 -13.347 2.095 1.00 97.12 692 LEU A CA 1
ATOM 4943 C C . LEU A 1 692 ? -43.983 -13.238 1.993 1.00 97.12 692 LEU A C 1
ATOM 4945 O O . LEU A 1 692 ? -43.405 -13.395 0.919 1.00 97.12 692 LEU A O 1
ATOM 4949 N N . ARG A 1 693 ? -43.312 -13.000 3.123 1.00 96.50 693 ARG A N 1
ATOM 4950 C CA . ARG A 1 693 ? -41.847 -12.929 3.250 1.00 96.50 693 ARG A CA 1
ATOM 4951 C C . ARG A 1 693 ? -41.312 -14.196 3.915 1.00 96.50 693 ARG A C 1
ATOM 4953 O O . ARG A 1 693 ? -41.884 -14.662 4.894 1.00 96.50 693 ARG A O 1
ATOM 4960 N N . LEU A 1 694 ? -40.215 -14.749 3.403 1.00 97.00 694 LEU A N 1
ATOM 4961 C CA . LEU A 1 694 ? -39.546 -15.915 3.993 1.00 97.00 694 LEU A CA 1
ATOM 4962 C C . LEU A 1 694 ? -38.813 -15.538 5.289 1.00 97.00 694 LEU A C 1
ATOM 4964 O O . LEU A 1 694 ? -38.269 -14.438 5.400 1.00 97.00 694 LEU A O 1
ATOM 4968 N N . CYS A 1 695 ? -38.744 -16.467 6.246 1.00 96.75 695 CYS A N 1
ATOM 4969 C CA . CYS A 1 695 ? -37.856 -16.329 7.401 1.00 96.75 695 CYS A CA 1
ATOM 4970 C C . CYS A 1 695 ? -36.401 -16.185 6.926 1.00 96.75 695 CYS A C 1
ATOM 4972 O O . CYS A 1 695 ? -35.904 -17.040 6.191 1.00 96.75 695 CYS A O 1
ATOM 4974 N N . ARG A 1 696 ? -35.707 -15.122 7.359 1.00 94.38 696 ARG A N 1
ATOM 4975 C CA . ARG A 1 696 ? -34.318 -14.841 6.946 1.00 94.38 696 ARG A CA 1
ATOM 4976 C C . ARG A 1 696 ? -33.339 -15.933 7.380 1.00 94.38 696 ARG A C 1
ATOM 4978 O O . ARG A 1 696 ? -32.354 -16.157 6.687 1.00 94.38 696 ARG A O 1
ATOM 4985 N N . GLY A 1 697 ? -33.633 -16.611 8.492 1.00 95.38 697 GLY A N 1
ATOM 4986 C CA . GLY A 1 697 ? -32.772 -17.643 9.050 1.00 95.38 697 GLY A CA 1
ATOM 4987 C C . GLY A 1 697 ? -32.850 -18.964 8.291 1.00 95.38 697 GLY A C 1
ATOM 4988 O O . GLY A 1 697 ? -31.884 -19.380 7.664 1.00 95.38 697 GLY A O 1
ATOM 4989 N N . CYS A 1 698 ? -34.011 -19.619 8.327 1.00 96.00 698 CYS A N 1
ATOM 4990 C CA . CYS A 1 698 ? -34.184 -20.969 7.783 1.00 96.00 698 CYS A CA 1
ATOM 4991 C C . CYS A 1 698 ? -34.843 -21.031 6.395 1.00 96.00 698 CYS A C 1
ATOM 4993 O O . CYS A 1 698 ? -35.017 -22.130 5.870 1.00 96.00 698 CYS A O 1
ATOM 4995 N N . ARG A 1 699 ? -35.308 -19.897 5.842 1.00 95.31 699 ARG A N 1
ATOM 4996 C CA . ARG A 1 699 ? -35.967 -19.760 4.521 1.00 95.31 699 ARG A CA 1
ATOM 4997 C C . ARG A 1 699 ? -37.062 -20.789 4.204 1.00 95.31 699 ARG A C 1
ATOM 4999 O O . ARG A 1 699 ? -37.308 -21.097 3.045 1.00 95.31 699 ARG A O 1
ATOM 5006 N N . SER A 1 700 ? -37.732 -21.320 5.221 1.00 93.69 700 SER A N 1
ATOM 5007 C CA . SER A 1 700 ? -38.638 -22.471 5.068 1.00 93.69 700 SER A CA 1
ATOM 5008 C C . SER A 1 700 ? -40.048 -22.230 5.599 1.00 93.69 700 SER A C 1
ATOM 5010 O O . SER A 1 700 ? -40.942 -23.029 5.352 1.00 93.69 700 SER A O 1
ATOM 5012 N N . VAL A 1 701 ? -40.273 -21.111 6.285 1.00 96.38 701 VAL A N 1
ATOM 5013 C CA . VAL A 1 701 ? -41.603 -20.620 6.665 1.00 96.38 701 VAL A CA 1
ATOM 5014 C C . VAL A 1 701 ? -41.789 -19.207 6.124 1.00 96.38 701 VAL A C 1
ATOM 5016 O O . VAL A 1 701 ? -40.806 -18.484 5.922 1.00 96.38 701 VAL A O 1
ATOM 5019 N N . ARG A 1 702 ? -43.041 -18.814 5.872 1.00 97.50 702 ARG A N 1
ATOM 5020 C CA . ARG A 1 702 ? -43.395 -17.494 5.345 1.00 97.50 702 ARG A CA 1
ATOM 5021 C C . ARG A 1 702 ? -44.297 -16.727 6.311 1.00 97.50 702 ARG A C 1
ATOM 5023 O O . ARG A 1 702 ? -45.136 -17.324 6.977 1.00 97.50 702 ARG A O 1
ATOM 5030 N N . TYR A 1 703 ? -44.156 -15.405 6.350 1.00 97.50 703 TYR A N 1
ATOM 5031 C CA . TYR A 1 703 ? -44.951 -14.494 7.175 1.00 97.50 703 TYR A CA 1
ATOM 5032 C C . TYR A 1 703 ? -45.441 -13.306 6.346 1.00 97.50 703 TYR A C 1
ATOM 5034 O O . TYR A 1 703 ? -44.685 -12.753 5.552 1.00 97.50 703 TYR A O 1
ATOM 5042 N N . CYS A 1 704 ? -46.691 -12.881 6.532 1.00 97.94 704 CYS A N 1
ATOM 5043 C CA . CYS A 1 704 ? -47.238 -11.715 5.827 1.00 97.94 704 CYS A CA 1
ATOM 5044 C C . CYS A 1 704 ? -46.745 -10.371 6.393 1.00 97.94 704 CYS A C 1
ATOM 5046 O O . CYS A 1 704 ? -46.866 -9.345 5.733 1.00 97.94 704 CYS A O 1
ATOM 5048 N N . SER A 1 705 ? -46.214 -10.350 7.620 1.00 97.06 705 SER A N 1
ATOM 5049 C CA . SER A 1 705 ? -45.731 -9.136 8.285 1.00 97.06 705 SER A CA 1
ATOM 5050 C C . SER A 1 705 ? -44.701 -9.453 9.371 1.00 97.06 705 SER A C 1
ATOM 5052 O O . SER A 1 705 ? -44.588 -10.593 9.833 1.00 97.06 705 SER A O 1
ATOM 5054 N N . LEU A 1 706 ? -43.968 -8.426 9.815 1.00 95.94 706 LEU A N 1
ATOM 5055 C CA . LEU A 1 706 ? -43.020 -8.545 10.926 1.00 95.94 706 LEU A CA 1
ATOM 5056 C C . LEU A 1 706 ? -43.726 -8.907 12.244 1.00 95.94 706 LEU A C 1
ATOM 5058 O O . LEU A 1 706 ? -43.182 -9.671 13.035 1.00 95.94 706 LEU A O 1
ATOM 5062 N N . ALA A 1 707 ? -44.955 -8.422 12.448 1.00 97.44 707 ALA A N 1
ATOM 5063 C CA . ALA A 1 707 ? -45.774 -8.766 13.609 1.00 97.44 707 ALA A CA 1
ATOM 5064 C C . ALA A 1 707 ? -46.091 -10.270 13.661 1.00 97.44 707 ALA A C 1
ATOM 5066 O O . ALA A 1 707 ? -45.877 -10.899 14.692 1.00 97.44 707 ALA A O 1
ATOM 5067 N N . CYS A 1 708 ? -46.496 -10.866 12.531 1.00 98.06 708 CYS A N 1
ATOM 5068 C CA . CYS A 1 708 ? -46.718 -12.313 12.415 1.00 98.06 708 CYS A CA 1
ATOM 5069 C C . CYS A 1 708 ? -45.435 -13.129 12.636 1.00 98.06 708 CYS A C 1
ATOM 5071 O O . CYS A 1 708 ? -45.472 -14.207 13.223 1.00 98.06 708 CYS A O 1
ATOM 5073 N N . MET A 1 709 ? -44.284 -12.623 12.186 1.00 97.38 709 MET A N 1
ATOM 5074 C CA . MET A 1 709 ? -43.002 -13.279 12.444 1.00 97.38 709 MET A CA 1
ATOM 5075 C C . MET A 1 709 ? -42.644 -13.246 13.935 1.00 97.38 709 MET A C 1
ATOM 5077 O O . MET A 1 709 ? -42.256 -14.274 14.479 1.00 97.38 709 MET A O 1
ATOM 5081 N N . ARG A 1 710 ? -42.812 -12.096 14.607 1.00 97.19 710 ARG A N 1
ATOM 5082 C CA . ARG A 1 710 ? -42.553 -11.947 16.050 1.00 97.19 710 ARG A CA 1
ATOM 5083 C C . ARG A 1 710 ? -43.503 -12.798 16.894 1.00 97.19 710 ARG A C 1
ATOM 5085 O O . ARG A 1 710 ? -43.042 -13.442 17.828 1.00 97.19 710 ARG A O 1
ATOM 5092 N N . SER A 1 711 ? -44.789 -12.858 16.543 1.00 97.56 711 SER A N 1
ATOM 5093 C CA . SER A 1 711 ? -45.773 -13.658 17.283 1.00 97.56 711 SER A CA 1
ATOM 5094 C C . SER A 1 711 ? -45.509 -15.162 17.174 1.00 97.56 711 SER A C 1
ATOM 5096 O O . SER A 1 711 ? -45.675 -15.885 18.149 1.00 97.56 711 SER A O 1
ATOM 5098 N N . ALA A 1 712 ? -45.059 -15.641 16.010 1.00 96.88 712 ALA A N 1
ATOM 5099 C CA . ALA A 1 712 ? -44.713 -17.047 15.800 1.00 96.88 712 ALA A CA 1
ATOM 5100 C C . ALA A 1 712 ? -43.265 -17.399 16.197 1.00 96.88 712 ALA A C 1
ATOM 5102 O O . ALA A 1 712 ? -42.895 -18.575 16.180 1.00 96.88 712 ALA A O 1
ATOM 5103 N N . TRP A 1 713 ? -42.430 -16.411 16.544 1.00 97.12 713 TRP A N 1
ATOM 5104 C CA . TRP A 1 713 ? -41.009 -16.615 16.840 1.00 97.12 713 TRP A CA 1
ATOM 5105 C C . TRP A 1 713 ? -40.739 -17.578 18.008 1.00 97.12 713 TRP A C 1
ATOM 5107 O O . TRP A 1 713 ? -39.871 -18.436 17.834 1.00 97.12 713 TRP A O 1
ATOM 5117 N N . PRO A 1 714 ? -41.468 -17.531 19.146 1.00 97.06 714 PRO A N 1
ATOM 5118 C CA . PRO A 1 714 ? -41.207 -18.433 20.270 1.00 97.06 714 PRO A CA 1
ATOM 5119 C C . PRO A 1 714 ? -41.291 -19.918 19.889 1.00 97.06 714 PRO A C 1
ATOM 5121 O O . PRO A 1 714 ? -40.430 -20.693 20.290 1.00 97.06 714 PRO A O 1
ATOM 5124 N N . GLY A 1 715 ? -42.263 -20.300 19.051 1.00 94.88 715 GLY A N 1
ATOM 5125 C CA . GLY A 1 715 ? -42.399 -21.674 18.550 1.00 94.88 715 GLY A CA 1
ATOM 5126 C C . GLY A 1 715 ? -41.492 -21.999 17.358 1.00 94.88 715 GLY A C 1
ATOM 5127 O O . GLY A 1 715 ? -41.156 -23.155 17.124 1.00 94.88 715 GLY A O 1
ATOM 5128 N N . HIS A 1 716 ? -41.067 -20.990 16.592 1.00 97.25 716 HIS A N 1
ATOM 5129 C CA . HIS A 1 716 ? -40.227 -21.190 15.411 1.00 97.25 716 HIS A CA 1
ATOM 5130 C C . HIS A 1 716 ? -38.723 -21.260 15.722 1.00 97.25 716 HIS A C 1
ATOM 5132 O O . HIS A 1 716 ? -37.982 -21.898 14.974 1.00 97.25 716 HIS A O 1
ATOM 5138 N N . ARG A 1 717 ? -38.258 -20.612 16.799 1.00 97.38 717 ARG A N 1
ATOM 5139 C CA . ARG A 1 717 ? -36.829 -20.399 17.095 1.00 97.38 717 ARG A CA 1
ATOM 5140 C C . ARG A 1 717 ? -35.999 -21.682 17.035 1.00 97.38 717 ARG A C 1
ATOM 5142 O O . ARG A 1 717 ? -34.970 -21.694 16.364 1.00 97.38 717 ARG A O 1
ATOM 5149 N N . GLN A 1 718 ? -36.456 -22.747 17.689 1.00 96.81 718 GLN A N 1
ATOM 5150 C CA . GLN A 1 718 ? -35.731 -24.018 17.740 1.00 96.81 718 GLN A CA 1
ATOM 5151 C C . GLN A 1 718 ? -35.629 -24.665 16.349 1.00 96.81 718 GLN A C 1
ATOM 5153 O O . GLN A 1 718 ? -34.530 -24.931 15.868 1.00 96.81 718 GLN A O 1
ATOM 5158 N N . ALA A 1 719 ? -36.753 -24.790 15.639 1.00 95.38 719 ALA A N 1
ATOM 5159 C CA . ALA A 1 719 ? -36.774 -25.329 14.278 1.00 95.38 719 ALA A CA 1
ATOM 5160 C C . ALA A 1 719 ? -35.953 -24.476 13.287 1.00 95.38 719 ALA A C 1
ATOM 5162 O O . ALA A 1 719 ? -35.404 -24.991 12.312 1.00 95.38 719 ALA A O 1
ATOM 5163 N N . CYS A 1 720 ? -35.864 -23.160 13.515 1.00 97.38 720 CYS A N 1
ATOM 5164 C CA . CYS A 1 720 ? -35.018 -22.275 12.721 1.00 97.38 720 CYS A CA 1
ATOM 5165 C C . CYS A 1 720 ? -33.529 -22.596 12.914 1.00 97.38 720 CYS A C 1
ATOM 5167 O O . CYS A 1 720 ? -32.808 -22.688 11.922 1.00 97.38 720 CYS A O 1
ATOM 5169 N N . GLN A 1 721 ? -33.088 -22.791 14.161 1.00 95.94 721 GLN A N 1
ATOM 5170 C CA . GLN A 1 721 ? -31.700 -23.126 14.494 1.00 95.94 721 GLN A CA 1
ATOM 5171 C C . GLN A 1 721 ? -31.298 -24.503 13.955 1.00 95.94 721 GLN A C 1
ATOM 5173 O O . GLN A 1 721 ? -30.249 -24.627 13.328 1.00 95.94 721 GLN A O 1
ATOM 5178 N N . GLU A 1 722 ? -32.155 -25.513 14.105 1.00 95.88 722 GLU A N 1
ATOM 5179 C CA . GLU A 1 722 ? -31.906 -26.866 13.585 1.00 95.88 722 GLU A CA 1
ATOM 5180 C C . GLU A 1 722 ? -31.727 -26.864 12.060 1.00 95.88 722 GLU A C 1
ATOM 5182 O O . GLU A 1 722 ? -30.800 -27.475 11.527 1.00 95.88 722 GLU A O 1
ATOM 5187 N N . ARG A 1 723 ? -32.565 -26.109 11.336 1.00 95.94 723 ARG A N 1
ATOM 5188 C CA . ARG A 1 723 ? -32.445 -25.974 9.876 1.00 95.94 723 ARG A CA 1
ATOM 5189 C C . ARG A 1 723 ? -31.198 -25.206 9.450 1.00 95.94 723 ARG A C 1
ATOM 5191 O O . ARG A 1 723 ? -30.620 -25.534 8.419 1.00 95.94 723 ARG A O 1
ATOM 5198 N N . GLN A 1 724 ? -30.785 -24.200 10.217 1.00 94.56 724 GLN A N 1
ATOM 5199 C CA . GLN A 1 724 ? -29.539 -23.479 9.953 1.00 94.56 724 GLN A CA 1
ATOM 5200 C C . GLN A 1 724 ? -28.318 -24.381 10.152 1.00 94.56 724 GLN A C 1
ATOM 5202 O O . GLN A 1 724 ? -27.436 -24.378 9.299 1.00 94.56 724 GLN A O 1
ATOM 5207 N N . ALA A 1 725 ? -28.306 -25.191 11.213 1.00 92.06 725 ALA A N 1
ATOM 5208 C CA . ALA A 1 725 ? -27.244 -26.159 11.474 1.00 92.06 725 ALA A CA 1
ATOM 5209 C C . ALA A 1 725 ? -27.178 -27.257 10.397 1.00 92.06 725 ALA A C 1
ATOM 5211 O O . ALA A 1 725 ? -26.099 -27.617 9.934 1.00 92.06 725 ALA A O 1
ATOM 5212 N N . ALA A 1 726 ? -28.330 -27.755 9.938 1.00 91.69 726 ALA A N 1
ATOM 5213 C CA . ALA A 1 726 ? -28.373 -28.723 8.844 1.00 91.69 726 ALA A CA 1
ATOM 5214 C C . ALA A 1 726 ? -27.872 -28.123 7.516 1.00 91.69 726 ALA A C 1
ATOM 5216 O O . ALA A 1 726 ? -27.148 -28.780 6.770 1.00 91.69 726 ALA A O 1
ATOM 5217 N N . ALA A 1 727 ? -28.224 -26.865 7.225 1.00 89.31 727 ALA A N 1
ATOM 5218 C CA . ALA A 1 727 ? -27.778 -26.179 6.014 1.00 89.31 727 ALA A CA 1
ATOM 5219 C C . ALA A 1 727 ? -26.268 -25.889 6.022 1.00 89.31 727 ALA A C 1
ATOM 5221 O O . ALA A 1 727 ? -25.623 -26.036 4.985 1.00 89.31 727 ALA A O 1
ATOM 5222 N N . SER A 1 728 ? -25.690 -25.518 7.170 1.00 85.88 728 SER A N 1
ATOM 5223 C CA . SER A 1 728 ? -24.241 -25.317 7.288 1.00 85.88 728 SER A CA 1
ATOM 5224 C C . SER A 1 728 ? -23.464 -26.633 7.210 1.00 85.88 728 SER A C 1
ATOM 5226 O O . SER A 1 728 ? -22.414 -26.667 6.574 1.00 85.88 728 SER A O 1
ATOM 5228 N N . ALA A 1 729 ? -24.000 -27.727 7.763 1.00 86.00 729 ALA A N 1
ATOM 5229 C CA . ALA A 1 729 ? -23.402 -29.056 7.634 1.00 86.00 729 ALA A CA 1
ATOM 5230 C C . ALA A 1 729 ? -23.403 -29.565 6.179 1.00 86.00 729 ALA A C 1
ATOM 5232 O O . ALA A 1 729 ? -22.431 -30.173 5.742 1.00 86.00 729 ALA A O 1
ATOM 5233 N N . ALA A 1 730 ? -24.460 -29.280 5.410 1.00 82.25 730 ALA A N 1
ATOM 5234 C CA . ALA A 1 730 ? -24.549 -29.664 3.999 1.00 82.25 730 ALA A CA 1
ATOM 5235 C C . ALA A 1 730 ? -23.682 -28.799 3.061 1.00 82.25 730 ALA A C 1
ATOM 5237 O O . ALA A 1 730 ? -23.348 -29.241 1.965 1.00 82.25 730 ALA A O 1
ATOM 5238 N N . ALA A 1 731 ? -23.334 -27.573 3.466 1.00 75.62 731 ALA A N 1
ATOM 5239 C CA . ALA A 1 731 ? -22.521 -26.647 2.674 1.00 75.62 731 ALA A CA 1
ATOM 5240 C C . ALA A 1 731 ? -21.004 -26.820 2.880 1.00 75.62 731 ALA A C 1
ATOM 5242 O O . ALA A 1 731 ? -20.223 -26.201 2.155 1.00 75.62 731 ALA A O 1
ATOM 5243 N N . ALA A 1 732 ? -20.572 -27.637 3.847 1.00 68.62 732 ALA A N 1
ATOM 5244 C CA . ALA A 1 732 ? -19.162 -27.966 4.006 1.00 68.62 732 ALA A CA 1
ATOM 5245 C C . ALA A 1 732 ? -18.689 -28.778 2.781 1.00 68.62 732 ALA A C 1
ATOM 5247 O O . ALA A 1 732 ? -19.289 -29.814 2.478 1.00 68.62 732 ALA A O 1
ATOM 5248 N N . PRO A 1 733 ? -17.652 -28.327 2.049 1.00 55.97 733 PRO A N 1
ATOM 5249 C CA . PRO A 1 733 ? -17.159 -29.048 0.886 1.00 55.97 733 PRO A CA 1
ATOM 5250 C C . PRO A 1 733 ? -16.668 -30.422 1.335 1.00 55.97 733 PRO A C 1
ATOM 5252 O O . PRO A 1 733 ? -15.782 -30.524 2.183 1.00 55.97 733 PRO A O 1
ATOM 5255 N N . GLN A 1 734 ? -17.261 -31.480 0.779 1.00 53.56 734 GLN A N 1
ATOM 5256 C CA . GLN A 1 734 ? -16.737 -32.828 0.944 1.00 53.56 734 GLN A CA 1
ATOM 5257 C C . GLN A 1 734 ? -15.354 -32.851 0.291 1.00 53.56 734 GLN A C 1
ATOM 5259 O O . GLN A 1 734 ? -15.234 -32.799 -0.931 1.00 53.56 734 GLN A O 1
ATOM 5264 N N . THR A 1 735 ? -14.312 -32.830 1.116 1.00 46.59 735 THR A N 1
ATOM 5265 C CA . THR A 1 735 ? -12.933 -33.046 0.687 1.00 46.59 735 THR A CA 1
ATOM 5266 C C . THR A 1 735 ? -12.828 -34.488 0.205 1.00 46.59 735 THR A C 1
ATOM 5268 O O . THR A 1 735 ? -12.809 -35.404 1.029 1.00 46.59 735 THR A O 1
ATOM 5271 N N . VAL A 1 736 ? -12.850 -34.662 -1.116 1.00 49.09 736 VAL A N 1
ATOM 5272 C CA . VAL A 1 736 ? -12.516 -35.912 -1.814 1.00 49.09 736 VAL A CA 1
ATOM 5273 C C . VAL A 1 736 ? -11.017 -35.961 -2.046 1.00 49.09 736 VAL A C 1
ATOM 5275 O O . VAL A 1 736 ? -10.472 -34.921 -2.488 1.00 49.09 736 VAL A O 1
#

InterPro domains:
  IPR002893 Zinc finger, MYND-type [PF01753] (679-720)
  IPR002893 Zinc finger, MYND-type [PS01360] (679-720)
  IPR002893 Zinc finger, MYND-type [PS50865] (679-720)
  IPR011989 Armadillo-like helical [G3DSA:1.25.10.10] (288-587)
  IPR016024 Armadillo-type fold [SSF48371] (51-358)

Foldseek 3Di:
DPVVLVVLLVVLVVLLCCLLDPVNVVVVVPDDDPVVLVVSLVVSLVSLLVSLVPHDAPDERDVVSLVSLLVLLQDPPRALSSLQSSLSNLLSCLVHLRHLQVNLVSQVLVSLLVSLQVVNNPAQSNLSSLVSLLSSVVSDVSSLLCCLPDPPPSLVSLLVLLLDVVCVVHHLHLSSLSSLLSQLAQPVPDPPPPDDPSSVVSNVSSVVSLLVCLPDPSSLLSLLVLLLAPGNCNLSSLSNLVSLLNCPPDDSSLVSSLVSCPLVLSNQVHPPGDDDPPPCLLSSLSNLLSNLVSDDLVSVVSVLVSCLVRVVLVVLLVLLVDPDLSSNLSSLSNLLSSLVRLSNLVSLLPDPSNLVSLLVLLLVLLVVLVVDDDPVNVSSLSSNLSSLSSLLSNVVNDVVSLLVNLVCCLDPVNVSSLVSLLCLLQDDQPDPPPPPSLLSSLSSLLSSLSSLLSNLVNCLVVLNLLVVLLVLSNLVSLLSSLLVLLVVLVVCVPPPDDDDDDPSNVSSLSSNQSSLSSNLSQLPPVSPDCSNVSSLVSQVVVDLVSLVSSLSSLVSSLVSNVVVQVPPDPCNVVVVVVCVVCVVPSNCSSVVSSVSSVVSSVVVVVVVPPPPPDPDDPPDDDDDDDDDDDDDDDDDDDDDDDDDDDDDDDDDDDDDDDDDDDDDDDDDDDPDPPDEQAAPQPRDGVVNVADWDADPQQRRHTHSDPVSCVVCCVVCVVVSVVSNVVVVVVPPDPPD

Mean predicted aligned error: 14.0 Å

pLDDT: mean 78.14, std 16.21, range [29.7, 98.06]